Protein AF-A0A1C5EWD1-F1 (afdb_monomer)

Mean predicted aligned error: 18.38 Å

pLDDT: mean 80.1, std 15.85, range [29.45, 97.69]

Secondary structure (DSSP, 8-state):
--PPPP-PPP--------SB---TTHHHHHHHHHHHHS--GGGGGGGGSPPPEEEEE----HHHHHHHHHHHHHHHHGGGBSSSB-S-EEEE-GGG-BTTB--HHHHHHHHHHHS--TTT-SS-SHHHHHHHHHHHHHHH-TTS---HHHHHHHHHHHHHHT-SHHHHHHHHHHHHHHSTT---SHHHHHHHHHHHIIIIIHHHHHHHHHHHHHHTS--TT-S--PPPHHHHHSSGGGS---HHHHHHHHHHHHHHHHTS-TTSHHHHHHHHHHHHHHHHHHHHHHSPPP--SSS-HHHH--S--EEEEE--SSHHHHHHHHHHHHHHHHHHTSTTPPPPEEEEEE---HHHHHHTT-PPB--HHHHHHHHHH-----EEEEPPSGGGGSPPBPPPPP-PPPPPPPHHHHHHHHHHHHHHHHHGGG-S--S------TT-SS-S----SS-----HHHHHHHHHHHHHHHHHHHHHHHHTT---EEEEEEE-PPP-SHHHHHH-THHHHHHHHHHHHHHHHHHHHH-TTSPPEEEEEEE--GGGTTHHHHHHHHHHHHHTS---GGG-EEEEEE--S--HHHHHHHHHHHHTT--EEESS---THHHHSTT-TTEEESSPPHHHHHHHHHHHHHHS--EEPSSTT--EE-GGG-

Radius of gyration: 34.38 Å; Cα contacts (8 Å, |Δi|>4): 1008; chains: 1; bounding box: 80×81×95 Å

Nearest PDB structures (foldseek):
  8t7h-assembly1_B  TM=6.712E-01  e=8.960E-04  Homo sapiens
  9asb-assembly1_Q  TM=6.770E-01  e=4.093E-03  Homo sapiens
  9avl-assembly1_Q  TM=6.520E-01  e=4.313E-03  Homo sapiens
  9avl-assembly1_R  TM=6.493E-01  e=4.545E-03  Homo sapiens
  8tr0-assembly1_A  TM=6.328E-01  e=7.674E-03  Rattus norvegicus

Solvent-accessible surface area (backbone atoms only — not comparable to full-atom values): 35484 Å² total; per-residue (Å²): 142,78,86,80,79,80,82,73,80,76,81,80,74,76,98,62,64,54,34,26,53,60,44,78,48,35,70,49,25,51,50,37,52,37,43,49,35,27,40,57,79,93,46,49,68,54,60,69,47,28,24,20,39,36,38,40,32,55,61,78,61,75,69,59,25,52,51,54,42,46,36,45,50,51,26,66,48,53,20,46,44,84,94,52,53,66,34,35,32,22,76,43,60,63,86,75,53,40,94,88,42,65,47,51,53,60,55,41,51,50,36,28,58,67,31,43,27,87,56,38,64,93,72,80,42,63,50,26,51,40,49,43,37,39,49,52,54,41,70,75,40,43,86,57,82,54,45,33,68,61,42,47,50,46,23,49,52,52,51,29,75,73,42,64,70,61,25,52,31,46,51,56,41,49,54,67,75,68,44,103,72,61,54,76,61,71,64,35,52,49,46,51,69,51,44,41,44,63,32,44,50,46,55,48,50,51,49,48,55,51,48,31,33,61,38,24,29,48,49,94,88,43,93,56,83,58,60,19,69,58,6,55,74,69,68,46,44,81,61,84,81,50,57,40,51,53,50,19,55,61,50,51,75,29,22,76,23,54,68,43,57,84,86,38,70,53,19,50,50,28,52,46,52,54,39,28,57,35,36,44,28,39,27,60,49,67,33,74,57,68,85,45,93,90,50,63,56,40,68,24,56,40,49,34,43,36,40,40,35,54,40,50,87,51,65,73,57,23,52,37,47,41,47,40,52,44,23,49,53,59,43,42,70,41,97,84,42,38,34,51,46,34,41,37,36,21,63,82,51,71,68,46,37,54,70,61,68,55,49,66,79,44,49,39,46,54,49,20,49,36,50,68,69,24,81,50,56,57,39,30,24,70,50,72,67,72,29,67,80,38,72,26,47,75,48,72,66,56,78,48,67,83,51,78,78,61,68,70,65,55,50,55,57,52,51,52,51,51,52,49,64,68,52,55,79,72,71,62,86,79,66,91,70,71,43,70,34,74,82,55,92,64,78,83,78,71,66,78,88,71,78,80,88,77,59,51,47,60,55,41,50,55,36,51,51,48,38,52,53,42,30,54,53,29,50,52,43,35,76,71,73,45,71,27,38,17,36,36,36,43,38,48,49,85,43,78,42,72,70,48,51,76,80,40,66,61,57,67,50,48,44,51,51,34,53,51,41,47,50,45,38,52,51,24,71,77,34,84,93,44,63,26,45,27,71,44,82,39,70,15,39,68,87,29,68,38,25,35,62,50,34,51,52,51,51,53,48,59,72,65,63,79,44,54,69,47,60,24,72,73,33,37,38,35,47,69,55,74,43,74,37,40,48,48,16,46,40,49,30,20,76,68,70,40,35,33,37,27,62,55,39,27,51,61,73,73,68,69,53,91,55,37,85,34,59,46,62,75,48,70,38,45,69,57,52,52,49,51,51,50,53,46,39,54,72,39,29,67,40,75,52,92,62,99,78,59,36,24,32,20,56,82,76,105

Sequence (654 aa):
MMPAAPDTPARREPEGFQGFPDDREAGRLRHEYRRKVAPPFADRRRLSATSSMILLRVPGTGLEYRERVRRVIDALERPLTDGGKLVPYGVLSTESVTAATPLIAMAAREDLAYNLPRHMTPDRLPHSALVRDVILRVLRDPLAASDADVLREAAYAGRVARGGPPCWLHKVSGTAAAGDGAVGGAIGFVLSAVWQPLTDSLPRWWWMRRMTHQLIRPAWLSLRRGARWLGAELDEARGSADLFEILATVLDAQRAGLALDTGHPSHRAALQALELLLVQALLADLAVPPAGRLLPRRRRRTAAPVLLVRIPEDTRRAEAVERFLSACHAAGRTAASHLPVLIAVGRPSDTLLAALGNPVAGTLGQAADALRAGDGRPVLVPLDEEPFGRPGQDIARVDPRRFKLPWRAVHLTAWGIVAALVLTPLAFPLGPGHESCVGGDDTVAAARTEPVRVRPAEWYDATVGEITRQNARAEQYAAQGRTVRTVVWFSSEKPVDETDTLYDGTIPELRGVALWQRKLNDDAGSDEALVPLRVEIRTTGKAFHDAERSARKLVAEVRSGKRTGERQIVGVLGFEQSRKETAAALGVLGRARIPAVGTTATADEMIHNGDYRTYWPFTPLNKTEAGIEADFARTFPIVPRPGPAGGCAPADHA

Foldseek 3Di:
DDDDDDDDDPPPDPPFFAAAQPFPCLVLLLVLLLCLFFNDPVVLVSLQFFFAAEEEAEDDDDPLQVVRLCRNLCLSCVQQDDPAQQGQEAEFDLPPDDLLRLASLVSRLVSSLVSHDPQQFDDSLLQLQLLVQLVSVCSVPLPDQLDLVVSLVSSLVSVLVVDDQLVVLVVVLVCQVDDPCNPDDPVSVVCNVQSCCLSPVVVSVVVQVVNQCQAAEPDPPDPDGDGHPNNVVVVVHPPDDGPSRSVSVLSNVLSVLCPDDPPDPSVLVSSLSSNLSSLLSNQSSQRQDPCDPQDRRNLSRRTFYEYEAEQDPPPSSNSSRLSNVLSLLVSLPDPNGRHTHHYYYYRHDPVSCVSLVNADEDDSNVSSVSRVVSPHRYYYYYDDPVSSVDRYDRSHHHRTDRDDDDPVSVVVVVVVVVVCSVCVVVPDDPDDDFAAADVGPDDPPPDPPDDDDDPQQVLQVVLVVLLVVLQVLLVVCLVVVAFAEEEEEEAADRDDDPVCVVPGPVRVVSNVVSVVLVVQSVVCVVPVVGHHYHYHYDHCYHLNPNLLVVLLVVLVVQVVVPQDGNSHHQAYEEDQEQDPNSLNSLLSCLVSVHAYEYEHHAAPSSPPDPSNPRYHYPDHHPVVVVVVVLVCLQPGFHDWDDDPPTHGDRPVVD

Structure (mmCIF, N/CA/C/O backbone):
data_AF-A0A1C5EWD1-F1
#
_entry.id   AF-A0A1C5EWD1-F1
#
loop_
_atom_site.group_PDB
_atom_site.id
_atom_site.type_symbol
_atom_site.label_atom_id
_atom_site.label_alt_id
_atom_site.label_comp_id
_atom_site.label_asym_id
_atom_site.label_entity_id
_atom_site.label_seq_id
_atom_site.pdbx_PDB_ins_code
_atom_site.Cartn_x
_atom_site.Cartn_y
_atom_site.Cartn_z
_atom_site.occupancy
_atom_site.B_iso_or_equiv
_atom_site.auth_seq_id
_atom_site.auth_comp_id
_atom_site.auth_asym_id
_atom_site.auth_atom_id
_atom_site.pdbx_PDB_model_num
ATOM 1 N N . MET A 1 1 ? -7.698 -56.007 22.084 1.00 37.75 1 MET A N 1
ATOM 2 C CA . MET A 1 1 ? -7.978 -55.316 23.359 1.00 37.75 1 MET A CA 1
ATOM 3 C C . MET A 1 1 ? -6.758 -54.458 23.676 1.00 37.75 1 MET A C 1
ATOM 5 O O . MET A 1 1 ? -5.765 -54.980 24.156 1.00 37.75 1 MET A O 1
ATOM 9 N N . MET A 1 2 ? -6.768 -53.193 23.252 1.00 29.45 2 MET A N 1
ATOM 10 C CA . MET A 1 2 ? -5.723 -52.207 23.564 1.00 29.45 2 MET A CA 1
ATOM 11 C C . MET A 1 2 ? -6.329 -51.176 24.524 1.00 29.45 2 MET A C 1
ATOM 13 O O . MET A 1 2 ? -7.512 -50.866 24.364 1.00 29.45 2 MET A O 1
ATOM 17 N N . PRO A 1 3 ? -5.582 -50.688 25.527 1.00 34.38 3 PRO A N 1
ATOM 18 C CA . PRO A 1 3 ? -6.137 -49.830 26.562 1.00 34.38 3 PRO A CA 1
ATOM 19 C C . PRO A 1 3 ? -6.439 -48.439 25.997 1.00 34.38 3 PRO A C 1
ATOM 21 O O . PRO A 1 3 ? -5.668 -47.890 25.209 1.00 34.38 3 PRO A O 1
ATOM 24 N N . ALA A 1 4 ? -7.585 -47.894 26.399 1.00 33.81 4 ALA A N 1
ATOM 25 C CA . ALA A 1 4 ? -8.001 -46.540 26.076 1.00 33.81 4 ALA A CA 1
ATOM 26 C C . ALA A 1 4 ? -7.021 -45.522 26.684 1.00 33.81 4 ALA A C 1
ATOM 28 O O . ALA A 1 4 ? -6.587 -45.667 27.828 1.00 33.81 4 ALA A O 1
ATOM 29 N N . ALA A 1 5 ? -6.666 -44.506 25.897 1.00 32.91 5 ALA A N 1
ATOM 30 C CA . ALA A 1 5 ? -5.874 -43.371 26.353 1.00 32.91 5 ALA A CA 1
ATOM 31 C C . ALA A 1 5 ? -6.646 -42.576 27.429 1.00 32.91 5 ALA A C 1
ATOM 33 O O . ALA A 1 5 ? -7.873 -42.497 27.346 1.00 32.91 5 ALA A O 1
ATOM 34 N N . PRO A 1 6 ? -5.961 -41.990 28.427 1.00 39.03 6 PRO A N 1
ATOM 35 C CA . PRO A 1 6 ? -6.618 -41.278 29.513 1.00 39.03 6 PRO A CA 1
ATOM 36 C C . PRO A 1 6 ? -7.261 -39.985 29.003 1.00 39.03 6 PRO A C 1
ATOM 38 O O . PRO A 1 6 ? -6.615 -39.176 28.331 1.00 39.03 6 PRO A O 1
ATOM 41 N N . ASP A 1 7 ? -8.535 -39.806 29.353 1.00 35.00 7 ASP A N 1
ATOM 42 C CA . ASP A 1 7 ? -9.304 -38.589 29.122 1.00 35.00 7 ASP A CA 1
ATOM 43 C C . ASP A 1 7 ? -8.535 -37.370 29.635 1.00 35.00 7 ASP A C 1
ATOM 45 O O . ASP A 1 7 ? -8.267 -37.203 30.826 1.00 35.00 7 ASP A O 1
ATOM 49 N N . THR A 1 8 ? -8.173 -36.496 28.700 1.00 32.78 8 THR A N 1
ATOM 50 C CA . THR A 1 8 ? -7.672 -35.164 29.026 1.00 32.78 8 THR A CA 1
ATOM 51 C C . THR A 1 8 ? -8.851 -34.388 29.614 1.00 32.78 8 THR A C 1
ATOM 53 O O . THR A 1 8 ? -9.887 -34.308 28.952 1.00 32.78 8 THR A O 1
ATOM 56 N N . PRO A 1 9 ? -8.755 -33.823 30.831 1.00 35.09 9 PRO A N 1
ATOM 57 C CA . PRO A 1 9 ? -9.892 -33.158 31.446 1.00 35.09 9 PRO A CA 1
ATOM 58 C C . PRO A 1 9 ? -10.306 -31.979 30.568 1.00 35.09 9 PRO A C 1
ATOM 60 O O . PRO A 1 9 ? -9.528 -31.049 30.335 1.00 35.09 9 PRO A O 1
ATOM 63 N N . ALA A 1 10 ? -11.539 -32.038 30.061 1.00 35.38 10 ALA A N 1
ATOM 64 C CA . ALA A 1 10 ? -12.177 -30.926 29.387 1.00 35.38 10 ALA A CA 1
ATOM 65 C C . ALA A 1 10 ? -12.055 -29.690 30.287 1.00 35.38 10 ALA A C 1
ATOM 67 O O . ALA A 1 10 ? -12.503 -29.700 31.437 1.00 35.38 10 ALA A O 1
ATOM 68 N N . ARG A 1 11 ? -11.421 -28.630 29.769 1.00 32.03 11 ARG A N 1
ATOM 69 C CA . ARG A 1 11 ? -11.482 -27.296 30.370 1.00 32.03 11 ARG A CA 1
ATOM 70 C C . ARG A 1 11 ? -12.959 -26.970 30.578 1.00 32.03 11 ARG A C 1
ATOM 72 O O . ARG A 1 11 ? -13.663 -26.705 29.610 1.00 32.03 11 ARG A O 1
ATOM 79 N N . ARG A 1 12 ? -13.425 -27.002 31.827 1.00 34.88 12 ARG A N 1
ATOM 80 C CA . ARG A 1 12 ? -14.693 -26.381 32.207 1.00 34.88 12 ARG A CA 1
ATOM 81 C C . ARG A 1 12 ? -14.531 -24.883 31.956 1.00 34.88 12 ARG A C 1
ATOM 83 O O . ARG A 1 12 ? -13.800 -24.215 32.685 1.00 34.88 12 ARG A O 1
ATOM 90 N N . GLU A 1 13 ? -15.115 -24.389 30.867 1.00 36.47 13 GLU A N 1
ATOM 91 C CA . GLU A 1 13 ? -15.272 -22.952 30.649 1.00 36.47 13 GLU A CA 1
ATOM 92 C C . GLU A 1 13 ? -16.186 -22.398 31.754 1.00 36.47 13 GLU A C 1
ATOM 94 O O . GLU A 1 13 ? -17.179 -23.049 32.086 1.00 36.47 13 GLU A O 1
ATOM 99 N N . PRO A 1 14 ? -15.855 -21.251 32.370 1.00 39.97 14 PRO A N 1
ATOM 100 C CA . PRO A 1 14 ? -16.717 -20.653 33.378 1.00 39.97 14 PRO A CA 1
ATOM 101 C C . PRO A 1 14 ? -18.047 -20.227 32.743 1.00 39.97 14 PRO A C 1
ATOM 103 O O . PRO A 1 14 ? -18.075 -19.716 31.621 1.00 39.97 14 PRO A O 1
ATOM 106 N N . GLU A 1 15 ? -19.138 -20.452 33.473 1.00 42.88 15 GLU A N 1
ATOM 107 C CA . GLU A 1 15 ? -20.506 -20.046 33.143 1.00 42.88 15 GLU A CA 1
ATOM 108 C C . GLU A 1 15 ? -20.600 -18.513 33.045 1.00 42.88 15 GLU A C 1
ATOM 110 O O . GLU A 1 15 ? -20.915 -17.819 34.006 1.00 42.88 15 GLU A O 1
ATOM 115 N N . GLY A 1 16 ? -20.280 -17.965 31.875 1.00 56.34 16 GLY A N 1
ATOM 116 C CA . GLY A 1 16 ? -20.424 -16.549 31.553 1.00 56.34 16 GLY A CA 1
ATOM 117 C C . GLY A 1 16 ? -21.154 -16.381 30.225 1.00 56.34 16 GLY A C 1
ATOM 118 O O . GLY A 1 16 ? -20.927 -17.139 29.279 1.00 56.34 16 GLY A O 1
ATOM 119 N N . PHE A 1 17 ? -22.044 -15.390 30.140 1.00 64.44 17 PHE A N 1
ATOM 120 C CA . PHE A 1 17 ? -22.751 -15.064 28.901 1.00 64.44 17 PHE A CA 1
ATOM 121 C C . PHE A 1 17 ? -21.758 -14.806 27.756 1.00 64.44 17 PHE A C 1
ATOM 123 O O . PHE A 1 17 ? -20.891 -13.936 27.849 1.00 64.44 17 PHE A O 1
ATOM 130 N N . GLN A 1 18 ? -21.888 -15.565 26.665 1.00 79.69 18 GLN A N 1
ATOM 131 C CA . GLN A 1 18 ? -21.010 -15.468 25.499 1.00 79.69 18 GLN A CA 1
ATOM 132 C C . GLN A 1 18 ? -21.540 -14.463 24.459 1.00 79.69 18 GLN A C 1
ATOM 134 O O . GLN A 1 18 ? -22.705 -14.075 24.497 1.00 79.69 18 GLN A O 1
ATOM 139 N N . GLY A 1 19 ? -20.687 -14.050 23.517 1.00 85.88 19 GLY A N 1
ATOM 140 C CA . GLY A 1 19 ? -21.055 -13.160 22.407 1.00 85.88 19 GLY A CA 1
ATOM 141 C C . GLY A 1 19 ? -20.837 -11.669 22.694 1.00 85.88 19 GLY A C 1
ATOM 142 O O . GLY A 1 19 ? -20.598 -11.259 23.834 1.00 85.88 19 GLY A O 1
ATOM 143 N N . PHE A 1 20 ? -20.903 -10.850 21.641 1.00 91.69 20 PHE A N 1
ATOM 144 C CA . PHE A 1 20 ? -20.705 -9.399 21.734 1.00 91.69 20 PHE A CA 1
ATOM 145 C C . PHE A 1 20 ? -21.864 -8.777 22.533 1.00 91.69 20 PHE A C 1
ATOM 147 O O . PHE A 1 20 ? -23.001 -9.193 22.307 1.00 91.69 20 PHE A O 1
ATOM 154 N N . PRO A 1 21 ? -21.628 -7.838 23.468 1.00 90.44 21 PRO A N 1
ATOM 155 C CA . PRO A 1 21 ? -22.701 -7.252 24.275 1.00 90.44 21 PRO A CA 1
ATOM 156 C C . PRO A 1 21 ? -23.817 -6.685 23.386 1.00 90.44 21 PRO A C 1
ATOM 158 O O . PRO A 1 21 ? -23.544 -5.977 22.413 1.00 90.44 21 PRO A O 1
ATOM 161 N N . ASP A 1 22 ? -25.065 -7.046 23.699 1.00 83.56 22 ASP A N 1
ATOM 162 C CA . ASP A 1 22 ? -26.258 -6.592 22.972 1.00 83.56 22 ASP A CA 1
ATOM 163 C C . ASP A 1 22 ? -26.657 -5.181 23.409 1.00 83.56 22 ASP A C 1
ATOM 165 O O . ASP A 1 22 ? -27.636 -4.962 24.119 1.00 83.56 22 ASP A O 1
ATOM 169 N N . ASP A 1 23 ? -25.801 -4.237 23.052 1.00 82.44 23 ASP A N 1
ATOM 170 C CA . ASP A 1 23 ? -25.983 -2.819 23.311 1.00 82.44 23 ASP A CA 1
ATOM 171 C C . ASP A 1 23 ? -26.674 -2.148 22.103 1.00 82.44 23 ASP A C 1
ATOM 173 O O . ASP A 1 23 ? -26.728 -2.693 20.988 1.00 82.44 23 ASP A O 1
ATOM 177 N N . ARG A 1 24 ? -27.233 -0.954 22.297 1.00 83.62 24 ARG A N 1
ATOM 178 C CA . ARG A 1 24 ? -27.998 -0.236 21.277 1.00 83.62 24 ARG A CA 1
ATOM 179 C C . ARG A 1 24 ? -27.142 -0.053 20.017 1.00 83.62 24 ARG A C 1
ATOM 181 O O . ARG A 1 24 ? -26.032 0.464 20.051 1.00 83.62 24 ARG A O 1
ATOM 188 N N . GLU A 1 25 ? -27.681 -0.471 18.871 1.00 85.88 25 GLU A N 1
ATOM 189 C CA . GLU A 1 25 ? -27.009 -0.432 17.558 1.00 85.88 25 GLU A CA 1
ATOM 190 C C . GLU A 1 25 ? -25.817 -1.401 17.375 1.00 85.88 25 GLU A C 1
ATOM 192 O O . GLU A 1 25 ? -25.154 -1.353 16.331 1.00 85.88 25 GLU A O 1
ATOM 197 N N . ALA A 1 26 ? -25.581 -2.348 18.296 1.00 87.56 26 ALA A N 1
ATOM 198 C CA . ALA A 1 26 ? -24.525 -3.363 18.168 1.00 87.56 26 ALA A CA 1
ATOM 199 C C . ALA A 1 26 ? -24.608 -4.155 16.851 1.00 87.56 26 ALA A C 1
ATOM 201 O O . ALA A 1 26 ? -23.585 -4.445 16.223 1.00 87.56 26 ALA A O 1
ATOM 202 N N . GLY A 1 27 ? -25.820 -4.437 16.360 1.00 90.19 27 GLY A N 1
ATOM 203 C CA . GLY A 1 27 ? -26.037 -5.100 15.070 1.00 90.19 27 GLY A CA 1
ATOM 204 C C . GLY A 1 27 ? -25.408 -4.363 13.877 1.00 90.19 27 GLY A C 1
ATOM 205 O O . GLY A 1 27 ? -24.876 -5.005 12.966 1.00 90.19 27 GLY A O 1
ATOM 206 N N . ARG A 1 28 ? -25.394 -3.023 13.895 1.00 93.25 28 ARG A N 1
ATOM 207 C CA . ARG A 1 28 ? -24.811 -2.204 12.820 1.00 93.25 28 ARG A CA 1
ATOM 208 C C . ARG A 1 28 ? -23.286 -2.262 12.845 1.00 93.25 28 ARG A C 1
ATOM 210 O O . ARG A 1 28 ? -22.672 -2.461 11.796 1.00 93.25 28 ARG A O 1
ATOM 217 N N . LEU A 1 29 ? -22.684 -2.183 14.036 1.00 93.75 29 LEU A N 1
ATOM 218 C CA . LEU A 1 29 ? -21.239 -2.352 14.209 1.00 93.75 29 LEU A CA 1
ATOM 219 C C . LEU A 1 29 ? -20.788 -3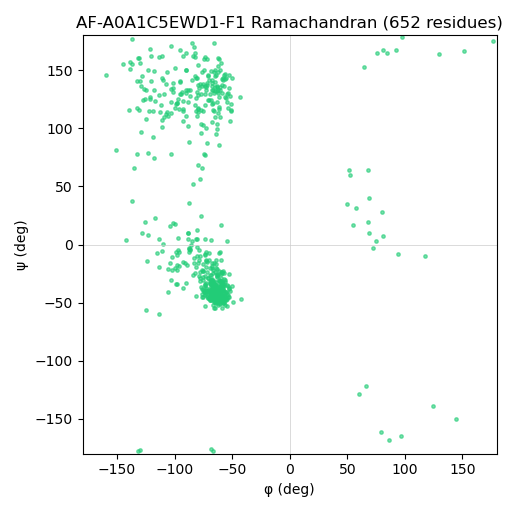.747 13.767 1.00 93.75 29 LEU A C 1
ATOM 221 O O . LEU A 1 29 ? -19.853 -3.862 12.978 1.00 93.75 29 LEU A O 1
ATOM 225 N N . ARG A 1 30 ? -21.491 -4.802 14.204 1.00 94.12 30 ARG A N 1
ATOM 226 C CA . ARG A 1 30 ? -21.220 -6.197 13.807 1.00 94.12 30 ARG A CA 1
ATOM 227 C C . ARG A 1 30 ? -21.228 -6.364 12.285 1.00 94.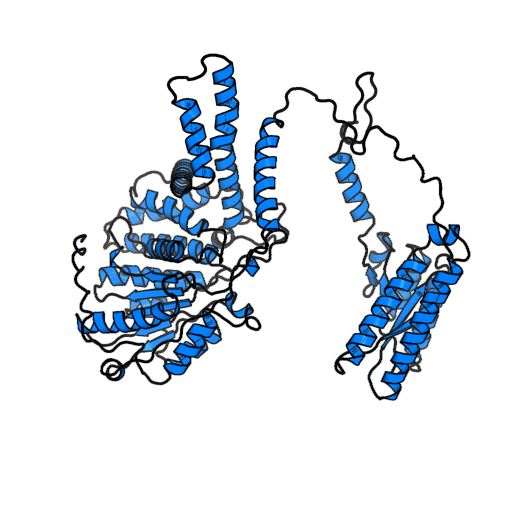12 30 ARG A C 1
ATOM 229 O O . ARG A 1 30 ? -20.363 -7.046 11.731 1.00 94.12 30 ARG A O 1
ATOM 236 N N . HIS A 1 31 ? -22.188 -5.738 11.602 1.00 92.75 31 HIS A N 1
ATOM 237 C CA . HIS A 1 31 ? -22.294 -5.783 10.144 1.00 92.75 31 HIS A CA 1
ATOM 238 C C . HIS A 1 31 ? -21.131 -5.062 9.442 1.00 92.75 31 HIS A C 1
ATOM 240 O O . HIS A 1 31 ? -20.469 -5.656 8.583 1.00 92.75 31 HIS A O 1
ATOM 246 N N . GLU A 1 32 ? -20.852 -3.806 9.807 1.00 93.12 32 GLU A N 1
ATOM 247 C CA . GLU A 1 32 ? -19.789 -3.017 9.167 1.00 93.12 32 GLU A CA 1
ATOM 248 C C . GLU A 1 32 ? -18.389 -3.536 9.504 1.00 93.12 32 GLU A C 1
ATOM 250 O O . GLU A 1 32 ? -17.522 -3.543 8.632 1.00 93.12 32 GLU A O 1
ATOM 255 N N . TYR A 1 33 ? -18.177 -4.072 10.710 1.00 94.00 33 TYR A N 1
ATOM 256 C CA . TYR A 1 33 ? -16.935 -4.747 11.086 1.00 94.00 33 TYR A CA 1
ATOM 257 C C . TYR A 1 33 ? -16.597 -5.873 10.100 1.00 94.00 33 TYR A C 1
ATOM 259 O O . TYR A 1 33 ? -15.531 -5.863 9.480 1.00 94.00 33 TYR A O 1
ATOM 267 N N . ARG A 1 34 ? -17.540 -6.791 9.847 1.00 93.38 34 ARG A N 1
ATOM 268 C CA . ARG A 1 34 ? -17.344 -7.887 8.882 1.00 93.38 34 ARG A CA 1
ATOM 269 C C . ARG A 1 34 ? -17.067 -7.369 7.473 1.00 93.38 34 ARG A C 1
ATOM 271 O O . ARG A 1 34 ? -16.148 -7.854 6.814 1.00 93.38 34 ARG A O 1
ATOM 278 N N . ARG A 1 35 ? -17.836 -6.374 7.014 1.00 91.69 35 ARG A N 1
ATOM 279 C CA . ARG A 1 35 ? -17.669 -5.771 5.681 1.00 91.69 35 ARG A CA 1
ATOM 280 C C . ARG A 1 35 ? -16.342 -5.035 5.525 1.00 91.69 35 ARG A C 1
ATOM 282 O O . ARG A 1 35 ? -15.792 -5.031 4.427 1.00 91.69 35 ARG A O 1
ATOM 289 N N . LYS A 1 36 ? -15.823 -4.401 6.576 1.00 91.25 36 LYS A N 1
ATOM 290 C CA . LYS A 1 36 ? -14.522 -3.723 6.542 1.00 91.25 36 LYS A CA 1
ATOM 291 C C . LYS A 1 36 ? -13.375 -4.734 6.536 1.00 91.25 36 LYS A C 1
ATOM 293 O O . LYS A 1 36 ? -12.428 -4.559 5.770 1.00 91.25 36 LYS A O 1
ATOM 298 N N . VAL A 1 37 ? -13.484 -5.802 7.329 1.00 91.94 37 VAL A N 1
ATOM 299 C CA . VAL A 1 37 ? -12.475 -6.870 7.415 1.00 91.94 37 VAL A CA 1
ATOM 300 C C . VAL A 1 37 ? -12.418 -7.700 6.133 1.00 91.94 37 VAL A C 1
ATOM 302 O O . VAL A 1 37 ? -11.336 -7.913 5.592 1.00 91.94 37 VAL A O 1
ATOM 305 N N . ALA A 1 38 ? -13.557 -8.138 5.602 1.00 91.06 38 ALA A N 1
ATOM 306 C CA . ALA A 1 38 ? -13.641 -8.940 4.383 1.00 91.06 38 ALA A CA 1
ATOM 307 C C . ALA A 1 38 ? -14.717 -8.371 3.436 1.00 91.06 38 ALA A C 1
ATOM 309 O O . ALA A 1 38 ? -15.829 -8.899 3.367 1.00 91.06 38 ALA A O 1
ATOM 310 N N . PRO A 1 39 ? -14.419 -7.279 2.703 1.00 88.50 39 PRO A N 1
ATOM 311 C CA . PRO A 1 39 ? -15.386 -6.661 1.807 1.00 88.50 39 PRO A CA 1
ATOM 312 C C . PRO A 1 39 ? -15.699 -7.554 0.598 1.00 88.50 39 PRO A C 1
ATOM 314 O O . PRO A 1 39 ? -14.813 -8.258 0.093 1.00 88.50 39 PRO A O 1
ATOM 317 N N . PRO A 1 40 ? -16.931 -7.478 0.059 1.00 84.81 40 PRO A N 1
ATOM 318 C CA . PRO A 1 40 ? -17.271 -8.125 -1.202 1.00 84.81 40 PRO A CA 1
ATOM 319 C C . PRO A 1 40 ? -16.417 -7.570 -2.353 1.00 84.81 40 PRO A C 1
ATOM 321 O O . PRO A 1 40 ? -15.868 -6.471 -2.279 1.00 84.81 40 PRO A O 1
ATOM 324 N N . PHE A 1 41 ? -16.306 -8.321 -3.454 1.00 78.06 41 PHE A N 1
ATOM 325 C CA . PHE A 1 41 ? -15.394 -7.977 -4.556 1.00 78.06 41 PHE A CA 1
ATOM 326 C C . PHE A 1 41 ? -15.657 -6.590 -5.167 1.00 78.06 41 PHE A C 1
ATOM 328 O O . PHE A 1 41 ? -14.699 -5.877 -5.470 1.00 78.06 41 PHE A O 1
ATOM 335 N N . ALA A 1 42 ? -16.928 -6.198 -5.294 1.00 79.19 42 ALA A N 1
ATOM 336 C CA . ALA A 1 42 ? -17.324 -4.872 -5.771 1.00 79.19 42 ALA A CA 1
ATOM 337 C C . ALA A 1 42 ? -16.756 -3.737 -4.890 1.00 79.19 42 ALA A C 1
ATOM 339 O O . ALA A 1 42 ? -16.335 -2.704 -5.403 1.00 79.19 42 ALA A O 1
ATOM 340 N N . ASP A 1 43 ? -16.610 -3.989 -3.585 1.00 81.12 43 ASP A N 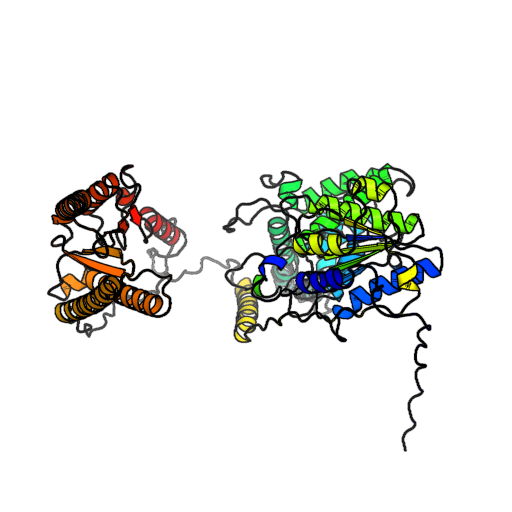1
ATOM 341 C CA . ASP A 1 43 ? -16.144 -3.029 -2.581 1.00 81.12 43 ASP A CA 1
ATOM 342 C C . ASP A 1 43 ? -14.658 -3.208 -2.226 1.00 81.12 43 ASP A C 1
ATOM 344 O O . ASP A 1 43 ? -14.182 -2.696 -1.212 1.00 81.12 43 ASP A O 1
ATOM 348 N N . ARG A 1 44 ? -13.864 -3.902 -3.057 1.00 78.12 44 ARG A N 1
ATOM 349 C CA . ARG A 1 44 ? -12.450 -4.202 -2.751 1.00 78.12 44 ARG A CA 1
ATOM 350 C C . ARG A 1 44 ? -11.591 -2.953 -2.505 1.00 78.12 44 ARG A C 1
ATOM 352 O O . ARG A 1 44 ? -10.565 -3.042 -1.833 1.00 78.12 44 ARG A O 1
ATOM 359 N N . ARG A 1 45 ? -12.002 -1.783 -3.009 1.00 77.88 45 ARG A N 1
ATOM 360 C CA . ARG A 1 45 ? -11.355 -0.488 -2.715 1.00 77.88 45 ARG A CA 1
ATOM 361 C C . ARG A 1 45 ? -11.356 -0.157 -1.212 1.00 77.88 45 ARG A C 1
ATOM 363 O O . ARG A 1 45 ? -10.448 0.534 -0.760 1.00 77.88 45 ARG A O 1
ATOM 370 N N . ARG A 1 46 ? -12.284 -0.713 -0.420 1.00 79.62 46 ARG A N 1
ATOM 371 C CA . ARG A 1 46 ? -12.318 -0.562 1.046 1.00 79.62 46 ARG A CA 1
ATOM 372 C C . ARG A 1 46 ? -11.100 -1.166 1.750 1.00 79.62 46 ARG A C 1
ATOM 374 O O . ARG A 1 46 ? -10.727 -0.664 2.803 1.00 79.62 46 ARG A O 1
ATOM 381 N N . LEU A 1 47 ? -10.439 -2.168 1.154 1.00 79.19 47 LEU A N 1
ATOM 382 C CA . LEU A 1 47 ? -9.190 -2.742 1.687 1.00 79.19 47 LEU A CA 1
ATOM 383 C C . LEU A 1 47 ? -8.008 -1.767 1.635 1.00 79.19 47 LEU A C 1
ATOM 385 O O . LEU A 1 47 ? -7.015 -1.990 2.317 1.00 79.19 47 LEU A O 1
ATOM 389 N N . SER A 1 48 ? -8.086 -0.739 0.785 1.00 74.50 48 SER A N 1
ATOM 390 C CA . SER A 1 48 ? -7.082 0.328 0.693 1.00 74.50 48 SER A CA 1
ATOM 391 C C . SER A 1 48 ? -7.467 1.596 1.450 1.00 74.50 48 SER A C 1
ATOM 393 O O . SER A 1 48 ? -6.654 2.508 1.513 1.00 74.50 48 SER A O 1
ATOM 395 N N . ALA A 1 49 ? -8.683 1.671 1.994 1.00 77.81 49 ALA A N 1
ATOM 396 C CA . ALA A 1 49 ? -9.100 2.809 2.799 1.00 77.81 49 ALA A CA 1
ATOM 397 C C . ALA A 1 49 ? -8.554 2.656 4.220 1.00 77.81 49 ALA A C 1
ATOM 399 O O . ALA A 1 49 ? -8.741 1.602 4.839 1.00 77.81 49 ALA A O 1
ATOM 400 N N . THR A 1 50 ? -7.938 3.717 4.739 1.00 81.75 50 THR A N 1
ATOM 401 C CA . THR A 1 50 ? -7.574 3.837 6.154 1.00 81.75 50 THR A CA 1
ATOM 402 C C . THR A 1 50 ? -8.790 3.521 7.028 1.00 81.75 50 THR A C 1
ATOM 404 O O . THR A 1 50 ? -9.939 3.740 6.635 1.00 81.75 50 THR A O 1
ATOM 407 N N . SER A 1 51 ? -8.566 2.870 8.165 1.00 83.69 51 SER A N 1
ATOM 408 C CA . SER A 1 51 ? -9.631 2.600 9.134 1.00 83.69 51 SER A CA 1
ATOM 409 C C . SER A 1 51 ? -9.569 3.621 10.258 1.00 83.69 51 SER A C 1
ATOM 411 O O . SER A 1 51 ? -8.499 4.139 10.566 1.00 83.69 51 SER A O 1
ATOM 413 N N . SER A 1 52 ? -10.712 3.888 10.870 1.00 86.75 52 SER A N 1
ATOM 414 C CA . SER A 1 52 ? -10.806 4.683 12.091 1.00 86.75 52 SER A CA 1
ATOM 415 C C . SER A 1 52 ? -10.481 3.802 13.304 1.00 86.75 52 SER A C 1
ATOM 417 O O . SER A 1 52 ? -10.808 2.612 13.312 1.00 86.75 52 SER A O 1
ATOM 419 N N . MET A 1 53 ? -9.801 4.366 14.304 1.00 93.38 53 MET A N 1
ATOM 420 C CA . MET A 1 53 ? -9.525 3.686 15.575 1.00 93.38 53 MET A CA 1
ATOM 421 C C . MET A 1 53 ? -10.793 3.704 16.432 1.00 93.38 53 MET A C 1
ATOM 423 O O . MET A 1 53 ? -11.375 4.768 16.628 1.00 93.38 53 MET A O 1
ATOM 427 N N . ILE A 1 54 ? -11.211 2.554 16.961 1.00 95.62 54 ILE A N 1
ATOM 428 C CA . ILE A 1 54 ? -12.363 2.471 17.869 1.00 95.62 54 ILE A CA 1
ATOM 429 C C . ILE A 1 54 ? -11.878 2.155 19.280 1.00 95.62 54 ILE A C 1
ATOM 431 O O . ILE A 1 54 ? -11.136 1.195 19.480 1.00 95.62 54 ILE A O 1
ATOM 435 N N . LEU A 1 55 ? -12.339 2.936 20.252 1.00 96.94 55 LEU A N 1
ATOM 436 C CA . LEU A 1 55 ? -12.123 2.726 21.680 1.00 96.94 55 LEU A CA 1
ATOM 437 C C . LEU A 1 55 ? -13.454 2.308 22.307 1.00 96.94 55 LEU A C 1
ATOM 439 O O . LEU A 1 55 ? -14.368 3.121 22.409 1.00 96.94 55 LEU A O 1
ATOM 443 N N . LEU A 1 56 ? -13.569 1.053 22.729 1.00 96.88 56 LEU A N 1
ATOM 444 C CA . LEU A 1 56 ? -14.723 0.549 23.469 1.00 96.88 56 LEU A CA 1
ATOM 445 C C . LEU A 1 56 ? -14.444 0.683 24.967 1.00 96.88 56 LEU A C 1
ATOM 447 O O . LEU A 1 56 ? -13.630 -0.065 25.519 1.00 96.88 56 LEU A O 1
ATOM 451 N N . ARG A 1 57 ? -15.104 1.649 25.613 1.00 95.88 57 ARG A N 1
ATOM 452 C CA . ARG A 1 57 ? -14.964 1.913 27.044 1.00 95.88 57 ARG A CA 1
ATOM 453 C C . ARG A 1 57 ? -15.820 0.939 27.846 1.00 95.88 57 ARG A C 1
ATOM 455 O O . ARG A 1 57 ? -17.042 1.029 27.819 1.00 95.88 57 ARG A O 1
ATOM 462 N N . VAL A 1 58 ? -15.165 0.027 28.565 1.00 94.75 58 VAL A N 1
ATOM 463 C CA . VAL A 1 58 ? -15.829 -1.033 29.344 1.00 94.75 58 VAL A CA 1
ATOM 464 C C . VAL A 1 58 ? -16.047 -0.594 30.806 1.00 94.75 58 VAL A C 1
ATOM 466 O O . VAL A 1 58 ? -15.103 -0.099 31.440 1.00 94.75 58 VAL A O 1
ATOM 469 N N . PRO A 1 59 ? -17.262 -0.764 31.360 1.00 92.25 59 PRO A N 1
ATOM 470 C CA . PRO A 1 59 ? -17.571 -0.452 32.757 1.00 92.25 59 PRO A CA 1
ATOM 471 C C . PRO A 1 59 ? -17.194 -1.594 33.726 1.00 92.25 59 PRO A C 1
ATOM 473 O O . PRO A 1 59 ? -16.914 -2.714 33.298 1.00 92.25 59 PRO A O 1
ATOM 476 N N . GLY A 1 60 ? -17.237 -1.341 35.039 1.00 89.00 60 GLY A N 1
ATOM 477 C CA . GLY A 1 60 ? -16.897 -2.312 36.101 1.00 89.00 60 GLY A CA 1
ATOM 478 C C . GLY A 1 60 ? -15.467 -2.181 36.643 1.00 89.00 60 GLY A C 1
ATOM 479 O O . GLY A 1 60 ? -14.708 -1.321 36.190 1.00 89.00 60 GLY A O 1
ATOM 480 N N . THR A 1 61 ? -15.091 -3.002 37.628 1.00 89.44 61 THR A N 1
ATOM 481 C CA . THR A 1 61 ? -13.730 -3.019 38.206 1.00 89.44 61 THR A CA 1
ATOM 482 C C . THR A 1 61 ? -13.216 -4.437 38.478 1.00 89.44 61 THR A C 1
ATOM 484 O O . THR A 1 61 ? -13.986 -5.388 38.617 1.00 89.44 61 THR A O 1
ATOM 487 N N . GLY A 1 62 ? -11.896 -4.616 38.545 1.00 90.25 62 GLY A N 1
ATOM 488 C CA . GLY A 1 62 ? -11.269 -5.835 39.056 1.00 90.25 62 GLY A CA 1
ATOM 489 C C . GLY A 1 62 ? -11.513 -7.083 38.198 1.00 90.25 62 GLY A C 1
ATOM 490 O O . GLY A 1 62 ? -11.089 -7.172 37.044 1.00 90.25 62 GLY A O 1
ATOM 491 N N . LEU A 1 63 ? -12.110 -8.129 38.782 1.00 90.19 63 LEU A N 1
ATOM 492 C CA . LEU A 1 63 ? -12.392 -9.382 38.062 1.00 90.19 63 LEU A CA 1
ATOM 493 C C . LEU A 1 63 ? -13.485 -9.185 37.004 1.00 90.19 63 LEU A C 1
ATOM 495 O O . LEU A 1 63 ? -13.300 -9.598 35.862 1.00 90.19 63 LEU A O 1
ATOM 499 N N . GLU A 1 64 ? -14.552 -8.475 37.360 1.00 91.38 64 GLU A N 1
ATOM 500 C CA . GLU A 1 64 ? -15.673 -8.187 36.468 1.00 91.38 64 GLU A CA 1
ATOM 501 C C . GLU A 1 64 ? -15.216 -7.413 35.227 1.00 91.38 64 GLU A C 1
ATOM 503 O O . GLU A 1 64 ? -15.537 -7.787 34.100 1.00 91.38 64 GLU A O 1
ATOM 508 N N . TYR A 1 65 ? -14.392 -6.377 35.411 1.00 91.94 65 TYR A N 1
ATOM 509 C CA . TYR A 1 65 ? -13.801 -5.641 34.293 1.00 91.94 65 TYR A CA 1
ATOM 510 C C . TYR A 1 65 ? -13.032 -6.568 33.341 1.00 91.94 65 TYR A C 1
ATOM 512 O O . TYR A 1 65 ? -13.215 -6.513 32.121 1.00 91.94 65 TYR A O 1
ATOM 520 N N . ARG A 1 66 ? -12.188 -7.455 33.886 1.00 91.19 66 ARG A N 1
ATOM 521 C CA . ARG A 1 66 ? -11.390 -8.395 33.085 1.00 91.19 66 ARG A CA 1
ATOM 522 C C . ARG A 1 66 ? -12.269 -9.367 32.302 1.00 91.19 66 ARG A C 1
ATOM 524 O O . ARG A 1 66 ? -11.972 -9.632 31.137 1.00 91.19 66 ARG A O 1
ATOM 531 N N . GLU A 1 67 ? -13.344 -9.867 32.902 1.00 92.00 67 GLU A N 1
ATOM 532 C CA . GLU A 1 67 ? -14.308 -10.750 32.237 1.00 92.00 67 GLU A CA 1
ATOM 533 C C . GLU A 1 67 ? -15.085 -10.025 31.134 1.00 92.00 67 GLU A C 1
ATOM 535 O O . GLU A 1 67 ? -15.196 -10.544 30.022 1.00 92.00 67 GLU A O 1
ATOM 540 N N . ARG A 1 68 ? -15.542 -8.793 31.389 1.00 93.75 68 ARG A N 1
ATOM 541 C CA . ARG A 1 68 ? -16.243 -7.959 30.399 1.00 93.75 68 ARG A CA 1
ATOM 542 C C . ARG A 1 68 ? -15.342 -7.614 29.205 1.00 93.75 68 ARG A C 1
ATOM 544 O O . ARG A 1 68 ? -15.753 -7.793 28.057 1.00 93.75 68 ARG A O 1
ATOM 551 N N . VAL A 1 69 ? -14.094 -7.193 29.444 1.00 93.62 69 VAL A N 1
ATOM 552 C CA . VAL A 1 69 ? -13.101 -6.935 28.378 1.00 93.62 69 VAL A CA 1
ATOM 553 C C . VAL A 1 69 ? -12.822 -8.205 27.579 1.00 93.62 69 VAL A C 1
ATOM 555 O O . VAL A 1 69 ? -12.815 -8.171 26.345 1.00 93.62 69 VAL A O 1
ATOM 558 N N . ARG A 1 70 ? -12.623 -9.337 28.267 1.00 93.06 70 ARG A N 1
ATOM 559 C CA . ARG A 1 70 ? -12.396 -10.631 27.621 1.00 93.06 70 ARG A CA 1
ATOM 560 C C . ARG A 1 70 ? -13.572 -11.023 26.733 1.00 93.06 70 ARG A C 1
ATOM 562 O O . ARG A 1 70 ? -13.349 -11.357 25.577 1.00 93.06 70 ARG A O 1
ATOM 569 N N . ARG A 1 71 ? -14.807 -10.905 27.224 1.00 93.69 71 ARG A N 1
ATOM 570 C CA . ARG A 1 71 ? -16.023 -11.203 26.455 1.00 93.69 71 ARG A CA 1
ATOM 571 C C . ARG A 1 71 ? -16.082 -10.421 25.140 1.00 93.69 71 ARG A C 1
ATOM 573 O O . ARG A 1 71 ? -16.362 -11.008 24.098 1.00 93.69 71 ARG A O 1
ATOM 580 N N . VAL A 1 72 ? -15.803 -9.116 25.171 1.00 95.19 72 VAL A N 1
ATOM 581 C CA . VAL A 1 72 ? -15.816 -8.266 23.965 1.00 95.19 72 VAL A CA 1
ATOM 582 C C . VAL A 1 72 ? -14.715 -8.677 22.984 1.00 95.19 72 VAL A C 1
ATOM 584 O O . VAL A 1 72 ? -14.984 -8.811 21.791 1.00 95.19 72 VAL A O 1
ATOM 587 N N . ILE A 1 73 ? -13.488 -8.904 23.467 1.00 94.69 73 ILE A N 1
ATOM 588 C CA . ILE A 1 73 ? -12.363 -9.319 22.615 1.00 94.69 73 ILE A CA 1
ATOM 589 C C . ILE A 1 73 ? -12.621 -10.690 21.995 1.00 94.69 73 ILE A C 1
ATOM 591 O O . ILE A 1 73 ? -12.482 -10.829 20.782 1.00 94.69 73 ILE A O 1
ATOM 595 N N . ASP A 1 74 ? -13.053 -11.670 22.789 1.00 93.62 74 ASP A N 1
ATOM 596 C CA . ASP A 1 74 ? -13.337 -13.026 22.318 1.00 93.62 74 ASP A CA 1
ATOM 597 C C . ASP A 1 74 ? -14.460 -12.996 21.261 1.00 93.62 74 ASP A C 1
ATOM 599 O O . ASP A 1 74 ? -14.379 -13.681 20.240 1.00 93.62 74 ASP A O 1
ATOM 603 N N . ALA A 1 75 ? -15.480 -12.146 21.435 1.00 94.00 75 ALA A N 1
ATOM 604 C CA . ALA A 1 75 ? -16.543 -11.964 20.447 1.00 94.00 75 ALA A CA 1
ATOM 605 C C . ALA A 1 75 ? -16.063 -11.335 19.124 1.00 94.00 75 ALA A C 1
ATOM 607 O O . ALA A 1 75 ? -16.577 -11.688 18.060 1.00 94.00 75 ALA A O 1
ATOM 608 N N . LEU A 1 76 ? -15.088 -10.421 19.177 1.00 95.12 76 LEU A N 1
ATOM 609 C CA . LEU A 1 76 ? -14.465 -9.807 17.997 1.00 95.12 76 LEU A CA 1
ATOM 610 C C . LEU A 1 76 ? -13.447 -10.736 17.318 1.00 95.12 76 LEU A C 1
ATOM 612 O O . LEU A 1 76 ? -13.299 -10.683 16.099 1.00 95.12 76 LEU A O 1
ATOM 616 N N . GLU A 1 77 ? -12.769 -11.599 18.075 1.00 94.00 77 GLU A N 1
ATOM 617 C CA . GLU A 1 77 ? -11.779 -12.551 17.563 1.00 94.00 77 GLU A CA 1
ATOM 618 C C . GLU A 1 77 ? -12.430 -13.756 16.871 1.00 94.00 77 GLU A C 1
ATOM 620 O O . GLU A 1 77 ? -12.023 -14.129 15.769 1.00 94.00 77 GLU A O 1
ATOM 625 N N . ARG A 1 78 ? -13.474 -14.343 17.474 1.00 92.75 78 ARG A N 1
ATOM 626 C CA . ARG A 1 78 ? -14.209 -15.510 16.944 1.00 92.75 78 ARG A CA 1
ATOM 627 C C . ARG A 1 78 ? -14.506 -15.469 15.437 1.00 92.75 78 ARG A C 1
ATOM 629 O O . ARG A 1 78 ? -14.269 -16.482 14.777 1.00 92.75 78 ARG A O 1
ATOM 636 N N . PRO A 1 79 ? -15.004 -14.368 14.834 1.00 92.81 79 PRO A N 1
ATOM 637 C CA . PRO A 1 79 ? -15.298 -14.347 13.403 1.00 92.81 79 PRO A CA 1
ATOM 638 C C . PRO A 1 79 ? -14.060 -14.436 12.500 1.00 92.81 79 PRO A C 1
ATOM 640 O O . PRO A 1 79 ? -14.234 -14.709 11.312 1.00 92.81 79 PRO A O 1
ATOM 643 N N . LEU A 1 80 ? -12.847 -14.207 13.019 1.00 92.44 80 LEU A N 1
ATOM 644 C CA . LEU A 1 80 ? -11.582 -14.120 12.271 1.00 92.44 80 LEU A CA 1
ATOM 645 C C . LEU A 1 80 ? -10.881 -15.475 12.070 1.00 92.44 80 LEU A C 1
ATOM 647 O O . LEU A 1 80 ? -9.881 -15.551 11.349 1.00 92.44 80 LEU A O 1
ATOM 651 N N . THR A 1 81 ? -11.400 -16.541 12.684 1.00 87.25 81 THR A N 1
ATOM 652 C CA . THR A 1 81 ? -10.826 -17.893 12.672 1.00 87.25 81 THR A CA 1
ATOM 653 C C . THR A 1 81 ? -11.911 -18.967 12.512 1.00 87.25 81 THR A C 1
ATOM 655 O O . THR A 1 81 ? -13.070 -18.780 12.884 1.00 87.25 81 THR A O 1
ATOM 658 N N . ASP A 1 82 ? -11.553 -20.102 11.912 1.00 81.50 82 ASP A N 1
ATOM 659 C CA . ASP A 1 82 ? -12.401 -21.297 11.758 1.00 81.50 82 ASP A CA 1
ATOM 660 C C . ASP A 1 82 ? -11.740 -22.577 12.299 1.00 81.50 82 ASP A C 1
ATOM 662 O O . ASP A 1 82 ? -12.120 -23.681 11.916 1.00 81.50 82 ASP A O 1
ATOM 666 N N . GLY A 1 83 ? -10.729 -22.433 13.160 1.00 71.81 83 GLY A N 1
ATOM 667 C CA . GLY A 1 83 ? -9.746 -23.489 13.441 1.00 71.81 83 GLY A CA 1
ATOM 668 C C . GLY A 1 83 ? -8.490 -23.360 12.568 1.00 71.81 83 GLY A C 1
ATOM 669 O O . GLY A 1 83 ? -7.481 -24.016 12.822 1.00 71.81 83 GLY A O 1
ATOM 670 N N . GLY A 1 84 ? -8.516 -22.460 11.580 1.00 78.94 84 GLY A N 1
ATOM 671 C CA . GLY A 1 84 ? -7.366 -21.932 10.858 1.00 78.94 84 GLY A CA 1
ATOM 672 C C . GLY A 1 84 ? -7.391 -20.400 10.755 1.00 78.94 84 GLY A C 1
ATOM 673 O O . GLY A 1 84 ? -8.258 -19.711 11.282 1.00 78.94 84 GLY A O 1
ATOM 674 N N . LYS A 1 85 ? -6.396 -19.840 10.062 1.00 86.06 85 LYS A N 1
ATOM 675 C CA . LYS A 1 85 ? -6.203 -18.385 9.920 1.00 86.06 85 LYS A CA 1
ATOM 676 C C . LYS A 1 85 ? -6.990 -17.874 8.710 1.00 86.06 85 LYS A C 1
ATOM 678 O O . LYS A 1 85 ? -6.532 -18.071 7.579 1.00 86.06 85 LYS A O 1
ATOM 683 N N . LEU A 1 86 ? -8.150 -17.239 8.927 1.00 88.38 86 LEU A N 1
ATOM 684 C CA . LEU A 1 86 ? -8.965 -16.670 7.839 1.00 88.38 86 LEU A CA 1
ATOM 685 C C . LEU A 1 86 ? -8.446 -15.307 7.397 1.00 88.38 86 LEU A C 1
ATOM 687 O O . LEU A 1 86 ? -8.329 -15.061 6.200 1.00 88.38 86 LEU A O 1
ATOM 691 N N . VAL A 1 87 ? -8.105 -14.434 8.345 1.00 89.00 87 VAL A N 1
ATOM 692 C CA . VAL A 1 87 ? -7.580 -13.087 8.078 1.00 89.00 87 VAL A CA 1
ATOM 693 C C . VAL A 1 87 ? -6.313 -12.819 8.890 1.00 89.00 87 VAL A C 1
ATOM 695 O O . VAL A 1 87 ? -6.077 -13.515 9.872 1.00 89.00 87 VAL A O 1
ATOM 698 N N . PRO A 1 88 ? -5.477 -11.834 8.518 1.00 89.62 88 PRO A N 1
ATOM 699 C CA . PRO A 1 88 ? -4.400 -11.370 9.388 1.00 89.62 88 PRO A CA 1
ATOM 700 C C . PRO A 1 88 ? -4.987 -10.677 10.620 1.00 89.62 88 PRO A C 1
ATOM 702 O O . PRO A 1 88 ? -5.686 -9.675 10.468 1.00 89.62 88 PRO A O 1
ATOM 705 N N . TYR A 1 89 ? -4.696 -11.161 11.824 1.00 92.31 89 TYR A N 1
ATOM 706 C CA . TYR A 1 89 ? -5.131 -10.484 13.045 1.00 92.31 89 TYR A CA 1
ATOM 707 C C . TYR A 1 89 ? -4.113 -10.596 14.184 1.00 92.31 89 TYR A C 1
ATOM 709 O O . TYR A 1 89 ? -3.307 -11.519 14.203 1.00 92.31 89 TYR A O 1
ATOM 717 N N . GLY A 1 90 ? -4.134 -9.655 15.123 1.00 92.00 90 GLY A N 1
ATOM 718 C CA . GLY A 1 90 ? -3.369 -9.732 16.367 1.00 92.00 90 GLY A CA 1
ATOM 719 C C . GLY A 1 90 ? -4.241 -9.384 17.565 1.00 92.00 90 GLY A C 1
ATOM 720 O O . GLY A 1 90 ? -5.078 -8.484 17.464 1.00 92.00 90 GLY A O 1
ATOM 721 N N . VAL A 1 91 ? -4.062 -10.110 18.671 1.00 92.56 91 VAL A N 1
ATOM 722 C CA . VAL A 1 91 ? -4.819 -9.918 19.914 1.00 92.56 91 VAL A CA 1
ATOM 723 C C . VAL A 1 91 ? -3.833 -9.545 21.003 1.00 92.56 91 VAL A C 1
ATOM 725 O O . VAL A 1 91 ? -3.242 -10.393 21.664 1.00 92.56 91 VAL A O 1
ATOM 728 N N . LEU A 1 92 ? -3.649 -8.242 21.174 1.00 90.50 92 LEU A N 1
ATOM 729 C CA . LEU A 1 92 ? -2.576 -7.705 21.989 1.00 90.50 92 LEU A CA 1
ATOM 730 C C . LEU A 1 92 ? -2.961 -7.789 23.460 1.00 90.50 92 LEU A C 1
ATOM 732 O O . LEU A 1 92 ? -3.893 -7.121 23.923 1.00 90.50 92 LEU A O 1
ATOM 736 N N . SER A 1 93 ? -2.214 -8.619 24.180 1.00 76.06 93 SER A N 1
ATOM 737 C CA . SER A 1 93 ? -2.237 -8.720 25.633 1.00 76.06 93 SER A CA 1
ATOM 738 C C . SER A 1 93 ? -0.970 -8.101 26.212 1.00 76.06 93 SER A C 1
ATOM 740 O O . SER A 1 93 ? 0.103 -8.169 25.617 1.00 76.06 93 SER A O 1
ATOM 742 N N . THR A 1 94 ? -1.075 -7.524 27.404 1.00 75.44 94 THR A N 1
ATOM 743 C CA . THR A 1 94 ? 0.081 -6.975 28.125 1.00 75.44 94 THR A CA 1
ATOM 744 C C . THR A 1 94 ? 0.897 -8.038 28.855 1.00 75.44 94 THR A C 1
ATOM 746 O O . THR A 1 94 ? 1.937 -7.724 29.422 1.00 75.44 94 THR A O 1
ATOM 749 N N . GLU A 1 95 ? 0.474 -9.304 28.805 1.00 73.69 95 GLU A N 1
ATOM 750 C CA . GLU A 1 95 ? 1.201 -10.442 29.384 1.00 73.69 95 GLU A CA 1
ATOM 751 C C . GLU A 1 95 ? 2.582 -10.660 28.745 1.00 73.69 95 GLU A C 1
ATOM 753 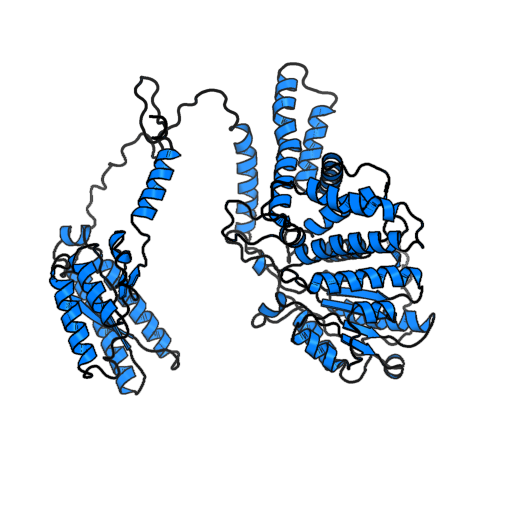O O . GLU A 1 95 ? 3.487 -11.159 29.406 1.00 73.69 95 GLU A O 1
ATOM 758 N N . SER A 1 96 ? 2.771 -10.248 27.488 1.00 64.12 96 SER A N 1
ATOM 759 C CA . SER A 1 96 ? 4.052 -10.336 26.773 1.00 64.12 96 SER A CA 1
ATOM 760 C C . SER A 1 96 ? 4.973 -9.125 26.986 1.00 64.12 96 SER A C 1
ATOM 762 O O . SER A 1 96 ? 6.085 -9.097 26.454 1.00 64.12 96 SER A O 1
ATOM 764 N N . VAL A 1 97 ? 4.521 -8.100 27.718 1.00 73.06 97 VAL A N 1
ATOM 765 C CA . VAL A 1 97 ? 5.318 -6.898 27.997 1.00 73.06 97 VAL A CA 1
ATOM 766 C C . VAL A 1 97 ? 6.253 -7.193 29.159 1.00 73.06 97 VAL A C 1
ATOM 768 O O . VAL A 1 97 ? 5.820 -7.412 30.289 1.00 73.06 97 VAL A O 1
ATOM 771 N N . THR A 1 98 ? 7.551 -7.171 28.882 1.00 74.50 98 THR A N 1
ATOM 772 C CA . THR A 1 98 ? 8.601 -7.345 29.890 1.00 74.50 98 THR A CA 1
ATOM 773 C C . THR A 1 98 ? 9.505 -6.119 29.910 1.00 74.50 98 THR A C 1
ATOM 775 O O . THR A 1 98 ? 9.469 -5.309 28.985 1.00 74.50 98 THR A O 1
ATOM 778 N N . ALA A 1 99 ? 10.365 -5.995 30.924 1.00 67.25 99 ALA A N 1
ATOM 779 C CA . ALA A 1 99 ? 11.389 -4.946 30.944 1.00 67.25 99 ALA A CA 1
ATOM 780 C C . ALA A 1 99 ? 12.302 -4.992 29.699 1.00 67.25 99 ALA A C 1
ATOM 782 O O . ALA A 1 99 ? 12.749 -3.954 29.226 1.00 67.25 99 ALA A O 1
ATOM 783 N N . ALA A 1 100 ? 12.525 -6.181 29.125 1.00 68.19 100 ALA A N 1
ATOM 784 C CA . ALA A 1 100 ? 13.326 -6.367 27.915 1.00 68.19 100 ALA A CA 1
ATOM 785 C C . ALA A 1 100 ? 12.553 -6.085 26.609 1.00 68.19 100 ALA A C 1
ATOM 787 O O . ALA A 1 100 ? 13.163 -5.869 25.562 1.00 68.19 100 ALA A O 1
ATOM 788 N N . THR A 1 101 ? 11.217 -6.099 26.651 1.00 74.38 101 THR A N 1
ATOM 789 C CA . THR A 1 101 ? 10.321 -5.879 25.502 1.00 74.38 101 THR A CA 1
ATOM 790 C C . THR A 1 101 ? 9.173 -4.935 25.880 1.00 74.38 101 THR A C 1
ATOM 792 O O . THR A 1 101 ? 8.009 -5.343 25.895 1.00 74.38 101 THR A O 1
ATOM 795 N N . PRO A 1 102 ? 9.469 -3.658 26.187 1.00 82.06 102 PRO A N 1
ATOM 796 C CA . PRO A 1 102 ? 8.465 -2.706 26.657 1.00 82.06 102 PRO A CA 1
ATOM 797 C C . PRO A 1 102 ? 7.510 -2.219 25.553 1.00 82.06 102 PRO A C 1
ATOM 799 O O . PRO A 1 102 ? 6.546 -1.517 25.858 1.00 82.06 102 PRO A O 1
ATOM 802 N N . LEU A 1 103 ? 7.775 -2.536 24.279 1.00 92.12 103 LEU A N 1
ATOM 803 C CA . LEU A 1 103 ? 7.033 -2.000 23.133 1.00 92.12 103 LEU A CA 1
ATOM 804 C C . LEU A 1 103 ? 5.955 -2.978 22.642 1.00 92.12 103 LEU A C 1
ATOM 806 O O . LEU A 1 103 ? 6.259 -4.099 22.225 1.00 92.12 103 LEU A O 1
ATOM 810 N N . ILE A 1 104 ? 4.696 -2.538 22.625 1.00 92.69 104 ILE A N 1
ATOM 811 C CA . ILE A 1 104 ? 3.537 -3.358 22.225 1.00 92.69 104 ILE A CA 1
ATOM 812 C C . ILE A 1 104 ? 3.560 -3.657 20.724 1.00 92.69 104 ILE A C 1
ATOM 814 O O . ILE A 1 104 ? 3.145 -4.737 20.300 1.00 92.69 104 ILE A O 1
ATOM 818 N N . ALA A 1 105 ? 4.100 -2.756 19.902 1.00 93.00 105 ALA A N 1
ATOM 819 C CA . ALA A 1 105 ? 4.235 -2.966 18.466 1.00 93.00 105 ALA A CA 1
ATOM 820 C C . ALA A 1 105 ? 5.090 -4.203 18.121 1.00 93.00 105 ALA A C 1
ATOM 822 O O . ALA A 1 105 ? 4.881 -4.817 17.070 1.00 93.00 105 ALA A O 1
ATOM 823 N N . MET A 1 106 ? 6.000 -4.629 19.012 1.00 91.31 106 MET A N 1
ATOM 824 C CA . MET A 1 106 ? 6.741 -5.888 18.847 1.00 91.31 106 MET A CA 1
ATOM 825 C C . MET A 1 106 ? 5.817 -7.105 18.955 1.00 91.31 106 MET A C 1
ATOM 827 O O . MET A 1 106 ? 5.868 -7.979 18.086 1.00 91.31 106 MET A O 1
ATOM 831 N N . ALA A 1 107 ? 4.943 -7.122 19.967 1.00 90.00 107 ALA A N 1
ATOM 832 C CA . ALA A 1 107 ? 3.931 -8.161 20.148 1.00 90.00 107 ALA A CA 1
ATOM 833 C C . ALA A 1 107 ? 2.911 -8.140 18.999 1.00 90.00 107 ALA A C 1
ATOM 835 O O . ALA A 1 107 ? 2.601 -9.178 18.420 1.00 90.00 107 ALA A O 1
ATOM 836 N N . ALA A 1 108 ? 2.486 -6.948 18.562 1.00 91.44 108 ALA A N 1
ATOM 837 C CA . ALA A 1 108 ? 1.567 -6.800 17.433 1.00 91.44 108 ALA A CA 1
ATOM 838 C C . ALA A 1 108 ? 2.104 -7.414 16.143 1.00 91.44 108 ALA A C 1
ATOM 840 O O . ALA A 1 108 ? 1.385 -8.113 15.427 1.00 91.44 108 ALA A O 1
ATOM 841 N N . ARG A 1 109 ? 3.388 -7.192 15.861 1.00 90.62 109 ARG A N 1
ATOM 842 C CA . ARG A 1 109 ? 4.076 -7.810 14.730 1.00 90.62 109 ARG A CA 1
ATOM 843 C C . ARG A 1 109 ? 4.104 -9.335 14.851 1.00 90.62 109 ARG A C 1
ATOM 845 O O . ARG A 1 109 ? 3.929 -10.022 13.846 1.00 90.62 109 ARG A O 1
ATOM 852 N N . GLU A 1 110 ? 4.380 -9.860 16.040 1.00 87.81 110 GLU A N 1
ATOM 853 C CA . GLU A 1 110 ? 4.485 -11.301 16.296 1.00 87.81 110 GLU A CA 1
ATOM 854 C C . GLU A 1 110 ? 3.155 -12.010 16.106 1.00 87.81 110 GLU A C 1
ATOM 856 O O . GLU A 1 110 ? 3.089 -12.955 15.313 1.00 87.81 110 GLU A O 1
ATOM 861 N N . ASP A 1 111 ? 2.095 -11.480 16.705 1.00 89.31 111 ASP A N 1
ATOM 862 C CA . ASP A 1 111 ? 0.751 -12.022 16.563 1.00 89.31 111 ASP A CA 1
ATOM 863 C C . ASP A 1 111 ? 0.260 -11.943 15.118 1.00 89.31 111 ASP A C 1
ATOM 865 O O . ASP A 1 111 ? -0.228 -12.936 14.576 1.00 89.31 111 ASP A O 1
ATOM 869 N N . LEU A 1 112 ? 0.454 -10.803 14.440 1.00 88.94 112 LEU A N 1
ATOM 870 C CA . LEU A 1 112 ? 0.081 -10.652 13.030 1.00 88.94 112 LEU A CA 1
ATOM 871 C C . LEU A 1 112 ? 0.863 -11.608 12.124 1.00 88.94 112 LEU A C 1
ATOM 873 O O . LEU A 1 112 ? 0.294 -12.185 11.195 1.00 88.94 112 LEU A O 1
ATOM 877 N N . ALA A 1 113 ? 2.168 -11.774 12.364 1.00 85.44 113 ALA A N 1
ATOM 878 C CA . ALA A 1 113 ? 3.003 -12.694 11.598 1.00 85.44 113 ALA A CA 1
ATOM 879 C C . ALA A 1 113 ? 2.602 -14.152 11.843 1.00 85.44 113 ALA A C 1
ATOM 881 O O . ALA A 1 113 ? 2.619 -14.952 10.901 1.00 85.44 113 ALA A O 1
ATOM 882 N N . TYR A 1 114 ? 2.230 -14.494 13.080 1.00 86.69 114 TYR A N 1
ATOM 883 C CA . TYR A 1 114 ? 1.715 -15.808 13.422 1.00 86.69 114 TYR A CA 1
ATOM 884 C C . TYR A 1 114 ? 0.377 -16.039 12.720 1.00 86.69 114 TYR A C 1
ATOM 886 O O . TYR A 1 114 ? 0.264 -16.992 11.952 1.00 86.69 114 TYR A O 1
ATOM 894 N N . ASN A 1 115 ? -0.604 -15.155 12.889 1.00 87.62 115 ASN A N 1
ATOM 895 C CA . ASN A 1 115 ? -1.970 -15.296 12.376 1.00 87.62 115 ASN A CA 1
ATOM 896 C C . ASN A 1 115 ? -2.154 -14.928 10.898 1.00 87.62 115 ASN A C 1
ATOM 898 O O . ASN A 1 115 ? -3.275 -14.855 10.404 1.00 87.62 115 ASN A O 1
ATOM 902 N N . LEU A 1 116 ? -1.068 -14.761 10.146 1.00 83.69 116 LEU A N 1
ATOM 903 C CA . LEU A 1 116 ? -1.134 -14.483 8.718 1.00 83.69 116 LEU A CA 1
ATOM 904 C C . LEU A 1 116 ? -1.634 -15.714 7.924 1.00 83.69 116 LEU A C 1
ATOM 906 O O . LEU A 1 116 ? -0.990 -16.772 7.950 1.00 83.69 116 LEU A O 1
ATOM 910 N N . PRO A 1 117 ? -2.714 -15.601 7.126 1.00 83.81 117 PRO A N 1
ATOM 911 C CA . PRO A 1 117 ? -3.132 -16.675 6.233 1.00 83.81 117 PRO A CA 1
ATOM 912 C C . PRO A 1 117 ? -2.078 -16.925 5.146 1.00 83.81 117 PRO A C 1
ATOM 914 O O . PRO A 1 117 ? -1.658 -15.999 4.447 1.00 83.81 117 PRO A O 1
ATOM 917 N N . ARG A 1 118 ? -1.702 -18.195 4.924 1.00 74.75 118 ARG A N 1
ATOM 918 C CA . ARG A 1 118 ? -0.650 -18.601 3.958 1.00 74.75 118 ARG A CA 1
ATOM 919 C C . ARG A 1 118 ? -0.845 -18.049 2.538 1.00 74.75 118 ARG A C 1
ATOM 921 O O . ARG A 1 118 ? 0.115 -17.925 1.785 1.00 74.75 118 ARG A O 1
ATOM 928 N N . HIS A 1 119 ? -2.084 -17.748 2.158 1.00 71.06 119 HIS A N 1
ATOM 929 C CA . HIS A 1 119 ? -2.463 -17.349 0.807 1.00 71.06 119 HIS A CA 1
ATOM 930 C C . HIS A 1 119 ? -2.578 -15.824 0.602 1.00 71.06 119 HIS A C 1
ATOM 932 O O . HIS A 1 119 ? -2.787 -15.400 -0.537 1.00 71.06 119 HIS A O 1
ATOM 938 N N . MET A 1 120 ? -2.435 -14.994 1.649 1.00 67.94 120 MET A N 1
ATOM 939 C CA . MET A 1 120 ? -2.776 -13.561 1.572 1.00 67.94 120 MET A CA 1
ATOM 940 C C . MET A 1 120 ? -1.608 -12.581 1.359 1.00 67.94 120 MET A C 1
ATOM 942 O O . MET A 1 120 ? -1.847 -11.506 0.812 1.00 67.94 120 MET A O 1
ATOM 946 N N . THR A 1 121 ? -0.346 -12.927 1.636 1.00 61.09 121 THR A N 1
ATOM 947 C CA . THR A 1 121 ? 0.823 -12.081 1.291 1.00 61.09 121 THR A CA 1
ATOM 948 C C . THR A 1 121 ? 2.134 -12.887 1.255 1.00 61.09 121 THR A C 1
ATOM 950 O O . THR A 1 121 ? 2.286 -13.832 2.023 1.00 61.09 121 THR A O 1
ATOM 953 N N . PRO A 1 122 ? 3.095 -12.553 0.364 1.00 51.03 122 PRO A N 1
ATOM 954 C CA . PRO A 1 122 ? 4.393 -13.235 0.309 1.00 51.03 122 PRO A CA 1
ATOM 955 C C . PRO A 1 122 ? 5.426 -12.726 1.329 1.00 51.03 122 PRO A C 1
ATOM 957 O O . PRO A 1 122 ? 6.321 -13.486 1.683 1.00 51.03 122 PRO A O 1
ATOM 960 N N . ASP A 1 123 ? 5.320 -11.481 1.804 1.00 57.72 123 ASP A N 1
ATOM 961 C CA . ASP A 1 123 ? 6.335 -10.875 2.673 1.00 57.72 123 ASP A CA 1
ATOM 962 C C . ASP A 1 123 ? 5.801 -10.803 4.124 1.00 57.72 123 ASP A C 1
ATOM 964 O O . ASP A 1 123 ? 4.812 -10.126 4.405 1.00 57.72 123 ASP A O 1
ATOM 968 N N . ARG A 1 124 ? 6.425 -11.567 5.037 1.00 72.19 124 ARG A N 1
ATOM 969 C CA . ARG A 1 124 ? 6.075 -11.691 6.470 1.00 72.19 124 ARG A CA 1
ATOM 970 C C . ARG A 1 124 ? 6.541 -10.473 7.279 1.00 72.19 124 ARG A C 1
ATOM 972 O O . ARG A 1 124 ? 7.433 -10.608 8.114 1.00 72.19 124 ARG A O 1
ATOM 979 N N . LEU A 1 125 ? 5.965 -9.306 6.999 1.00 83.75 125 LEU A N 1
ATOM 980 C CA . LEU A 1 125 ? 6.245 -8.053 7.714 1.00 83.75 125 LEU A CA 1
ATOM 981 C C . LEU A 1 125 ? 7.764 -7.729 7.791 1.00 83.75 125 LEU A C 1
ATOM 983 O O . LEU A 1 125 ? 8.360 -7.743 8.873 1.00 83.75 125 LEU A O 1
ATOM 987 N N . PRO A 1 126 ? 8.450 -7.576 6.639 1.00 85.31 126 PRO A N 1
ATOM 988 C CA . PRO A 1 126 ? 9.903 -7.424 6.599 1.00 85.31 126 PRO A CA 1
ATOM 989 C C . PRO A 1 126 ? 10.422 -6.139 7.259 1.00 85.31 126 PRO A C 1
ATOM 991 O O . PRO A 1 126 ? 11.493 -6.197 7.865 1.00 85.31 126 PRO A O 1
ATOM 994 N N . HIS A 1 127 ? 9.711 -5.014 7.137 1.00 88.25 127 HIS A N 1
ATOM 995 C CA . HIS A 1 127 ? 10.176 -3.700 7.596 1.00 88.25 127 HIS A CA 1
ATOM 996 C C . HIS A 1 127 ? 10.127 -3.591 9.115 1.00 88.25 127 HIS A C 1
ATOM 998 O O . HIS A 1 127 ? 11.146 -3.335 9.750 1.00 88.25 127 HIS A O 1
ATOM 1004 N N . SER A 1 128 ? 8.972 -3.882 9.706 1.00 90.12 128 SER A N 1
ATOM 1005 C CA . SER A 1 128 ? 8.775 -3.923 11.158 1.00 90.12 128 SER A CA 1
ATOM 1006 C C . SER A 1 128 ? 9.699 -4.920 11.845 1.00 90.12 128 SER A C 1
ATOM 1008 O O . SER A 1 128 ? 10.168 -4.673 12.949 1.00 90.12 128 SER A O 1
ATOM 1010 N N . ALA A 1 129 ? 10.015 -6.040 11.195 1.00 90.69 129 ALA A N 1
ATOM 1011 C CA . ALA A 1 129 ? 10.950 -6.999 11.755 1.00 90.69 129 ALA A CA 1
ATOM 1012 C C . ALA A 1 129 ? 12.408 -6.506 11.718 1.00 90.69 129 ALA A C 1
ATOM 1014 O O . ALA A 1 129 ? 13.128 -6.751 12.677 1.00 90.69 129 ALA A O 1
ATOM 1015 N N . LEU A 1 130 ? 12.835 -5.801 10.660 1.00 92.62 130 LEU A N 1
ATOM 1016 C CA . LEU A 1 130 ? 14.150 -5.143 10.618 1.00 92.62 130 LEU A CA 1
ATOM 1017 C C . LEU A 1 130 ? 14.263 -4.099 11.734 1.00 92.62 130 LEU A C 1
ATOM 1019 O O . LEU A 1 130 ? 15.205 -4.145 12.519 1.00 92.62 130 LEU A O 1
ATOM 1023 N N . VAL A 1 131 ? 13.279 -3.202 11.829 1.00 92.19 131 VAL A N 1
ATOM 1024 C CA . VAL A 1 131 ? 13.265 -2.126 12.832 1.00 92.19 131 VAL A CA 1
ATOM 1025 C C . VAL A 1 131 ? 13.219 -2.696 14.248 1.00 92.19 131 VAL A C 1
ATOM 1027 O O . VAL A 1 131 ? 13.956 -2.236 15.111 1.00 92.19 131 VAL A O 1
ATOM 1030 N N . ARG A 1 132 ? 12.439 -3.758 14.488 1.00 92.38 132 ARG A N 1
ATOM 1031 C CA . ARG A 1 132 ? 12.447 -4.478 15.769 1.00 92.38 132 ARG A CA 1
ATOM 1032 C C . ARG A 1 132 ? 13.838 -5.000 16.122 1.00 92.38 132 ARG A C 1
ATOM 1034 O O . ARG A 1 132 ? 14.262 -4.811 17.254 1.00 92.38 132 ARG A O 1
ATOM 1041 N N . ASP A 1 133 ? 14.509 -5.688 15.198 1.00 90.75 133 ASP A N 1
ATOM 1042 C CA . ASP A 1 133 ? 15.816 -6.308 15.463 1.00 90.75 133 ASP A CA 1
ATOM 1043 C C . ASP A 1 133 ? 16.857 -5.236 15.854 1.00 90.75 133 ASP A C 1
ATOM 1045 O O . ASP A 1 133 ? 17.635 -5.429 16.787 1.00 90.75 133 ASP A O 1
ATOM 1049 N N . VAL A 1 134 ? 16.786 -4.069 15.208 1.00 92.00 134 VAL A N 1
ATOM 1050 C CA . VAL A 1 134 ? 17.595 -2.879 15.510 1.00 92.00 134 VAL A CA 1
ATOM 1051 C C . VAL A 1 134 ? 17.235 -2.260 16.871 1.00 92.00 134 VAL A C 1
ATOM 1053 O O . VAL A 1 134 ? 18.117 -2.021 17.692 1.00 92.00 134 VAL A O 1
ATOM 1056 N N . ILE A 1 135 ? 15.948 -2.063 17.170 1.00 92.31 135 ILE A N 1
ATOM 1057 C CA . ILE A 1 135 ? 15.493 -1.501 18.454 1.00 92.31 135 ILE A CA 1
ATOM 1058 C C . ILE A 1 135 ? 15.836 -2.429 19.628 1.00 92.31 135 ILE A C 1
ATOM 1060 O O . ILE A 1 135 ? 16.288 -1.962 20.670 1.00 92.31 135 ILE A O 1
ATOM 1064 N N . LEU A 1 136 ? 15.660 -3.746 19.474 1.00 89.25 136 LEU A N 1
ATOM 1065 C CA . LEU A 1 136 ? 16.001 -4.726 20.510 1.00 89.25 136 LEU A CA 1
ATOM 1066 C C . LEU A 1 136 ? 17.482 -4.670 20.891 1.00 89.25 136 LEU A C 1
ATOM 1068 O O . LEU A 1 136 ? 17.817 -4.909 22.049 1.00 89.25 136 LEU A O 1
ATOM 1072 N N . ARG A 1 137 ? 18.369 -4.352 19.941 1.00 88.00 137 ARG A N 1
ATOM 1073 C CA . ARG A 1 137 ? 19.799 -4.180 20.221 1.00 88.00 137 ARG A CA 1
ATOM 1074 C C . ARG A 1 137 ? 20.052 -2.995 21.152 1.00 88.00 137 ARG A C 1
ATOM 1076 O O . ARG A 1 137 ? 20.837 -3.146 22.084 1.00 88.00 137 ARG A O 1
ATOM 1083 N N . VAL A 1 138 ? 19.380 -1.869 20.911 1.00 88.56 138 VAL A N 1
ATOM 1084 C CA . VAL A 1 138 ? 19.510 -0.641 21.714 1.00 88.56 138 VAL A CA 1
ATOM 1085 C C . VAL A 1 138 ? 18.845 -0.799 23.080 1.00 88.56 138 VAL A C 1
ATOM 1087 O O . VAL A 1 138 ? 19.405 -0.384 24.083 1.00 88.56 138 VAL A O 1
ATOM 1090 N N . LEU A 1 139 ? 17.687 -1.460 23.155 1.00 88.81 139 LEU A N 1
ATOM 1091 C CA . LEU A 1 139 ? 17.012 -1.714 24.434 1.00 88.81 139 LEU A CA 1
ATOM 1092 C C . LEU A 1 139 ? 17.810 -2.645 25.356 1.00 88.81 139 LEU A C 1
ATOM 1094 O O . LEU A 1 139 ? 17.751 -2.494 26.571 1.00 88.81 139 LEU A O 1
ATOM 1098 N N . ARG A 1 140 ? 18.546 -3.611 24.793 1.00 87.31 140 ARG A N 1
ATOM 1099 C CA . ARG A 1 140 ? 19.411 -4.514 25.572 1.00 87.31 140 ARG A CA 1
ATOM 1100 C C . ARG A 1 140 ? 20.647 -3.823 26.131 1.00 87.31 140 ARG A C 1
ATOM 1102 O O . ARG A 1 140 ? 21.169 -4.273 27.142 1.00 87.31 140 ARG A O 1
ATOM 1109 N N . ASP A 1 141 ? 21.122 -2.788 25.452 1.00 85.69 141 ASP A N 1
ATOM 1110 C CA . ASP A 1 141 ? 22.344 -2.080 25.809 1.00 85.69 141 ASP A CA 1
ATOM 1111 C C . ASP A 1 141 ? 22.247 -0.611 25.362 1.00 85.69 141 ASP A C 1
ATOM 1113 O O . ASP A 1 141 ? 22.747 -0.241 24.294 1.00 85.69 141 ASP A O 1
ATOM 1117 N N . PRO A 1 142 ? 21.569 0.235 26.162 1.00 82.94 142 PRO A N 1
ATOM 1118 C CA . PRO A 1 142 ? 21.338 1.638 25.816 1.00 82.94 142 PRO A CA 1
ATOM 1119 C C . PRO A 1 142 ? 22.628 2.463 25.721 1.00 82.94 142 PRO A C 1
ATOM 1121 O O . PRO A 1 142 ? 22.645 3.532 25.105 1.00 82.94 142 PRO A O 1
ATOM 1124 N N . LEU A 1 143 ? 23.714 1.982 26.336 1.00 79.81 143 LEU A N 1
ATOM 1125 C CA . LEU A 1 143 ? 24.999 2.671 26.420 1.00 79.81 143 LEU A CA 1
ATOM 1126 C C . LEU A 1 143 ? 25.999 2.229 25.342 1.00 79.81 143 LEU A C 1
ATOM 1128 O O . LEU A 1 143 ? 27.024 2.894 25.196 1.00 79.81 143 LEU A O 1
ATOM 1132 N N . ALA A 1 144 ? 25.703 1.212 24.529 1.00 80.00 144 ALA A N 1
ATOM 1133 C CA . ALA A 1 144 ? 26.537 0.855 23.381 1.00 80.00 144 ALA A CA 1
ATOM 1134 C C . ALA A 1 144 ? 26.335 1.769 22.168 1.00 80.00 144 ALA A C 1
ATOM 1136 O O . ALA A 1 144 ? 25.208 2.104 21.792 1.00 80.00 144 ALA A O 1
ATOM 1137 N N . ALA A 1 145 ? 27.449 2.129 21.514 1.00 70.19 145 ALA A N 1
ATOM 1138 C CA . ALA A 1 145 ? 27.479 2.852 20.241 1.00 70.19 145 ALA A CA 1
ATOM 1139 C C . ALA A 1 145 ? 26.438 2.284 19.256 1.00 70.19 145 ALA A C 1
ATOM 1141 O O . ALA A 1 145 ? 26.408 1.079 19.007 1.00 70.19 145 ALA A O 1
ATOM 1142 N N . SER A 1 146 ? 25.572 3.145 18.706 1.00 78.25 146 SER A N 1
ATOM 1143 C CA . SER A 1 146 ? 24.598 2.751 17.677 1.00 78.25 146 SER A CA 1
ATOM 1144 C C . SER A 1 146 ? 25.260 2.789 16.301 1.00 78.25 146 SER A C 1
ATOM 1146 O O . SER A 1 146 ? 24.771 3.450 15.400 1.00 78.25 146 SER A O 1
ATOM 1148 N N . ASP A 1 147 ? 26.406 2.124 16.152 1.00 87.00 147 ASP A N 1
ATOM 1149 C CA . ASP A 1 147 ? 27.146 2.090 14.890 1.00 87.00 147 ASP A CA 1
ATOM 1150 C C . ASP A 1 147 ? 26.307 1.402 13.798 1.00 87.00 147 ASP A C 1
ATOM 1152 O O . ASP A 1 147 ? 25.744 0.321 14.012 1.00 87.00 147 ASP A O 1
ATOM 1156 N N . ALA A 1 148 ? 26.220 2.030 12.623 1.00 88.38 148 ALA A N 1
ATOM 1157 C CA . ALA A 1 148 ? 25.469 1.541 11.476 1.00 88.38 148 ALA A CA 1
ATOM 1158 C C . ALA A 1 148 ? 25.859 0.101 11.105 1.00 88.38 148 ALA A C 1
ATOM 1160 O O . ALA A 1 148 ? 24.985 -0.709 10.778 1.00 88.38 148 ALA A O 1
ATOM 1161 N N . ASP A 1 149 ? 27.143 -0.248 11.213 1.00 87.19 149 ASP A N 1
ATOM 1162 C CA . ASP A 1 149 ? 27.621 -1.595 10.905 1.00 87.19 149 ASP A CA 1
ATOM 1163 C C . ASP A 1 149 ? 27.122 -2.639 11.904 1.00 87.19 149 ASP A C 1
ATOM 1165 O O . ASP A 1 149 ? 26.631 -3.700 11.504 1.00 87.19 149 ASP A O 1
ATOM 1169 N N . VAL A 1 150 ? 27.139 -2.298 13.192 1.00 87.31 150 VAL A N 1
ATOM 1170 C CA . VAL A 1 150 ? 26.639 -3.157 14.273 1.00 87.31 150 VAL A CA 1
ATOM 1171 C C . VAL A 1 150 ? 25.125 -3.342 14.162 1.00 87.31 150 VAL A C 1
ATOM 1173 O O . VAL A 1 150 ? 24.610 -4.454 14.320 1.00 87.31 150 VAL A O 1
ATOM 1176 N N . LEU A 1 151 ? 24.386 -2.274 13.846 1.00 89.19 151 LEU A N 1
ATOM 1177 C CA . LEU A 1 151 ? 22.937 -2.345 13.636 1.00 89.19 151 LEU A CA 1
ATOM 1178 C C . LEU A 1 151 ? 22.586 -3.202 12.416 1.00 89.19 151 LEU A C 1
ATOM 1180 O O . LEU A 1 151 ? 21.643 -4.000 12.460 1.00 89.19 151 LEU A O 1
ATOM 1184 N N . ARG A 1 152 ? 23.360 -3.071 11.334 1.00 89.69 152 ARG A N 1
ATOM 1185 C CA . ARG A 1 152 ? 23.213 -3.878 10.121 1.00 89.69 152 ARG A CA 1
ATOM 1186 C C . ARG A 1 152 ? 23.456 -5.355 10.399 1.00 89.69 152 ARG A C 1
ATOM 1188 O O . ARG A 1 152 ? 22.675 -6.189 9.936 1.00 89.69 152 ARG A O 1
ATOM 1195 N N . GLU A 1 153 ? 24.500 -5.679 11.154 1.00 86.00 153 GLU A N 1
ATOM 1196 C CA . GLU A 1 153 ? 24.817 -7.052 11.540 1.00 86.00 153 GLU A CA 1
ATOM 1197 C C . GLU A 1 153 ? 23.705 -7.662 12.399 1.00 86.00 153 GLU A C 1
ATOM 1199 O O . GLU A 1 153 ? 23.193 -8.735 12.069 1.00 86.00 153 GLU A O 1
ATOM 1204 N N . ALA A 1 154 ? 23.238 -6.942 13.423 1.00 85.00 154 ALA A N 1
ATOM 1205 C CA . ALA A 1 154 ? 22.137 -7.387 14.274 1.00 85.00 154 ALA A CA 1
ATOM 1206 C C . ALA A 1 154 ? 20.846 -7.640 13.471 1.00 85.00 154 ALA A C 1
ATOM 1208 O O . ALA A 1 154 ? 20.191 -8.677 13.626 1.00 85.00 154 ALA A O 1
ATOM 1209 N N . ALA A 1 155 ? 20.499 -6.728 12.559 1.00 88.38 155 ALA A N 1
ATOM 1210 C CA . ALA A 1 155 ? 19.316 -6.859 11.716 1.00 88.38 155 ALA A CA 1
ATOM 1211 C C . ALA A 1 155 ? 19.427 -8.021 10.712 1.00 88.38 155 ALA A C 1
ATOM 1213 O O . ALA A 1 155 ? 18.447 -8.735 10.467 1.00 88.38 155 ALA A O 1
ATOM 1214 N N . TYR A 1 156 ? 20.613 -8.242 10.135 1.00 87.31 156 TYR A N 1
ATOM 1215 C CA . TYR A 1 156 ? 20.845 -9.354 9.215 1.00 87.31 156 TYR A CA 1
ATOM 1216 C C . TYR A 1 156 ? 20.854 -10.705 9.942 1.00 87.31 156 TYR A C 1
ATOM 1218 O O . TYR A 1 156 ? 20.219 -11.650 9.470 1.00 87.31 156 TYR A O 1
ATOM 1226 N N . ALA A 1 157 ? 21.457 -10.788 11.130 1.00 85.75 157 ALA A N 1
ATOM 1227 C CA . ALA A 1 157 ? 21.389 -11.971 11.987 1.00 85.75 157 ALA A CA 1
ATOM 1228 C C . ALA A 1 157 ? 19.930 -12.318 12.338 1.00 85.75 157 ALA A C 1
ATOM 1230 O O . ALA A 1 157 ? 19.495 -13.463 12.179 1.00 85.75 157 ALA A O 1
ATOM 1231 N N . GLY A 1 158 ? 19.120 -11.315 12.694 1.00 84.62 158 GLY A N 1
ATOM 1232 C CA . GLY A 1 158 ? 17.679 -11.478 12.900 1.00 84.62 158 GLY A CA 1
ATOM 1233 C C . GLY A 1 158 ? 16.927 -11.929 11.637 1.00 84.62 158 GLY A C 1
ATOM 1234 O O . GLY A 1 158 ? 15.987 -12.732 11.709 1.00 84.62 158 GLY A O 1
ATOM 1235 N N . ARG A 1 159 ? 17.347 -11.483 10.444 1.00 86.31 159 ARG A N 1
ATOM 1236 C CA . ARG A 1 159 ? 16.812 -11.960 9.156 1.00 86.31 159 ARG A CA 1
ATOM 1237 C C . ARG A 1 159 ? 17.175 -13.421 8.880 1.00 86.31 159 ARG A C 1
ATOM 1239 O O . ARG A 1 159 ? 16.321 -14.145 8.358 1.00 86.31 159 ARG A O 1
ATOM 1246 N N . VAL A 1 160 ? 18.393 -13.844 9.204 1.00 84.94 160 VAL A N 1
ATOM 1247 C CA . VAL A 1 160 ? 18.885 -15.225 9.067 1.00 84.94 160 VAL A CA 1
ATOM 1248 C C . VAL A 1 160 ? 18.141 -16.157 10.027 1.00 84.94 160 VAL A C 1
ATOM 1250 O O . VAL A 1 160 ? 17.623 -17.185 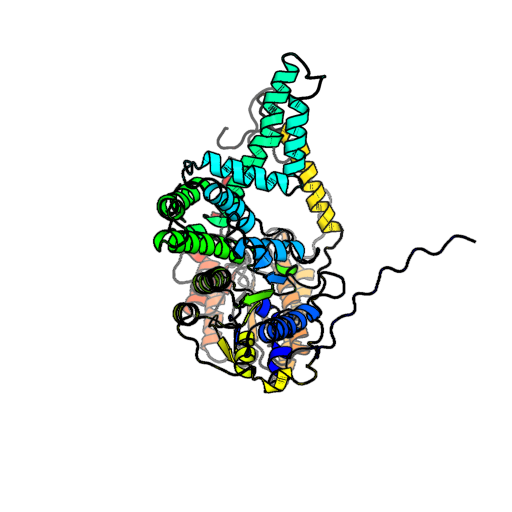9.592 1.00 84.94 160 VAL A O 1
ATOM 1253 N N . ALA A 1 161 ? 17.972 -15.768 11.294 1.00 84.94 161 ALA A N 1
ATOM 1254 C CA . ALA A 1 161 ? 17.278 -16.565 12.312 1.00 84.94 161 ALA A CA 1
ATOM 1255 C C . ALA A 1 161 ? 15.814 -16.888 11.950 1.00 84.94 161 ALA A C 1
ATOM 1257 O O . ALA A 1 161 ? 15.283 -17.935 12.313 1.00 84.94 161 ALA A O 1
ATOM 1258 N N . ARG A 1 162 ? 15.158 -16.018 11.172 1.00 80.50 162 ARG A N 1
ATOM 1259 C CA . ARG A 1 162 ? 13.782 -16.222 10.680 1.00 80.50 162 ARG A CA 1
ATOM 1260 C C . ARG A 1 162 ? 13.653 -17.284 9.576 1.00 80.50 162 ARG A C 1
ATOM 1262 O O . ARG A 1 162 ? 12.530 -17.601 9.176 1.00 80.50 162 ARG A O 1
ATOM 1269 N N . GLY A 1 163 ? 14.763 -17.827 9.072 1.00 80.12 163 GLY A N 1
ATOM 1270 C CA . GLY A 1 163 ? 14.775 -18.920 8.102 1.00 80.12 163 GLY A CA 1
ATOM 1271 C C . GLY A 1 163 ? 14.676 -18.496 6.627 1.00 80.12 163 GLY A C 1
ATOM 1272 O O . GLY A 1 163 ? 14.804 -17.323 6.247 1.00 80.12 163 GLY A O 1
ATOM 1273 N N . GLY A 1 164 ? 14.432 -19.486 5.765 1.00 77.56 164 GLY A N 1
ATOM 1274 C CA . GLY A 1 164 ? 14.335 -19.315 4.311 1.00 77.56 164 GLY A CA 1
ATOM 1275 C C . GLY A 1 164 ? 15.700 -19.222 3.611 1.00 77.56 164 GLY A C 1
ATOM 1276 O O . GLY A 1 164 ? 16.709 -19.616 4.197 1.00 77.56 164 GLY A O 1
ATOM 1277 N N . PRO A 1 165 ? 15.750 -18.688 2.374 1.00 76.25 165 PRO A N 1
ATOM 1278 C CA . PRO A 1 165 ? 16.970 -18.696 1.565 1.00 76.25 165 PRO A CA 1
ATOM 1279 C C . PRO A 1 165 ? 18.189 -18.047 2.241 1.00 76.25 165 PRO A C 1
ATOM 1281 O O . PRO A 1 165 ? 19.244 -18.664 2.205 1.00 76.25 165 PRO A O 1
ATOM 1284 N N . PRO A 1 166 ? 18.079 -16.897 2.944 1.00 79.06 166 PRO A N 1
ATOM 1285 C CA . PRO A 1 166 ? 19.235 -16.320 3.640 1.00 79.06 166 PRO A CA 1
ATOM 1286 C C . PRO A 1 166 ? 19.779 -17.192 4.774 1.00 79.06 166 PRO A C 1
ATOM 1288 O O . PRO A 1 166 ? 20.979 -17.213 4.998 1.00 79.06 166 PRO A O 1
ATOM 1291 N N . CYS A 1 167 ? 18.920 -17.947 5.469 1.00 79.31 167 CYS A N 1
ATOM 1292 C CA . CYS A 1 167 ? 19.367 -18.893 6.493 1.00 79.31 167 CYS A CA 1
ATOM 1293 C C . CYS A 1 167 ? 20.135 -20.060 5.881 1.00 79.31 167 CYS A C 1
ATOM 1295 O O . CYS A 1 167 ? 21.170 -20.460 6.399 1.00 79.31 167 CYS A O 1
ATOM 1297 N N . TRP A 1 168 ? 19.626 -20.593 4.770 1.00 78.19 168 TRP A N 1
ATOM 1298 C CA . TRP A 1 168 ? 20.299 -21.664 4.049 1.00 78.19 168 TRP A CA 1
ATOM 1299 C C . TRP A 1 168 ? 21.653 -21.197 3.505 1.00 78.19 168 TRP A C 1
ATOM 1301 O O . TRP A 1 168 ? 22.655 -21.842 3.785 1.00 78.19 168 TRP A O 1
ATOM 1311 N N . LEU A 1 169 ? 21.696 -20.040 2.837 1.00 78.50 169 LEU A N 1
ATOM 1312 C CA . LEU A 1 169 ? 22.932 -19.446 2.316 1.00 78.50 169 LEU A CA 1
ATOM 1313 C C . LEU A 1 169 ? 23.971 -19.220 3.427 1.00 78.50 169 LEU A C 1
ATOM 1315 O O . LEU A 1 169 ? 25.117 -19.625 3.274 1.00 78.50 169 LEU A O 1
ATOM 1319 N N . HIS A 1 170 ? 23.549 -18.690 4.579 1.00 78.81 170 HIS A N 1
ATOM 1320 C CA . HIS A 1 170 ? 24.428 -18.478 5.732 1.00 78.81 170 HIS A CA 1
ATOM 1321 C C . HIS A 1 170 ? 24.904 -19.787 6.396 1.00 78.81 170 HIS A C 1
ATOM 1323 O O . HIS A 1 170 ? 26.026 -19.884 6.881 1.00 78.81 170 HIS A O 1
ATOM 1329 N N . LYS A 1 171 ? 24.079 -20.842 6.415 1.00 78.88 171 LYS A N 1
ATOM 1330 C CA . LYS A 1 171 ? 24.523 -22.166 6.892 1.00 78.88 171 LYS A CA 1
ATOM 1331 C C . LYS A 1 171 ? 25.551 -22.783 5.946 1.00 78.88 171 LYS A C 1
ATOM 1333 O O . LYS A 1 171 ? 26.541 -23.340 6.404 1.00 78.88 171 LYS A O 1
ATOM 1338 N N . VAL A 1 172 ? 25.317 -22.652 4.643 1.00 71.75 172 VAL A N 1
ATOM 1339 C CA . VAL A 1 172 ? 26.192 -23.167 3.583 1.00 71.75 172 VAL A CA 1
ATOM 1340 C C . VAL A 1 172 ? 27.530 -22.416 3.530 1.00 71.75 172 VAL A C 1
ATOM 1342 O O . VAL A 1 172 ? 28.557 -23.019 3.211 1.00 71.75 172 VAL A O 1
ATOM 1345 N N . SER A 1 173 ? 27.551 -21.130 3.896 1.00 68.19 173 SER A N 1
ATOM 1346 C CA . SER A 1 173 ? 28.797 -20.376 4.067 1.00 68.19 173 SER A CA 1
ATOM 1347 C C . SER A 1 173 ? 29.602 -20.870 5.277 1.00 68.19 173 SER A C 1
ATOM 1349 O O . SER A 1 173 ? 30.819 -20.999 5.186 1.00 68.19 173 SER A O 1
ATOM 1351 N N . GLY A 1 174 ? 28.933 -21.207 6.388 1.00 58.59 174 GLY A N 1
ATOM 1352 C CA . GLY A 1 174 ? 29.573 -21.739 7.598 1.00 58.59 174 GLY A CA 1
ATOM 1353 C C . GLY A 1 174 ? 30.143 -23.153 7.436 1.00 58.59 174 GLY A C 1
ATOM 1354 O O . GLY A 1 174 ? 31.228 -23.439 7.933 1.00 58.59 174 GLY A O 1
ATOM 1355 N N . THR A 1 175 ? 29.471 -24.033 6.685 1.00 51.16 175 THR A N 1
ATOM 1356 C CA . THR A 1 175 ? 29.952 -25.408 6.436 1.00 51.16 175 THR A CA 1
ATOM 1357 C C . THR A 1 175 ? 31.195 -25.474 5.550 1.00 51.16 175 THR A C 1
ATOM 1359 O O . THR A 1 175 ? 31.970 -26.415 5.673 1.00 51.16 175 THR A O 1
ATOM 1362 N N . ALA A 1 176 ? 31.414 -24.480 4.682 1.00 47.91 176 ALA A N 1
ATOM 1363 C CA . ALA A 1 176 ? 32.623 -24.393 3.859 1.00 47.91 176 ALA A CA 1
ATOM 1364 C C . ALA A 1 176 ? 33.861 -23.938 4.658 1.00 47.91 176 ALA A C 1
ATOM 1366 O O . ALA A 1 176 ? 34.983 -24.221 4.249 1.00 47.91 176 ALA A O 1
ATOM 1367 N N . ALA A 1 177 ? 33.662 -23.256 5.793 1.00 44.50 177 ALA A N 1
ATOM 1368 C CA . ALA A 1 177 ? 34.736 -22.739 6.643 1.00 44.50 177 ALA A CA 1
ATOM 1369 C C . ALA A 1 177 ? 35.065 -23.634 7.857 1.00 44.50 177 ALA A C 1
ATOM 1371 O O . ALA A 1 177 ? 36.134 -23.473 8.437 1.00 44.50 177 ALA A O 1
ATOM 1372 N N . ALA A 1 178 ? 34.172 -24.554 8.252 1.00 42.84 178 ALA A N 1
ATOM 1373 C CA . ALA A 1 178 ? 34.265 -25.272 9.533 1.00 42.84 178 ALA A CA 1
ATOM 1374 C C . ALA A 1 178 ? 34.171 -26.813 9.452 1.00 42.84 178 ALA A C 1
ATOM 1376 O O . ALA A 1 178 ? 34.019 -27.460 10.484 1.00 42.84 178 ALA A O 1
ATOM 1377 N N . GLY A 1 179 ? 34.216 -27.425 8.264 1.00 42.00 179 GLY A N 1
ATOM 1378 C CA . GLY A 1 179 ? 34.244 -28.889 8.145 1.00 42.00 179 GLY A CA 1
ATOM 1379 C C . GLY A 1 179 ? 35.662 -29.459 8.254 1.00 42.00 179 GLY A C 1
ATOM 1380 O O . GLY A 1 179 ? 36.576 -28.913 7.640 1.00 42.00 179 GLY A O 1
ATOM 1381 N N . ASP A 1 180 ? 35.819 -30.609 8.922 1.00 39.16 180 ASP A N 1
ATOM 1382 C CA . ASP A 1 180 ? 37.048 -31.435 9.052 1.00 39.16 180 ASP A CA 1
ATOM 1383 C C . ASP A 1 180 ? 37.637 -31.960 7.713 1.00 39.16 180 ASP A C 1
ATOM 1385 O O . ASP A 1 180 ? 38.457 -32.873 7.672 1.00 39.16 180 ASP A O 1
ATOM 1389 N N . GLY A 1 181 ? 37.228 -31.372 6.591 1.00 46.69 181 GLY A N 1
ATOM 1390 C CA . GLY A 1 181 ? 37.743 -31.598 5.246 1.00 46.69 181 GLY A CA 1
ATOM 1391 C C . GLY A 1 181 ? 37.913 -30.282 4.490 1.00 46.69 181 GLY A C 1
ATOM 1392 O O . GLY A 1 181 ? 37.597 -30.221 3.303 1.00 46.69 181 GLY A O 1
ATOM 1393 N N . ALA A 1 182 ? 38.344 -29.213 5.172 1.00 48.00 182 ALA A N 1
ATOM 1394 C CA . ALA A 1 182 ? 38.736 -27.968 4.522 1.00 48.00 182 ALA A CA 1
ATOM 1395 C C . ALA A 1 182 ? 39.734 -28.300 3.405 1.00 48.00 182 ALA A C 1
ATOM 1397 O O . ALA A 1 182 ? 40.816 -28.827 3.662 1.00 48.00 182 ALA A O 1
ATOM 1398 N N . VAL A 1 183 ? 39.343 -28.048 2.154 1.00 46.59 183 VAL A N 1
ATOM 1399 C CA . VAL A 1 183 ? 40.198 -28.289 0.991 1.00 46.59 183 VAL A CA 1
ATOM 1400 C C . VAL A 1 183 ? 41.399 -27.355 1.117 1.00 46.59 183 VAL A C 1
ATOM 1402 O O . VAL A 1 183 ? 41.309 -26.178 0.793 1.00 46.59 183 VAL A O 1
ATOM 1405 N N . GLY A 1 184 ? 42.506 -27.844 1.670 1.00 52.00 184 GLY A N 1
ATOM 1406 C CA . GLY A 1 184 ? 43.719 -27.054 1.856 1.00 52.00 184 GLY A CA 1
ATOM 1407 C C . GLY A 1 184 ? 44.336 -26.634 0.518 1.00 52.00 184 GLY A C 1
ATOM 1408 O O . GLY A 1 184 ? 44.229 -27.339 -0.485 1.00 52.00 184 GLY A O 1
ATOM 1409 N N . GLY A 1 185 ? 45.007 -25.480 0.506 1.00 57.59 185 GLY A N 1
ATOM 1410 C CA . GLY A 1 185 ? 45.733 -24.958 -0.657 1.00 57.59 185 GLY A CA 1
ATOM 1411 C C . GLY A 1 185 ? 44.946 -23.944 -1.497 1.00 57.59 185 GLY A C 1
ATOM 1412 O O . GLY A 1 185 ? 43.932 -23.396 -1.067 1.00 57.59 185 GLY A O 1
ATOM 1413 N N . ALA A 1 186 ? 45.429 -23.678 -2.715 1.00 55.69 186 ALA A N 1
ATOM 1414 C CA . ALA A 1 186 ? 44.881 -22.653 -3.613 1.00 55.69 186 ALA A CA 1
ATOM 1415 C C . ALA A 1 186 ? 43.388 -22.856 -3.935 1.00 55.69 186 ALA A C 1
ATOM 1417 O O . ALA A 1 186 ? 42.660 -21.888 -4.125 1.00 55.69 186 ALA A O 1
ATOM 1418 N N . ILE A 1 187 ? 42.913 -24.104 -3.936 1.00 53.72 187 ILE A N 1
ATOM 1419 C CA . ILE A 1 187 ? 41.505 -24.442 -4.179 1.00 53.72 187 ILE A CA 1
ATOM 1420 C C . ILE A 1 187 ? 40.621 -23.991 -3.008 1.00 53.72 187 ILE A C 1
ATOM 1422 O O . ILE A 1 187 ? 39.571 -23.404 -3.248 1.00 53.72 187 ILE A O 1
ATOM 1426 N N . GLY A 1 188 ? 41.059 -24.175 -1.757 1.00 57.62 188 GLY A N 1
ATOM 1427 C CA . GLY A 1 188 ? 40.369 -23.643 -0.576 1.00 57.62 188 GLY A CA 1
ATOM 1428 C C . GLY A 1 188 ? 40.360 -22.122 -0.520 1.00 57.62 188 GLY A C 1
ATOM 1429 O O . GLY A 1 188 ? 39.363 -21.537 -0.110 1.00 57.62 188 GLY A O 1
ATOM 1430 N N . PHE A 1 189 ? 41.435 -21.484 -0.993 1.00 59.28 189 PHE A N 1
ATOM 1431 C CA . PHE A 1 189 ? 41.513 -20.028 -1.130 1.00 59.28 189 PHE A CA 1
ATOM 1432 C C . PHE A 1 189 ? 40.567 -19.493 -2.215 1.00 59.28 189 PHE A C 1
ATOM 1434 O O . PHE A 1 189 ? 39.884 -18.502 -1.996 1.00 59.28 189 PHE A O 1
ATOM 1441 N N . VAL A 1 190 ? 40.470 -20.154 -3.373 1.00 59.53 190 VAL A N 1
ATOM 1442 C CA . VAL A 1 190 ? 39.525 -19.769 -4.438 1.00 59.53 190 VAL A CA 1
ATOM 1443 C C . VAL A 1 190 ? 38.081 -20.025 -4.005 1.00 59.53 190 VAL A C 1
ATOM 1445 O O . VAL A 1 190 ? 37.213 -19.181 -4.225 1.00 59.53 190 VAL A O 1
ATOM 1448 N N . LEU A 1 191 ? 37.815 -21.151 -3.335 1.00 59.00 191 LEU A N 1
ATOM 1449 C CA . LEU A 1 191 ? 36.508 -21.432 -2.750 1.00 59.00 191 LEU A CA 1
ATOM 1450 C C . LEU A 1 191 ? 36.145 -20.390 -1.695 1.00 59.00 191 LEU A C 1
ATOM 1452 O O . LEU A 1 191 ? 35.052 -19.854 -1.776 1.00 59.00 191 LEU A O 1
ATOM 1456 N N . SER A 1 192 ? 37.021 -20.015 -0.764 1.00 60.56 192 SER A N 1
ATOM 1457 C CA . SER A 1 192 ? 36.701 -18.952 0.198 1.00 60.56 192 SER A CA 1
ATOM 1458 C C . SER A 1 192 ? 36.549 -17.582 -0.479 1.00 60.56 192 SER A C 1
ATOM 1460 O O . SER A 1 192 ? 35.577 -16.881 -0.205 1.00 60.56 192 SER A O 1
ATOM 1462 N N . ALA A 1 193 ? 37.410 -17.237 -1.441 1.00 66.94 193 ALA A N 1
ATOM 1463 C CA . ALA A 1 193 ? 37.367 -15.966 -2.166 1.00 66.94 193 ALA A CA 1
ATOM 1464 C C . ALA A 1 193 ? 36.133 -15.794 -3.069 1.00 66.94 193 ALA A C 1
ATOM 1466 O O . ALA A 1 193 ? 35.739 -14.662 -3.334 1.00 66.94 193 ALA A O 1
ATOM 1467 N N . VAL A 1 194 ? 35.502 -16.877 -3.534 1.00 68.19 194 VAL A N 1
ATOM 1468 C CA . VAL A 1 194 ? 34.309 -16.819 -4.403 1.00 68.19 194 VAL A CA 1
ATOM 1469 C C . VAL A 1 194 ? 33.032 -17.183 -3.640 1.00 68.19 194 VAL A C 1
ATOM 1471 O O . VAL A 1 194 ? 31.996 -16.531 -3.791 1.00 68.19 194 VAL A O 1
ATOM 1474 N N . TRP A 1 195 ? 33.086 -18.190 -2.770 1.00 70.38 195 TRP A N 1
ATOM 1475 C CA . TRP A 1 195 ? 31.917 -18.732 -2.077 1.00 70.38 195 TRP A CA 1
ATOM 1476 C C . TRP A 1 195 ? 31.416 -17.829 -0.955 1.00 70.38 195 TRP A C 1
ATOM 1478 O O . TRP A 1 195 ? 30.210 -17.600 -0.880 1.00 70.38 195 TRP A O 1
ATOM 1488 N N . GLN A 1 196 ? 32.292 -17.279 -0.100 1.00 71.69 196 GLN A N 1
ATOM 1489 C CA . GLN A 1 196 ? 31.866 -16.366 0.975 1.00 71.69 196 GLN A CA 1
ATOM 1490 C C . GLN A 1 196 ? 31.188 -15.104 0.421 1.00 71.69 196 GLN A C 1
ATOM 1492 O O . GLN A 1 196 ? 30.102 -14.759 0.900 1.00 71.69 196 GLN A O 1
ATOM 1497 N N . PRO A 1 197 ? 31.736 -14.437 -0.616 1.00 76.56 197 PRO A N 1
ATOM 1498 C CA . PRO A 1 197 ? 31.056 -13.308 -1.231 1.00 76.56 197 PRO A CA 1
ATOM 1499 C C . PRO A 1 197 ? 29.691 -13.675 -1.808 1.00 76.56 197 PRO A C 1
ATOM 1501 O O . PRO A 1 197 ? 28.747 -12.918 -1.618 1.00 76.56 197 PRO A O 1
ATOM 1504 N N . LEU A 1 198 ? 29.542 -14.834 -2.455 1.00 74.56 198 LEU A N 1
ATOM 1505 C CA . LEU A 1 198 ? 28.266 -15.251 -3.047 1.00 74.56 198 LEU A CA 1
ATOM 1506 C C . LEU A 1 198 ? 27.223 -15.701 -2.014 1.00 74.56 198 LEU A C 1
ATOM 1508 O O . LEU A 1 198 ? 26.027 -15.494 -2.224 1.00 74.56 198 LEU A O 1
ATOM 1512 N N . THR A 1 199 ? 27.650 -16.318 -0.912 1.00 73.12 199 THR A N 1
ATOM 1513 C CA . THR A 1 199 ? 26.743 -16.938 0.068 1.00 73.12 199 THR A CA 1
ATOM 1514 C C . THR A 1 199 ? 26.445 -16.058 1.279 1.00 73.12 199 THR A C 1
ATOM 1516 O O . THR A 1 199 ? 25.384 -16.214 1.880 1.00 73.12 199 THR A O 1
ATOM 1519 N N . ASP A 1 200 ? 27.296 -15.082 1.604 1.00 76.56 200 ASP A N 1
ATOM 1520 C CA . ASP A 1 200 ? 27.091 -14.208 2.764 1.00 76.56 200 ASP A CA 1
ATOM 1521 C C . ASP A 1 200 ? 27.097 -12.715 2.393 1.00 76.56 200 ASP A C 1
ATOM 1523 O O . ASP A 1 200 ? 26.090 -12.029 2.601 1.00 76.56 200 ASP A O 1
ATOM 1527 N N . SER A 1 201 ? 28.161 -12.207 1.759 1.00 79.75 201 SER A N 1
ATOM 1528 C CA . SER A 1 201 ? 28.317 -10.761 1.511 1.00 79.75 201 SER A CA 1
ATOM 1529 C C . SER A 1 201 ? 27.344 -10.202 0.466 1.00 79.75 201 SER A C 1
ATOM 1531 O O . SER A 1 201 ? 26.717 -9.168 0.698 1.00 79.75 201 SER A O 1
ATOM 1533 N N . LEU A 1 202 ? 27.170 -10.874 -0.674 1.00 79.75 202 LEU A N 1
ATOM 1534 C CA . LEU A 1 202 ? 26.300 -10.438 -1.770 1.00 79.75 202 LEU A CA 1
ATOM 1535 C C . LEU A 1 202 ? 24.811 -10.510 -1.386 1.00 79.75 202 LEU A C 1
ATOM 1537 O O . LEU A 1 202 ? 24.109 -9.517 -1.601 1.00 79.75 202 LEU A O 1
ATOM 1541 N N . PRO A 1 203 ? 24.295 -11.596 -0.765 1.00 81.44 203 PRO A N 1
ATOM 1542 C CA . PRO A 1 203 ? 22.921 -11.627 -0.267 1.00 81.44 203 PRO A CA 1
ATOM 1543 C C . PRO A 1 203 ? 22.657 -10.549 0.787 1.00 81.44 203 PRO A C 1
ATOM 1545 O O . PRO A 1 203 ? 21.591 -9.928 0.764 1.00 81.44 203 PRO A O 1
ATOM 1548 N N . ARG A 1 204 ? 23.628 -10.289 1.675 1.00 84.75 204 ARG A N 1
ATOM 1549 C CA . ARG A 1 204 ? 23.562 -9.226 2.687 1.00 84.75 204 ARG A CA 1
ATOM 1550 C C . ARG A 1 204 ? 23.520 -7.839 2.054 1.00 84.75 204 ARG A C 1
ATOM 1552 O O . ARG A 1 204 ? 22.622 -7.060 2.370 1.00 84.75 204 ARG A O 1
ATOM 1559 N N . TRP A 1 205 ? 24.431 -7.552 1.125 1.00 84.94 205 TRP A N 1
ATOM 1560 C CA . TRP A 1 205 ? 24.482 -6.288 0.387 1.00 84.94 205 TRP A CA 1
ATOM 1561 C C . TRP A 1 205 ? 23.203 -6.050 -0.418 1.00 84.94 205 TRP A C 1
ATOM 1563 O O . TRP A 1 205 ? 22.595 -4.982 -0.339 1.00 84.94 205 TRP A O 1
ATOM 1573 N N . TRP A 1 206 ? 22.726 -7.070 -1.136 1.00 84.19 206 TRP A N 1
ATOM 1574 C CA . TRP A 1 206 ? 21.492 -6.978 -1.912 1.00 84.19 206 TRP A CA 1
ATOM 1575 C C . TRP A 1 206 ? 20.268 -6.774 -1.017 1.00 84.19 206 TRP A C 1
ATOM 1577 O O . TRP A 1 206 ? 19.393 -5.964 -1.332 1.00 84.19 206 TRP A O 1
ATOM 1587 N N . TRP A 1 207 ? 20.203 -7.476 0.119 1.00 86.69 207 TRP A N 1
ATOM 1588 C CA . TRP A 1 207 ? 19.147 -7.288 1.109 1.00 86.69 207 TRP A CA 1
ATOM 1589 C C . TRP A 1 207 ? 19.152 -5.866 1.676 1.00 86.69 207 TRP A C 1
ATOM 1591 O O . TRP A 1 207 ? 18.096 -5.233 1.693 1.00 86.69 207 TRP A O 1
ATOM 1601 N N . MET A 1 208 ? 20.320 -5.346 2.063 1.00 86.25 208 MET A N 1
ATOM 1602 C CA . MET A 1 208 ? 20.482 -3.977 2.556 1.00 86.25 208 MET A CA 1
ATOM 1603 C C . MET A 1 208 ? 20.015 -2.969 1.508 1.00 86.25 208 MET A C 1
ATOM 1605 O O . MET A 1 208 ? 19.093 -2.198 1.769 1.00 86.25 208 MET A O 1
ATOM 1609 N N . ARG A 1 209 ? 20.553 -3.042 0.286 1.00 85.69 209 ARG A N 1
ATOM 1610 C CA . ARG A 1 209 ? 20.194 -2.137 -0.812 1.00 85.69 209 ARG A CA 1
ATOM 1611 C C . ARG A 1 209 ? 18.700 -2.191 -1.125 1.00 85.69 209 ARG A C 1
ATOM 1613 O O . ARG A 1 209 ? 18.058 -1.165 -1.347 1.00 85.69 209 ARG A O 1
ATOM 1620 N N . ARG A 1 210 ? 18.104 -3.385 -1.084 1.00 84.88 210 ARG A N 1
ATOM 1621 C CA . ARG A 1 210 ? 16.656 -3.563 -1.230 1.00 84.88 210 ARG A CA 1
ATOM 1622 C C . ARG A 1 210 ? 15.875 -2.889 -0.100 1.00 84.88 210 ARG A C 1
ATOM 1624 O O . ARG A 1 210 ? 14.850 -2.280 -0.396 1.00 84.88 210 ARG A O 1
ATOM 1631 N N . MET A 1 211 ? 16.303 -3.010 1.156 1.00 86.12 211 MET A N 1
ATOM 1632 C CA . MET A 1 211 ? 15.633 -2.374 2.297 1.00 86.12 211 MET A CA 1
ATOM 1633 C C . MET A 1 211 ? 15.767 -0.849 2.246 1.00 86.12 211 MET A C 1
ATOM 1635 O O . MET A 1 211 ? 14.748 -0.167 2.351 1.00 86.12 211 MET A O 1
ATOM 1639 N N . THR A 1 212 ? 16.955 -0.316 1.943 1.00 86.00 212 THR A N 1
ATOM 1640 C CA . THR A 1 212 ? 17.176 1.119 1.687 1.00 86.00 212 THR A CA 1
ATOM 1641 C C . THR A 1 212 ? 16.221 1.631 0.606 1.00 86.00 212 THR A C 1
ATOM 1643 O O . THR A 1 212 ? 15.540 2.643 0.794 1.00 86.00 212 THR A O 1
ATOM 1646 N N . HIS A 1 213 ? 16.061 0.884 -0.494 1.00 81.44 213 HIS A N 1
ATOM 1647 C CA . HIS A 1 213 ? 15.161 1.292 -1.574 1.00 81.44 213 HIS A CA 1
ATOM 1648 C C . HIS A 1 213 ? 13.653 1.167 -1.259 1.00 81.44 213 HIS A C 1
ATOM 1650 O O . HIS A 1 213 ? 12.786 1.727 -1.947 1.00 81.44 213 HIS A O 1
ATOM 1656 N N . GLN A 1 214 ? 13.301 0.371 -0.251 1.00 80.25 214 GLN A N 1
ATOM 1657 C CA . GLN A 1 214 ? 11.915 0.195 0.177 1.00 80.25 214 GLN A CA 1
ATOM 1658 C C . GLN A 1 214 ? 11.506 1.195 1.256 1.00 80.25 214 GLN A C 1
ATOM 1660 O O . GLN A 1 214 ? 10.348 1.610 1.254 1.00 80.25 214 GLN A O 1
ATOM 1665 N N . LEU A 1 215 ? 12.439 1.590 2.125 1.00 82.31 215 LEU A N 1
ATOM 1666 C CA . LEU A 1 215 ? 12.178 2.445 3.281 1.00 82.31 215 LEU A CA 1
ATOM 1667 C C . LEU A 1 215 ? 12.511 3.916 3.039 1.00 82.31 215 LEU A C 1
ATOM 1669 O O . LEU A 1 215 ? 11.769 4.766 3.519 1.00 82.31 215 LEU A O 1
ATOM 1673 N N . ILE A 1 216 ? 13.547 4.226 2.251 1.00 80.44 216 ILE A N 1
ATOM 1674 C CA . ILE A 1 216 ? 14.053 5.603 2.108 1.00 80.44 216 ILE A CA 1
ATOM 1675 C C . ILE A 1 216 ? 13.827 6.138 0.693 1.00 80.44 216 ILE A C 1
ATOM 1677 O O . ILE A 1 216 ? 13.096 7.112 0.509 1.00 80.44 216 ILE A O 1
ATOM 1681 N N . ARG A 1 217 ? 14.392 5.482 -0.331 1.00 78.25 217 ARG A N 1
ATOM 1682 C CA . ARG A 1 217 ? 14.449 6.049 -1.695 1.00 78.25 217 ARG A CA 1
ATOM 1683 C C . ARG A 1 217 ? 13.938 5.085 -2.755 1.00 78.25 217 ARG A C 1
ATOM 1685 O O . ARG A 1 217 ? 14.315 3.923 -2.735 1.00 78.25 217 ARG A O 1
ATOM 1692 N N . PRO A 1 218 ? 13.133 5.506 -3.739 1.00 66.88 218 PRO A N 1
ATOM 1693 C CA . PRO A 1 218 ? 12.774 4.618 -4.839 1.00 66.88 218 PRO A CA 1
ATOM 1694 C C . PRO A 1 218 ? 14.031 4.138 -5.591 1.00 66.88 218 PRO A C 1
ATOM 1696 O O . PRO A 1 218 ? 14.990 4.884 -5.762 1.00 66.88 218 PRO A O 1
ATOM 1699 N N . ALA A 1 219 ? 14.039 2.877 -6.034 1.00 62.84 219 ALA A N 1
ATOM 1700 C CA . ALA A 1 219 ? 15.108 2.367 -6.896 1.00 62.84 219 ALA A CA 1
ATOM 1701 C C . ALA A 1 219 ? 15.161 3.161 -8.212 1.00 62.84 219 ALA A C 1
ATOM 1703 O O . ALA A 1 219 ? 14.119 3.604 -8.691 1.00 62.84 219 ALA A O 1
ATOM 1704 N N . TRP A 1 220 ? 16.342 3.285 -8.822 1.00 54.84 220 TRP A N 1
ATOM 1705 C CA . TRP A 1 220 ? 16.542 4.082 -10.043 1.00 54.84 220 TRP A CA 1
ATOM 1706 C C . TRP A 1 220 ? 15.626 3.667 -11.215 1.00 54.84 220 TRP A C 1
ATOM 1708 O O . TRP A 1 220 ? 15.133 4.516 -11.948 1.00 54.84 220 TRP A O 1
ATOM 1718 N N . LEU A 1 221 ? 15.287 2.375 -11.311 1.00 55.16 221 LEU A N 1
ATOM 1719 C CA . LEU A 1 221 ? 14.351 1.805 -12.298 1.00 55.16 221 LEU A CA 1
ATOM 1720 C C . LEU A 1 221 ? 12.866 1.896 -11.889 1.00 55.16 221 LEU A C 1
ATOM 1722 O O . LEU A 1 221 ? 11.981 1.366 -12.564 1.00 55.16 221 LEU A O 1
ATOM 1726 N N . SER A 1 222 ? 12.552 2.511 -10.748 1.00 52.31 222 SER A N 1
ATOM 1727 C CA . SER A 1 222 ? 11.176 2.658 -10.281 1.00 52.31 222 SER A CA 1
ATOM 1728 C C . SER A 1 222 ? 10.471 3.768 -11.056 1.00 52.31 222 SER A C 1
ATOM 1730 O O . SER A 1 222 ? 10.743 4.950 -10.869 1.00 52.31 222 SER A O 1
ATOM 1732 N N . LEU A 1 223 ? 9.440 3.400 -11.821 1.00 45.88 223 LEU A N 1
ATOM 1733 C CA . LEU A 1 223 ? 8.493 4.340 -12.447 1.00 45.88 223 LEU A CA 1
ATOM 1734 C C . LEU A 1 223 ? 7.715 5.204 -11.430 1.00 45.88 223 LEU A C 1
ATOM 1736 O O . LEU A 1 223 ? 6.962 6.093 -11.813 1.00 45.88 223 LEU A O 1
ATOM 1740 N N . ARG A 1 224 ? 7.860 4.937 -10.126 1.00 54.97 224 ARG A N 1
ATOM 1741 C CA . ARG A 1 224 ? 7.320 5.762 -9.040 1.00 54.97 224 ARG A CA 1
ATOM 1742 C C . ARG A 1 224 ? 8.477 6.438 -8.315 1.00 54.97 224 ARG A C 1
ATOM 1744 O O . ARG A 1 224 ? 9.186 5.767 -7.567 1.00 54.97 224 ARG A O 1
ATOM 1751 N N . ARG A 1 225 ? 8.623 7.748 -8.535 1.00 54.16 225 ARG A N 1
ATOM 1752 C CA . ARG A 1 225 ? 9.678 8.611 -7.971 1.00 54.16 225 ARG A CA 1
ATOM 1753 C C . ARG A 1 225 ? 9.332 9.226 -6.601 1.00 54.16 225 ARG A C 1
ATOM 1755 O O . ARG A 1 225 ? 10.041 10.109 -6.142 1.00 54.16 225 ARG A O 1
ATOM 1762 N N . GLY A 1 226 ? 8.246 8.795 -5.953 1.00 56.91 226 GLY A N 1
ATOM 1763 C CA . GLY A 1 226 ? 7.856 9.309 -4.633 1.00 56.91 226 GLY A CA 1
ATOM 1764 C C . GLY A 1 226 ? 8.788 8.833 -3.514 1.00 56.91 226 GLY A C 1
ATOM 1765 O O . GLY A 1 226 ? 9.254 7.689 -3.551 1.00 56.91 226 GLY A O 1
ATOM 1766 N N . ALA A 1 227 ? 9.021 9.698 -2.523 1.00 57.66 227 ALA A N 1
ATOM 1767 C CA . ALA A 1 227 ? 9.722 9.362 -1.287 1.00 57.66 227 ALA A CA 1
ATOM 1768 C C . ALA A 1 227 ? 9.039 8.181 -0.570 1.00 57.66 227 ALA A C 1
ATOM 1770 O O . ALA A 1 227 ? 7.813 8.033 -0.607 1.00 57.66 227 ALA A O 1
ATOM 1771 N N . ARG A 1 228 ? 9.835 7.296 0.038 1.00 78.25 228 ARG A N 1
ATOM 1772 C CA . ARG A 1 228 ? 9.332 6.210 0.898 1.00 78.25 228 ARG A CA 1
ATOM 1773 C C . ARG A 1 228 ? 9.114 6.748 2.311 1.00 78.25 228 ARG A C 1
ATOM 1775 O O . ARG A 1 228 ? 9.638 7.807 2.614 1.00 78.25 228 ARG A O 1
ATOM 1782 N N . TRP A 1 229 ? 8.344 6.058 3.156 1.00 79.44 229 TRP A N 1
ATOM 1783 C CA . TRP A 1 229 ? 7.872 6.641 4.422 1.00 79.44 229 TRP A CA 1
ATOM 1784 C C . TRP A 1 229 ? 9.014 7.170 5.305 1.00 79.44 229 TRP A C 1
ATOM 1786 O O . TRP A 1 229 ? 8.959 8.329 5.688 1.00 79.44 229 TRP A O 1
ATOM 1796 N N . LEU A 1 230 ? 10.088 6.394 5.510 1.00 80.38 230 LEU A N 1
ATOM 1797 C CA . LEU A 1 230 ? 11.215 6.811 6.351 1.00 80.38 230 LEU A CA 1
ATOM 1798 C C . LEU A 1 230 ? 12.000 7.962 5.703 1.00 80.38 230 LEU A C 1
ATOM 1800 O O . LEU A 1 230 ? 12.394 8.904 6.377 1.00 80.38 230 LEU A O 1
ATOM 1804 N N . GLY A 1 231 ? 12.182 7.919 4.380 1.00 78.75 231 GLY A N 1
ATOM 1805 C CA . GLY A 1 231 ? 12.837 9.006 3.642 1.00 78.75 231 GLY A CA 1
ATOM 1806 C C . GLY A 1 231 ? 11.996 10.283 3.545 1.00 78.75 231 GLY A C 1
ATOM 1807 O O . GLY A 1 231 ? 12.553 11.366 3.442 1.00 78.75 231 GLY A O 1
ATOM 1808 N N . ALA A 1 232 ? 10.667 10.174 3.557 1.00 75.62 232 ALA A N 1
ATOM 1809 C CA . ALA A 1 232 ? 9.752 11.313 3.554 1.00 75.62 232 ALA A CA 1
ATOM 1810 C C . ALA A 1 232 ? 9.662 11.966 4.937 1.00 75.62 232 ALA A C 1
ATOM 1812 O O . ALA A 1 232 ? 9.536 13.178 5.034 1.00 75.62 232 ALA A O 1
ATOM 1813 N N . GLU A 1 233 ? 9.708 11.156 5.990 1.00 74.00 233 GLU A N 1
ATOM 1814 C CA . GLU A 1 233 ? 9.591 11.612 7.371 1.00 74.00 233 GLU A CA 1
ATOM 1815 C C . GLU A 1 233 ? 10.845 12.323 7.874 1.00 74.00 233 GLU A C 1
ATOM 1817 O O . GLU A 1 233 ? 10.746 13.303 8.603 1.00 74.00 233 GLU A O 1
ATOM 1822 N N . LEU A 1 234 ? 12.016 11.861 7.438 1.00 75.19 234 LEU A N 1
ATOM 1823 C CA . LEU A 1 234 ? 13.303 12.433 7.830 1.00 75.19 234 LEU A CA 1
ATOM 1824 C C . LEU A 1 234 ? 13.851 13.437 6.803 1.00 75.19 234 LEU A C 1
ATOM 1826 O O . LEU A 1 234 ? 14.981 13.877 6.940 1.00 75.19 234 LEU A O 1
ATOM 1830 N N . ASP A 1 235 ? 13.083 13.758 5.755 1.00 71.00 235 ASP A N 1
ATOM 1831 C CA . ASP A 1 235 ? 13.500 14.568 4.590 1.00 71.00 235 ASP A CA 1
ATOM 1832 C C . ASP A 1 235 ? 14.765 14.048 3.854 1.00 71.00 235 ASP A C 1
ATOM 1834 O O . ASP A 1 235 ? 15.364 14.704 3.006 1.00 71.00 235 ASP A O 1
ATOM 1838 N N . GLU A 1 236 ? 15.133 12.788 4.095 1.00 70.88 236 GLU A N 1
ATOM 1839 C CA . GLU A 1 236 ? 16.315 12.112 3.539 1.00 70.88 236 GLU A CA 1
ATOM 1840 C C . GLU A 1 236 ? 16.061 11.421 2.186 1.00 70.88 236 GLU A C 1
ATOM 1842 O O . GLU A 1 236 ? 16.890 10.667 1.649 1.00 70.88 236 GLU A O 1
ATOM 1847 N N . ALA A 1 237 ? 14.897 11.671 1.583 1.00 60.97 237 ALA A N 1
ATOM 1848 C CA . ALA A 1 237 ? 14.516 11.103 0.293 1.00 60.97 237 ALA A CA 1
ATOM 1849 C C . ALA A 1 237 ? 15.493 11.474 -0.842 1.00 60.97 237 ALA A C 1
ATOM 1851 O O . ALA A 1 237 ? 15.570 10.744 -1.834 1.00 60.97 237 ALA A O 1
ATOM 1852 N N . ARG A 1 238 ? 16.230 12.586 -0.691 1.00 61.09 238 ARG A N 1
ATOM 1853 C CA . ARG A 1 238 ? 17.228 13.103 -1.647 1.00 61.09 238 ARG A CA 1
ATOM 1854 C C . ARG A 1 238 ? 18.681 13.022 -1.159 1.00 61.09 238 ARG A C 1
ATOM 1856 O O . ARG A 1 238 ? 19.567 13.346 -1.945 1.00 61.09 238 ARG A O 1
ATOM 1863 N N . GLY A 1 239 ? 18.921 12.614 0.088 1.00 65.31 239 GLY A N 1
ATOM 1864 C CA . GLY A 1 239 ? 20.268 12.510 0.659 1.00 65.31 239 GLY A CA 1
ATOM 1865 C C . GLY A 1 239 ? 21.108 11.390 0.034 1.00 65.31 239 GLY A C 1
ATOM 1866 O O . GLY A 1 239 ? 20.668 10.706 -0.894 1.00 65.31 239 GLY A O 1
ATOM 1867 N N . SER A 1 240 ? 22.316 11.169 0.559 1.00 71.62 240 SER A N 1
ATOM 1868 C CA . SER A 1 240 ? 23.178 10.027 0.208 1.00 71.62 240 SER A CA 1
ATOM 1869 C C . SER A 1 240 ? 23.167 8.916 1.261 1.00 71.62 240 SER A C 1
ATOM 1871 O O . SER A 1 240 ? 23.375 7.768 0.881 1.00 71.62 240 SER A O 1
ATOM 1873 N N . ALA A 1 241 ? 22.804 9.218 2.514 1.00 74.62 241 ALA A N 1
ATOM 1874 C CA . ALA A 1 241 ? 22.911 8.312 3.661 1.00 74.62 241 ALA A CA 1
ATOM 1875 C C . ALA A 1 241 ? 22.203 6.957 3.478 1.00 74.62 241 ALA A C 1
ATOM 1877 O O . ALA A 1 241 ? 21.120 6.879 2.880 1.00 74.62 241 ALA A O 1
ATOM 1878 N N . ASP A 1 242 ? 22.809 5.902 4.016 1.00 84.19 242 ASP A N 1
ATOM 1879 C CA . ASP A 1 242 ? 22.272 4.544 4.007 1.00 84.19 242 ASP A CA 1
ATOM 1880 C C . ASP A 1 242 ? 21.256 4.307 5.137 1.00 84.19 242 ASP A C 1
ATOM 1882 O O . ASP A 1 242 ? 21.207 5.016 6.140 1.00 84.19 242 ASP A O 1
ATOM 1886 N N . LEU A 1 243 ? 20.429 3.260 5.005 1.00 88.00 243 LEU A N 1
ATOM 1887 C CA . LEU A 1 243 ? 19.378 2.943 5.984 1.00 88.00 243 LEU A CA 1
ATOM 1888 C C . LEU A 1 243 ? 19.880 2.847 7.422 1.00 88.00 243 LEU A C 1
ATOM 1890 O O . LEU A 1 243 ? 19.227 3.351 8.332 1.00 88.00 243 LEU A O 1
ATOM 1894 N N . PHE A 1 244 ? 21.003 2.168 7.625 1.00 90.44 244 PHE A N 1
ATOM 1895 C CA . PHE A 1 244 ? 21.528 1.938 8.963 1.00 90.44 244 PHE A CA 1
ATOM 1896 C C . PHE A 1 244 ? 22.234 3.161 9.538 1.00 90.44 244 PHE A C 1
ATOM 1898 O O . PHE A 1 244 ? 22.237 3.293 10.752 1.00 90.44 244 PHE A O 1
ATOM 1905 N N . GLU A 1 245 ? 22.736 4.075 8.706 1.00 89.69 245 GLU A N 1
ATOM 1906 C CA . GLU A 1 245 ? 23.246 5.376 9.159 1.00 89.69 245 GLU A CA 1
ATOM 1907 C C . GLU A 1 245 ? 22.097 6.236 9.687 1.00 89.69 245 GLU A C 1
ATOM 1909 O O . GLU A 1 245 ? 22.163 6.766 10.790 1.00 89.69 245 GLU A O 1
ATOM 1914 N N . ILE A 1 246 ? 20.984 6.283 8.953 1.00 87.75 246 ILE A N 1
ATOM 1915 C CA . ILE A 1 246 ? 19.788 7.009 9.388 1.00 87.75 246 ILE A CA 1
ATOM 1916 C C . ILE A 1 246 ? 19.213 6.400 10.674 1.00 87.75 246 ILE A C 1
ATOM 1918 O O . ILE A 1 246 ? 18.901 7.119 11.622 1.00 87.75 246 ILE A O 1
ATOM 1922 N N . LEU A 1 247 ? 19.078 5.069 10.732 1.00 90.50 247 LEU A N 1
ATOM 1923 C CA . LEU A 1 247 ? 18.605 4.392 11.942 1.00 90.50 247 LEU A CA 1
ATOM 1924 C C . LEU A 1 247 ? 19.571 4.588 13.114 1.00 90.50 247 LEU A C 1
ATOM 1926 O O . LEU A 1 247 ? 19.103 4.787 14.230 1.00 90.50 247 LEU A O 1
ATOM 1930 N N . ALA A 1 248 ? 20.883 4.575 12.872 1.00 91.12 248 ALA A N 1
ATOM 1931 C CA . ALA A 1 248 ? 21.893 4.893 13.874 1.00 91.12 248 ALA A CA 1
ATOM 1932 C C . ALA A 1 248 ? 21.656 6.282 14.465 1.00 91.12 248 ALA A C 1
ATOM 1934 O O . ALA A 1 248 ? 21.502 6.393 15.676 1.00 91.12 248 ALA A O 1
ATOM 1935 N N . THR A 1 249 ? 21.518 7.317 13.631 1.00 89.69 249 THR A N 1
ATOM 1936 C CA . THR A 1 249 ? 21.256 8.690 14.087 1.00 89.69 249 THR A CA 1
ATOM 1937 C C . THR A 1 249 ? 19.959 8.798 14.890 1.00 89.69 249 THR A C 1
ATOM 1939 O O . THR A 1 249 ? 19.943 9.396 15.967 1.00 89.69 249 THR A O 1
ATOM 1942 N N . VAL A 1 250 ? 18.869 8.195 14.402 1.00 89.50 250 VAL A N 1
ATOM 1943 C CA . VAL A 1 250 ? 17.565 8.228 15.086 1.00 89.50 250 VAL A CA 1
ATOM 1944 C C . VAL A 1 250 ? 17.636 7.543 16.450 1.00 89.50 250 VAL A C 1
ATOM 1946 O O . VAL A 1 250 ? 17.083 8.058 17.421 1.00 89.50 250 VAL A O 1
ATOM 1949 N N . LEU A 1 251 ? 18.306 6.392 16.537 1.00 90.88 251 LEU A N 1
ATOM 1950 C CA . LEU A 1 251 ? 18.451 5.648 17.786 1.00 90.88 251 LEU A CA 1
ATOM 1951 C C . LEU A 1 251 ? 19.400 6.332 18.762 1.00 90.88 251 LEU A C 1
ATOM 1953 O O . LEU A 1 251 ? 19.103 6.363 19.955 1.00 90.88 251 LEU A O 1
ATOM 1957 N N . ASP A 1 252 ? 20.506 6.894 18.272 1.00 90.00 252 ASP A N 1
ATOM 1958 C CA . ASP A 1 252 ? 21.512 7.543 19.108 1.00 90.00 252 ASP A CA 1
ATOM 1959 C C . ASP A 1 252 ? 20.910 8.730 19.872 1.00 90.00 252 ASP A C 1
ATOM 1961 O O . ASP A 1 252 ? 21.110 8.862 21.081 1.00 90.00 252 ASP A O 1
ATOM 1965 N N . ALA A 1 253 ? 20.017 9.481 19.216 1.00 89.94 253 ALA A N 1
ATOM 1966 C CA . ALA A 1 253 ? 19.241 10.555 19.834 1.00 89.94 253 ALA A CA 1
ATOM 1967 C C . ALA A 1 253 ? 18.353 10.097 21.012 1.00 89.94 253 ALA A C 1
ATOM 1969 O O . ALA A 1 253 ? 18.021 10.907 21.877 1.00 89.94 253 ALA A O 1
ATOM 1970 N N . GLN A 1 254 ? 17.966 8.817 21.080 1.00 92.00 254 GLN A N 1
ATOM 1971 C CA . GLN A 1 254 ? 17.101 8.293 22.148 1.00 92.00 254 GLN A CA 1
ATOM 1972 C C . GLN A 1 254 ? 17.875 7.708 23.335 1.00 92.00 254 GLN A C 1
ATOM 1974 O O . GLN A 1 254 ? 17.303 7.509 24.409 1.00 92.00 254 GLN A O 1
ATOM 1979 N N . ARG A 1 255 ? 19.174 7.432 23.186 1.00 88.50 255 ARG A N 1
ATOM 1980 C CA . ARG A 1 255 ? 19.952 6.652 24.164 1.00 88.50 255 ARG A CA 1
ATOM 1981 C C . ARG A 1 255 ? 20.057 7.293 25.531 1.00 88.50 255 ARG A C 1
ATOM 1983 O O . ARG A 1 255 ? 19.844 6.616 26.534 1.00 88.50 255 ARG A O 1
ATOM 1990 N N . ALA A 1 256 ? 20.340 8.594 25.566 1.00 88.19 256 ALA A N 1
ATOM 1991 C CA . ALA A 1 256 ? 20.424 9.339 26.816 1.00 88.19 256 ALA A CA 1
ATOM 1992 C C . ALA A 1 256 ? 19.107 9.253 27.603 1.00 88.19 256 ALA A C 1
ATOM 1994 O O . ALA A 1 256 ? 19.131 9.136 28.821 1.00 88.19 256 ALA A O 1
ATOM 1995 N N . GLY A 1 257 ? 17.962 9.241 26.910 1.00 89.69 257 GLY A N 1
ATOM 1996 C CA . GLY A 1 257 ? 16.653 9.033 27.527 1.00 89.69 257 GLY A CA 1
ATOM 1997 C C . GLY A 1 257 ? 16.455 7.605 28.041 1.00 89.69 257 GLY A C 1
ATOM 1998 O O . GLY A 1 257 ? 15.980 7.423 29.158 1.00 89.69 257 GLY A O 1
ATOM 1999 N N . LEU A 1 258 ? 16.844 6.595 27.257 1.00 89.88 258 LEU A N 1
ATOM 2000 C CA . LEU A 1 258 ? 16.684 5.175 27.610 1.00 89.88 258 LEU A CA 1
ATOM 2001 C C . LEU A 1 258 ? 17.553 4.734 28.793 1.00 89.88 258 LEU A C 1
ATOM 2003 O O . LEU A 1 258 ? 17.150 3.831 29.520 1.00 89.88 258 LEU A O 1
ATOM 2007 N N . ALA A 1 259 ? 18.719 5.356 28.983 1.00 88.81 259 ALA A N 1
ATOM 2008 C CA . ALA A 1 259 ? 19.627 5.061 30.092 1.00 88.81 259 ALA A CA 1
ATOM 2009 C C . ALA A 1 259 ? 19.122 5.568 31.458 1.00 88.81 259 ALA A C 1
ATOM 2011 O O . ALA A 1 259 ? 19.674 5.191 32.489 1.00 88.81 259 ALA A O 1
ATOM 2012 N N . LEU A 1 260 ? 18.095 6.423 31.473 1.00 90.44 260 LEU A N 1
ATOM 2013 C CA . LEU A 1 260 ? 17.483 6.943 32.695 1.00 90.44 260 LEU A CA 1
ATOM 2014 C C . LEU A 1 260 ? 16.466 5.956 33.276 1.00 90.44 260 LEU A C 1
ATOM 2016 O O . LEU A 1 260 ? 15.980 5.054 32.590 1.00 90.44 260 LEU A O 1
ATOM 2020 N N . ASP A 1 261 ? 16.094 6.180 34.537 1.00 87.44 261 ASP A N 1
ATOM 2021 C CA . ASP A 1 261 ? 15.089 5.381 35.232 1.00 87.44 261 ASP A CA 1
ATOM 2022 C C . ASP A 1 261 ? 13.746 5.341 34.491 1.00 87.44 261 ASP A C 1
ATOM 2024 O O . ASP A 1 261 ? 13.292 6.326 33.907 1.00 87.44 261 ASP A O 1
ATOM 2028 N N . THR A 1 262 ? 13.047 4.210 34.603 1.00 83.25 262 THR A N 1
ATOM 2029 C CA . THR A 1 262 ? 11.758 3.957 33.923 1.00 83.25 262 THR A CA 1
ATOM 2030 C C . THR A 1 262 ? 10.658 4.985 34.227 1.00 83.25 262 THR A C 1
ATOM 2032 O O . THR A 1 262 ? 9.746 5.174 33.421 1.00 83.25 262 THR A O 1
ATOM 2035 N N . GLY A 1 263 ? 10.735 5.666 35.376 1.00 83.44 263 GLY A N 1
ATOM 2036 C CA . GLY A 1 263 ? 9.812 6.737 35.763 1.00 83.44 263 GLY A CA 1
ATOM 2037 C C . GLY A 1 263 ? 10.158 8.116 35.189 1.00 83.44 263 GLY A C 1
ATOM 2038 O O . GLY A 1 263 ? 9.333 9.026 35.268 1.00 83.44 263 GLY A O 1
ATOM 2039 N N . HIS A 1 264 ? 11.350 8.295 34.613 1.00 90.50 264 HIS A N 1
ATOM 2040 C CA . HIS A 1 264 ? 11.818 9.588 34.126 1.00 90.50 264 HIS A CA 1
ATOM 2041 C C . HIS A 1 264 ? 11.067 10.007 32.844 1.00 90.50 264 HIS A C 1
ATOM 2043 O O . HIS A 1 264 ? 10.896 9.187 31.933 1.00 90.50 264 HIS A O 1
ATOM 2049 N N . PRO A 1 265 ? 10.651 11.281 32.696 1.00 90.81 265 PRO A N 1
ATOM 2050 C CA . PRO A 1 265 ? 9.922 11.745 31.510 1.00 90.81 265 PRO A CA 1
ATOM 2051 C C . PRO A 1 265 ? 10.693 11.509 30.203 1.00 90.81 265 PRO A C 1
ATOM 2053 O O . PRO A 1 265 ? 10.107 11.067 29.219 1.00 90.81 265 PRO A O 1
ATOM 2056 N N . SER A 1 266 ? 12.013 11.716 30.198 1.00 92.00 266 SER A N 1
ATOM 2057 C CA . SER A 1 266 ? 12.854 11.447 29.020 1.00 92.00 266 SER A CA 1
ATOM 2058 C C . SER A 1 266 ? 12.936 9.961 28.648 1.00 92.00 266 SER A C 1
ATOM 2060 O O . SER A 1 266 ? 13.012 9.649 27.464 1.00 92.00 266 SER A O 1
ATOM 2062 N N . HIS A 1 267 ? 12.863 9.040 29.620 1.00 91.31 267 HIS A N 1
ATOM 2063 C CA . HIS A 1 267 ? 12.790 7.602 29.335 1.00 91.31 267 HIS A CA 1
ATOM 2064 C C . HIS A 1 267 ? 11.471 7.261 28.635 1.00 91.31 267 HIS A C 1
ATOM 2066 O O . HIS A 1 267 ? 11.445 6.576 27.612 1.00 91.31 267 HIS A O 1
ATOM 2072 N N . ARG A 1 268 ? 10.360 7.815 29.137 1.00 90.38 268 ARG A N 1
ATOM 2073 C CA . ARG A 1 268 ? 9.031 7.660 28.528 1.00 90.38 268 ARG A CA 1
ATOM 2074 C C . ARG A 1 268 ? 8.973 8.244 27.115 1.00 90.38 268 ARG A C 1
ATOM 2076 O O . ARG A 1 268 ? 8.429 7.598 26.221 1.00 90.38 268 ARG A O 1
ATOM 2083 N N . ALA A 1 269 ? 9.561 9.422 26.902 1.00 92.25 269 ALA A N 1
ATOM 2084 C CA . ALA A 1 269 ? 9.646 10.059 25.589 1.00 92.25 269 ALA A CA 1
ATOM 2085 C C . ALA A 1 269 ? 10.478 9.228 24.598 1.00 92.25 269 ALA A C 1
ATOM 2087 O O . ALA A 1 269 ? 10.046 9.018 23.464 1.00 92.25 269 ALA A O 1
ATOM 2088 N N . ALA A 1 270 ? 11.614 8.681 25.041 1.00 93.31 270 ALA A N 1
ATOM 2089 C CA . ALA A 1 270 ? 12.440 7.804 24.218 1.00 93.31 270 ALA A CA 1
ATOM 2090 C C . ALA A 1 270 ? 11.686 6.527 23.811 1.00 93.31 270 ALA A C 1
ATOM 2092 O O . ALA A 1 270 ? 11.651 6.175 22.631 1.00 93.31 270 ALA A O 1
ATOM 2093 N N . LEU A 1 271 ? 10.994 5.869 24.751 1.00 93.56 271 LEU A N 1
ATOM 2094 C CA . LEU A 1 271 ? 10.139 4.721 24.428 1.00 93.56 271 LEU A CA 1
ATOM 2095 C C . LEU A 1 271 ? 9.007 5.093 23.460 1.00 93.56 271 LEU A C 1
ATOM 2097 O O . LEU A 1 271 ? 8.702 4.309 22.566 1.00 93.56 271 LEU A O 1
ATOM 2101 N N . GLN A 1 272 ? 8.394 6.273 23.604 1.00 94.06 272 GLN A N 1
ATOM 2102 C CA . GLN A 1 272 ? 7.359 6.765 22.687 1.00 94.06 272 GLN A CA 1
ATOM 2103 C C . GLN A 1 272 ? 7.891 6.948 21.260 1.00 94.06 272 GLN A C 1
ATOM 2105 O O . GLN A 1 272 ? 7.203 6.569 20.311 1.00 94.06 272 GLN A O 1
ATOM 2110 N N . ALA A 1 273 ? 9.105 7.484 21.102 1.00 93.19 273 ALA A N 1
ATOM 2111 C CA . ALA A 1 273 ? 9.750 7.642 19.800 1.00 93.19 273 ALA A CA 1
ATOM 2112 C C . ALA A 1 273 ? 10.069 6.283 19.151 1.00 93.19 273 ALA A C 1
ATOM 2114 O O . ALA A 1 273 ? 9.776 6.071 17.973 1.00 93.19 273 ALA A O 1
ATOM 2115 N N . LEU A 1 274 ? 10.597 5.328 19.928 1.00 94.44 274 LEU A N 1
ATOM 2116 C CA . LEU A 1 274 ? 10.862 3.970 19.442 1.00 94.44 274 LEU A CA 1
ATOM 2117 C C . LEU A 1 274 ? 9.576 3.215 19.073 1.00 94.44 274 LEU A C 1
ATOM 2119 O O . LEU A 1 274 ? 9.543 2.508 18.063 1.00 94.44 274 LEU A O 1
ATOM 2123 N N . GLU A 1 275 ? 8.511 3.368 19.867 1.00 95.12 275 GLU A N 1
ATOM 2124 C CA . GLU A 1 275 ? 7.195 2.797 19.566 1.00 95.12 275 GLU A CA 1
ATOM 2125 C C . GLU A 1 275 ? 6.649 3.362 18.251 1.00 95.12 275 GLU A C 1
ATOM 2127 O O . GLU A 1 275 ? 6.201 2.598 17.397 1.00 95.12 275 GLU A O 1
ATOM 2132 N N . LEU A 1 276 ? 6.735 4.683 18.055 1.00 93.12 276 LEU A N 1
ATOM 2133 C CA . LEU A 1 276 ? 6.296 5.347 16.828 1.00 93.12 276 LEU A CA 1
ATOM 2134 C C . LEU A 1 276 ? 7.038 4.813 15.599 1.00 93.12 276 LEU A C 1
ATOM 2136 O O . LEU A 1 276 ? 6.387 4.404 14.635 1.00 93.12 276 LEU A O 1
ATOM 2140 N N . LEU A 1 277 ? 8.369 4.724 15.667 1.00 92.25 277 LEU A N 1
ATOM 2141 C CA . LEU A 1 277 ? 9.198 4.202 14.580 1.00 92.25 277 LEU A CA 1
ATOM 2142 C C . LEU A 1 277 ? 8.813 2.759 14.210 1.00 92.25 277 LEU A C 1
ATOM 2144 O O . LEU A 1 277 ? 8.697 2.405 13.031 1.00 92.25 277 LEU A O 1
ATOM 2148 N N . LEU A 1 278 ? 8.579 1.909 15.215 1.00 93.19 278 LEU A N 1
ATOM 2149 C CA . LEU A 1 278 ? 8.181 0.520 14.993 1.00 93.19 278 LEU A CA 1
ATOM 2150 C C . LEU A 1 278 ? 6.752 0.404 14.440 1.00 93.19 278 LEU A C 1
ATOM 2152 O O . LEU A 1 278 ? 6.504 -0.418 13.553 1.00 93.19 278 LEU A O 1
ATOM 2156 N N . VAL A 1 279 ? 5.822 1.232 14.924 1.00 93.50 279 VAL A N 1
ATOM 2157 C CA . VAL A 1 279 ? 4.448 1.305 14.411 1.00 93.50 279 VAL A CA 1
ATOM 2158 C C . VAL A 1 279 ? 4.440 1.752 12.955 1.00 93.50 279 VAL A C 1
ATOM 2160 O O . VAL A 1 279 ? 3.762 1.127 12.147 1.00 93.50 279 VAL A O 1
ATOM 2163 N N . GLN A 1 280 ? 5.212 2.767 12.577 1.00 90.38 280 GLN A N 1
ATOM 2164 C CA . GLN A 1 280 ? 5.301 3.213 11.184 1.00 90.38 280 GLN A CA 1
ATOM 2165 C C . GLN A 1 280 ? 5.827 2.110 10.268 1.00 90.38 280 GLN A C 1
ATOM 2167 O O . GLN A 1 280 ? 5.232 1.837 9.223 1.00 90.38 280 GLN A O 1
ATOM 2172 N N . ALA A 1 281 ? 6.871 1.396 10.697 1.00 90.06 281 ALA A N 1
ATOM 2173 C CA . ALA A 1 281 ? 7.377 0.238 9.972 1.00 90.06 281 ALA A CA 1
ATOM 2174 C C . ALA A 1 281 ? 6.320 -0.879 9.846 1.00 90.06 281 ALA A C 1
ATOM 2176 O O . ALA A 1 281 ? 6.200 -1.508 8.792 1.00 90.06 281 ALA A O 1
ATOM 2177 N N . LEU A 1 282 ? 5.514 -1.103 10.890 1.00 90.88 282 LEU A N 1
ATOM 2178 C CA . LEU A 1 282 ? 4.402 -2.057 10.869 1.00 90.88 282 LEU A CA 1
ATOM 2179 C C . LEU A 1 282 ? 3.283 -1.614 9.918 1.00 90.88 282 LEU A C 1
ATOM 2181 O O . LEU A 1 282 ? 2.817 -2.420 9.115 1.00 90.88 282 LEU A O 1
ATOM 2185 N N . LEU A 1 283 ? 2.866 -0.348 9.950 1.00 88.75 283 LEU A N 1
ATOM 2186 C CA . LEU A 1 283 ? 1.843 0.181 9.044 1.00 88.75 283 LEU A CA 1
ATOM 2187 C C . LEU A 1 283 ? 2.314 0.159 7.584 1.00 88.75 283 LEU A C 1
ATOM 2189 O O . LEU A 1 283 ? 1.521 -0.153 6.694 1.00 88.75 283 LEU A O 1
ATOM 2193 N N . ALA A 1 284 ? 3.602 0.403 7.333 1.00 84.69 284 ALA A N 1
ATOM 2194 C CA . ALA A 1 284 ? 4.204 0.269 6.010 1.00 84.69 284 ALA A CA 1
ATOM 2195 C C . ALA A 1 284 ? 4.153 -1.179 5.490 1.00 84.69 284 ALA A C 1
ATOM 2197 O O . ALA A 1 284 ? 3.815 -1.401 4.326 1.00 84.69 284 ALA A O 1
ATOM 2198 N N . ASP A 1 285 ? 4.414 -2.169 6.350 1.00 84.56 285 ASP A N 1
ATOM 2199 C CA . ASP A 1 285 ? 4.265 -3.589 6.008 1.00 84.56 285 ASP A CA 1
ATOM 2200 C C . ASP A 1 285 ? 2.797 -3.991 5.779 1.00 84.56 285 ASP A C 1
ATOM 2202 O O . ASP A 1 285 ? 2.494 -4.846 4.938 1.00 84.56 285 ASP A O 1
ATOM 2206 N N . LEU A 1 286 ? 1.872 -3.396 6.538 1.00 83.88 286 LEU A N 1
ATOM 2207 C CA . LEU A 1 286 ? 0.437 -3.656 6.428 1.00 83.88 286 LEU A CA 1
ATOM 2208 C C . LEU A 1 286 ? -0.217 -2.916 5.255 1.00 83.88 286 LEU A C 1
ATOM 2210 O O . LEU A 1 286 ? -1.314 -3.317 4.848 1.00 83.88 286 LEU A O 1
ATOM 2214 N N . ALA A 1 287 ? 0.450 -1.906 4.687 1.00 78.81 287 ALA A N 1
ATOM 2215 C CA . 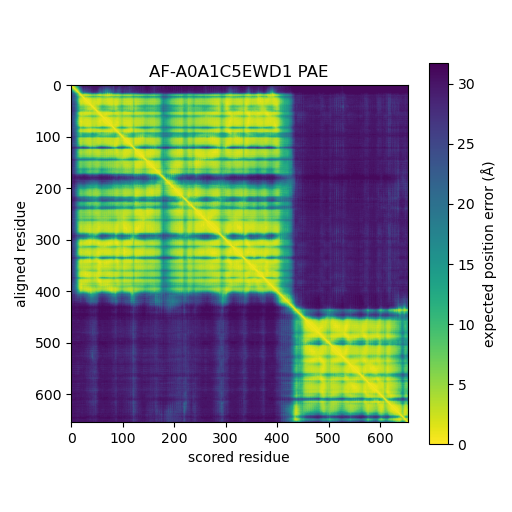ALA A 1 287 ? 0.003 -1.144 3.529 1.00 78.81 287 ALA A CA 1
ATOM 2216 C C . ALA A 1 287 ? -0.358 -2.053 2.340 1.00 78.81 287 ALA A C 1
ATOM 2218 O O . ALA A 1 287 ? 0.260 -3.092 2.089 1.00 78.81 287 ALA A O 1
ATOM 2219 N N . VAL A 1 288 ? -1.368 -1.662 1.554 1.00 70.12 288 VAL A N 1
ATOM 2220 C CA . VAL A 1 288 ? -1.739 -2.436 0.362 1.00 70.12 288 VAL A CA 1
ATOM 2221 C C . VAL A 1 288 ? -0.596 -2.361 -0.657 1.00 70.12 288 VAL A C 1
ATOM 2223 O O . VAL A 1 288 ? -0.268 -1.267 -1.122 1.00 70.12 288 VAL A O 1
ATOM 2226 N N . PRO A 1 289 ? -0.012 -3.501 -1.078 1.00 65.25 289 PRO A N 1
ATOM 2227 C CA . PRO A 1 289 ? 1.087 -3.473 -2.026 1.00 65.25 289 PRO A CA 1
ATOM 2228 C C . PRO A 1 289 ? 0.610 -2.915 -3.375 1.00 65.25 289 PRO A C 1
ATOM 2230 O O . PRO A 1 289 ? -0.519 -3.195 -3.807 1.00 65.25 289 PRO A O 1
ATOM 2233 N N . PRO A 1 290 ? 1.466 -2.165 -4.091 1.00 60.16 290 PRO A N 1
ATOM 2234 C CA . PRO A 1 290 ? 1.119 -1.637 -5.401 1.00 60.16 290 PRO A CA 1
ATOM 2235 C C . PRO A 1 290 ? 0.787 -2.772 -6.382 1.00 60.16 290 PRO A C 1
ATOM 2237 O O . PRO A 1 290 ? 1.224 -3.918 -6.228 1.00 60.16 290 PRO A O 1
ATOM 2240 N N . ALA A 1 291 ? 0.004 -2.456 -7.417 1.00 57.44 291 ALA A N 1
ATOM 2241 C CA . ALA A 1 291 ? -0.238 -3.382 -8.518 1.00 57.44 291 ALA A CA 1
ATOM 2242 C C . ALA A 1 291 ? 1.095 -3.660 -9.240 1.00 57.44 291 ALA A C 1
ATOM 2244 O O . ALA A 1 291 ? 1.582 -2.827 -9.997 1.00 57.44 291 ALA A O 1
ATOM 2245 N N . GLY A 1 292 ? 1.723 -4.798 -8.936 1.00 51.00 292 GLY A N 1
ATOM 2246 C CA . GLY A 1 292 ? 2.950 -5.238 -9.598 1.00 51.00 292 GLY A CA 1
ATOM 2247 C C . GLY A 1 292 ? 2.675 -5.760 -11.010 1.00 51.00 292 GLY A C 1
ATOM 2248 O O . GLY A 1 292 ? 1.603 -6.308 -11.260 1.00 51.00 292 GLY A O 1
ATOM 2249 N N . ARG A 1 293 ? 3.661 -5.613 -11.907 1.00 49.06 293 ARG A N 1
ATOM 2250 C CA . ARG A 1 293 ? 3.613 -6.115 -13.295 1.00 49.06 293 ARG A CA 1
ATOM 2251 C C . ARG A 1 293 ? 3.807 -7.637 -13.388 1.00 49.06 293 ARG A C 1
ATOM 2253 O O . ARG A 1 293 ? 3.107 -8.285 -14.149 1.00 49.06 293 ARG A O 1
ATOM 2260 N N . LEU A 1 294 ? 4.709 -8.205 -12.579 1.00 47.72 294 LEU A N 1
ATOM 2261 C CA . LEU A 1 294 ? 5.135 -9.616 -12.683 1.00 47.72 294 LEU A CA 1
ATOM 2262 C C . LEU A 1 294 ? 4.514 -10.545 -11.628 1.00 47.72 294 LEU A C 1
ATOM 2264 O O . LEU A 1 294 ? 4.288 -11.723 -11.877 1.00 47.72 294 LEU A O 1
ATOM 2268 N N . LEU A 1 295 ? 4.210 -10.024 -10.436 1.00 53.25 295 LEU A N 1
ATOM 2269 C CA . LEU A 1 295 ? 3.540 -10.776 -9.377 1.00 53.25 295 LEU A CA 1
ATOM 2270 C C . LEU A 1 295 ? 2.300 -10.003 -8.940 1.00 53.25 295 LEU A C 1
ATOM 2272 O O . LEU A 1 295 ? 2.431 -8.849 -8.518 1.00 53.25 295 LEU A O 1
ATOM 2276 N N . PRO A 1 296 ? 1.103 -10.616 -8.959 1.00 57.19 296 PRO A N 1
ATOM 2277 C CA . PRO A 1 296 ? -0.135 -9.932 -8.620 1.00 57.19 296 PRO A CA 1
ATOM 2278 C C . PRO A 1 296 ? -0.276 -9.790 -7.093 1.00 57.19 296 PRO A C 1
ATOM 2280 O O . PRO A 1 296 ? -1.255 -10.241 -6.506 1.00 57.19 296 PRO A O 1
ATOM 2283 N N . ARG A 1 297 ? 0.708 -9.172 -6.421 1.00 61.31 297 ARG A N 1
ATOM 2284 C CA . ARG A 1 297 ? 0.771 -9.000 -4.957 1.00 61.31 297 ARG A CA 1
ATOM 2285 C C . ARG A 1 297 ? -0.483 -8.311 -4.421 1.00 61.31 297 ARG A C 1
ATOM 2287 O O . ARG A 1 297 ? -1.072 -8.788 -3.459 1.00 61.31 297 ARG A O 1
ATOM 2294 N N . ARG A 1 298 ? -0.978 -7.290 -5.132 1.00 57.31 298 ARG A N 1
ATOM 2295 C CA . ARG A 1 298 ? -2.258 -6.624 -4.837 1.00 57.31 298 ARG A CA 1
ATOM 2296 C C . ARG A 1 298 ? -3.464 -7.572 -4.892 1.00 57.31 298 ARG A C 1
ATOM 2298 O O . ARG A 1 298 ? -4.408 -7.398 -4.128 1.00 57.31 298 ARG A O 1
ATOM 2305 N N . ARG A 1 299 ? -3.445 -8.593 -5.762 1.00 62.31 299 ARG A N 1
ATOM 2306 C CA . ARG A 1 299 ? -4.549 -9.564 -5.887 1.00 62.31 299 ARG A CA 1
ATOM 2307 C C . ARG A 1 299 ? -4.585 -10.575 -4.731 1.00 62.31 299 ARG A C 1
ATOM 2309 O O . ARG A 1 299 ? -5.646 -11.154 -4.507 1.00 62.31 299 ARG A O 1
A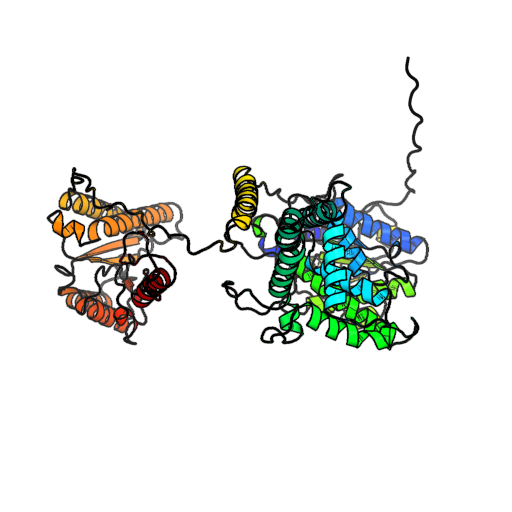TOM 2316 N N . ARG A 1 300 ? -3.492 -10.717 -3.967 1.00 71.50 300 ARG A N 1
ATOM 2317 C CA . ARG A 1 300 ? -3.390 -11.611 -2.797 1.00 71.50 300 ARG A CA 1
ATOM 2318 C C . ARG A 1 300 ? -4.045 -11.042 -1.531 1.00 71.50 300 ARG A C 1
ATOM 2320 O O . ARG A 1 300 ? -4.534 -11.813 -0.721 1.00 71.50 300 ARG A O 1
ATOM 2327 N N . ARG A 1 301 ? -4.139 -9.711 -1.394 1.00 79.25 301 ARG A N 1
ATOM 2328 C CA . ARG A 1 301 ? -4.811 -9.060 -0.256 1.00 79.25 301 ARG A CA 1
ATOM 2329 C C . ARG A 1 301 ? -6.330 -9.158 -0.394 1.00 79.25 301 ARG A C 1
ATOM 2331 O O . ARG A 1 301 ? -6.906 -8.421 -1.197 1.00 79.25 301 ARG A O 1
ATOM 2338 N N . THR A 1 302 ? -6.957 -10.066 0.347 1.00 82.62 302 THR A N 1
ATOM 2339 C CA . THR A 1 302 ? -8.412 -10.307 0.301 1.00 82.62 302 THR A CA 1
ATOM 2340 C C . THR A 1 302 ? -9.142 -9.978 1.604 1.00 82.62 302 THR A C 1
ATOM 2342 O O . THR A 1 302 ? -10.367 -9.932 1.588 1.00 82.62 302 THR A O 1
ATOM 2345 N N . ALA A 1 303 ? -8.408 -9.653 2.672 1.00 88.19 303 ALA A N 1
ATOM 2346 C CA . ALA A 1 303 ? -8.938 -9.147 3.936 1.00 88.19 303 ALA A CA 1
ATOM 2347 C C . ALA A 1 303 ? -8.090 -7.988 4.486 1.00 88.19 303 ALA A C 1
ATOM 2349 O O . ALA A 1 303 ? -6.907 -7.879 4.148 1.00 88.19 303 ALA A O 1
ATOM 2350 N N . ALA A 1 304 ? -8.680 -7.126 5.314 1.00 89.19 304 ALA A N 1
ATOM 2351 C CA . ALA A 1 304 ? -7.975 -6.100 6.076 1.00 89.19 304 ALA A CA 1
ATOM 2352 C C . ALA A 1 304 ? -7.374 -6.713 7.359 1.00 89.19 304 ALA A C 1
ATOM 2354 O O . ALA A 1 304 ? -7.989 -7.612 7.932 1.00 89.19 304 ALA A O 1
ATOM 2355 N N . PRO A 1 305 ? -6.192 -6.265 7.820 1.00 90.62 305 PRO A N 1
ATOM 2356 C CA . PRO A 1 305 ? -5.616 -6.716 9.074 1.00 90.62 305 PRO A CA 1
ATOM 2357 C C . PRO A 1 305 ? -6.423 -6.153 10.232 1.00 90.62 305 PRO A C 1
ATOM 2359 O O . PRO A 1 305 ? -6.889 -5.010 10.160 1.00 90.62 305 PRO A O 1
ATOM 2362 N N . VAL A 1 306 ? -6.531 -6.936 11.297 1.00 93.69 306 VAL A N 1
ATOM 2363 C CA . VAL A 1 306 ? -7.231 -6.545 12.519 1.00 93.69 306 VAL A CA 1
ATOM 2364 C C . VAL A 1 306 ? -6.256 -6.523 13.688 1.00 93.69 306 VAL A C 1
ATOM 2366 O O . VAL A 1 306 ? -5.488 -7.460 13.878 1.00 93.69 306 VAL A O 1
ATOM 2369 N N . LEU A 1 307 ? -6.292 -5.465 14.485 1.00 94.62 307 LEU A N 1
ATOM 2370 C CA . LEU A 1 307 ? -5.602 -5.377 15.763 1.00 94.62 307 LEU A CA 1
ATOM 2371 C C . LEU A 1 307 ? -6.649 -5.175 16.854 1.00 94.62 307 LEU A C 1
ATOM 2373 O O . LEU A 1 307 ? -7.349 -4.162 16.872 1.00 94.62 307 LEU A O 1
ATOM 2377 N N . LEU A 1 308 ? -6.766 -6.163 17.735 1.00 96.19 308 LEU A N 1
ATOM 2378 C CA . LEU A 1 308 ? -7.610 -6.115 18.922 1.00 96.19 308 LEU A CA 1
ATOM 2379 C C . LEU A 1 308 ? -6.704 -5.861 20.121 1.00 96.19 308 LEU A C 1
ATOM 2381 O O . LEU A 1 308 ? -5.764 -6.618 20.348 1.00 96.19 308 LEU A O 1
ATOM 2385 N N . VAL A 1 309 ? -6.951 -4.789 20.866 1.00 95.62 309 VAL A N 1
ATOM 2386 C CA . VAL A 1 309 ? -6.047 -4.332 21.929 1.00 95.62 309 VAL A CA 1
ATOM 2387 C C . VAL A 1 309 ? -6.780 -4.307 23.258 1.00 95.62 309 VAL A C 1
ATOM 2389 O O . VAL A 1 309 ? -7.838 -3.695 23.370 1.00 95.62 309 VAL A O 1
ATOM 2392 N N . ARG A 1 310 ? -6.216 -4.959 24.275 1.00 94.81 310 ARG A N 1
ATOM 2393 C CA . ARG A 1 310 ? -6.749 -4.936 25.643 1.00 94.81 310 ARG A CA 1
ATOM 2394 C C . ARG A 1 310 ? -6.081 -3.820 26.435 1.00 94.81 310 ARG A C 1
ATOM 2396 O O . ARG A 1 310 ? -4.860 -3.829 26.571 1.00 94.81 310 ARG A O 1
ATOM 2403 N N . ILE A 1 311 ? -6.864 -2.903 26.997 1.00 93.19 311 ILE A N 1
ATOM 2404 C CA . ILE A 1 311 ? -6.361 -1.921 27.964 1.00 93.19 311 ILE A CA 1
ATOM 2405 C C . ILE A 1 311 ? -6.512 -2.545 29.361 1.00 93.19 311 ILE A C 1
ATOM 2407 O O . ILE A 1 311 ? -7.641 -2.775 29.800 1.00 93.19 311 ILE A O 1
ATOM 2411 N N . PRO A 1 312 ? -5.422 -2.907 30.055 1.00 89.88 312 PRO A N 1
ATOM 2412 C CA . PRO A 1 312 ? -5.507 -3.449 31.410 1.00 89.88 312 PRO A CA 1
ATOM 2413 C C . PRO A 1 312 ? -5.845 -2.348 32.427 1.00 89.88 312 PRO A C 1
ATOM 2415 O O . PRO A 1 312 ? -5.635 -1.172 32.161 1.00 89.88 312 PRO A O 1
ATOM 2418 N N . GLU A 1 313 ? -6.323 -2.733 33.612 1.00 86.56 313 GLU A N 1
ATOM 2419 C CA . GLU A 1 313 ? -6.500 -1.793 34.738 1.00 86.56 313 GLU A CA 1
ATOM 2420 C C . GLU A 1 313 ? -5.177 -1.378 35.395 1.00 86.56 313 GLU A C 1
ATOM 2422 O O . GLU A 1 313 ? -5.090 -0.300 35.975 1.00 86.56 313 GLU A O 1
ATOM 2427 N N . ASP A 1 314 ? -4.150 -2.230 35.322 1.00 84.25 314 ASP A N 1
ATOM 2428 C CA . ASP A 1 314 ? -2.812 -1.924 35.834 1.00 84.25 314 ASP A CA 1
ATOM 2429 C C . ASP A 1 314 ? -2.236 -0.719 35.084 1.00 84.25 314 ASP A C 1
ATOM 2431 O O . ASP A 1 314 ? -1.978 -0.803 33.882 1.00 84.25 314 ASP A O 1
ATOM 2435 N N . THR A 1 315 ? -1.998 0.375 35.810 1.00 81.88 315 THR A N 1
ATOM 2436 C CA . THR A 1 315 ? -1.539 1.657 35.264 1.00 81.88 315 THR A CA 1
ATOM 2437 C C . THR A 1 315 ? -0.254 1.530 34.455 1.00 81.88 315 THR A C 1
ATOM 2439 O O . THR A 1 315 ? -0.170 2.096 33.369 1.00 81.88 315 THR A O 1
ATOM 2442 N N . ARG A 1 316 ? 0.729 0.735 34.897 1.00 80.81 316 ARG A N 1
ATOM 2443 C CA . ARG A 1 316 ? 2.000 0.580 34.162 1.00 80.81 316 ARG A CA 1
ATOM 2444 C C . ARG A 1 316 ? 1.808 -0.178 32.855 1.00 80.81 316 ARG A C 1
ATOM 2446 O O . ARG A 1 316 ? 2.398 0.165 31.831 1.00 80.81 316 ARG A O 1
ATOM 2453 N N . ARG A 1 317 ? 0.987 -1.229 32.879 1.00 84.81 317 ARG A N 1
ATOM 2454 C CA . ARG A 1 317 ? 0.678 -2.005 31.670 1.00 84.81 317 ARG A CA 1
ATOM 2455 C C . ARG A 1 317 ? -0.238 -1.223 30.727 1.00 84.81 317 ARG A C 1
ATOM 2457 O O . ARG A 1 317 ? -0.101 -1.361 29.513 1.00 84.81 317 ARG A O 1
ATOM 2464 N N . ALA A 1 318 ? -1.129 -0.394 31.269 1.00 88.44 318 ALA A N 1
ATOM 2465 C CA . ALA A 1 318 ? -1.971 0.516 30.506 1.00 88.44 318 ALA A CA 1
ATOM 2466 C C . ALA A 1 318 ? -1.114 1.562 29.790 1.00 88.44 318 ALA A C 1
ATOM 2468 O O . ALA A 1 318 ? -1.244 1.689 28.579 1.00 88.44 318 ALA A O 1
ATOM 2469 N N . GLU A 1 319 ? -0.149 2.193 30.470 1.00 89.69 319 GLU A N 1
ATOM 2470 C CA . GLU A 1 319 ? 0.780 3.163 29.865 1.00 89.69 319 GLU A CA 1
ATOM 2471 C C . GLU A 1 319 ? 1.470 2.613 28.599 1.00 89.69 319 GLU A C 1
ATOM 2473 O O . GLU A 1 319 ? 1.605 3.324 27.602 1.00 89.69 319 GLU A O 1
ATOM 2478 N N . ALA A 1 320 ? 1.877 1.336 28.590 1.00 90.62 320 ALA A N 1
ATOM 2479 C CA . ALA A 1 320 ? 2.482 0.712 27.409 1.00 90.62 320 ALA A CA 1
ATOM 2480 C C . ALA A 1 320 ? 1.496 0.568 26.234 1.00 90.62 320 ALA A C 1
ATOM 2482 O O . ALA A 1 320 ? 1.850 0.833 25.083 1.00 90.62 320 ALA A O 1
ATOM 2483 N N . VAL A 1 321 ? 0.252 0.179 26.522 1.00 93.44 321 VAL A N 1
ATOM 2484 C CA . VAL A 1 321 ? -0.823 0.067 25.525 1.00 93.44 321 VAL A CA 1
ATOM 2485 C C . VAL A 1 321 ? -1.221 1.437 24.990 1.00 93.44 321 VAL A C 1
ATOM 2487 O O . VAL A 1 321 ? -1.374 1.614 23.784 1.00 93.44 321 VAL A O 1
ATOM 2490 N N . GLU A 1 322 ? -1.353 2.424 25.865 1.00 94.31 322 GLU A N 1
ATOM 2491 C CA . GLU A 1 322 ? -1.740 3.784 25.505 1.00 94.31 322 GLU A CA 1
ATOM 2492 C C . GLU A 1 322 ? -0.662 4.487 24.675 1.00 94.31 322 GLU A C 1
ATOM 2494 O O . GLU A 1 322 ? -0.991 5.162 23.696 1.00 94.31 322 GLU A O 1
ATOM 2499 N N . ARG A 1 323 ? 0.623 4.252 24.975 1.00 94.50 323 ARG A N 1
ATOM 2500 C CA . ARG A 1 323 ? 1.752 4.667 24.125 1.00 94.50 323 ARG A CA 1
ATOM 2501 C C . ARG A 1 323 ? 1.627 4.106 22.707 1.00 94.50 323 ARG A C 1
ATOM 2503 O O . ARG A 1 323 ? 1.799 4.846 21.736 1.00 94.50 323 ARG A O 1
ATOM 2510 N N . PHE A 1 324 ? 1.293 2.822 22.580 1.00 94.94 324 PHE A N 1
ATOM 2511 C CA . PHE A 1 324 ? 1.082 2.170 21.286 1.00 94.94 324 PHE A CA 1
ATOM 2512 C C . PHE A 1 324 ? -0.123 2.729 20.527 1.00 94.94 324 PHE A C 1
ATOM 2514 O O . PHE A 1 324 ? -0.012 3.026 19.338 1.00 94.94 324 PHE A O 1
ATOM 2521 N N . LEU A 1 325 ? -1.257 2.937 21.200 1.00 95.12 325 LEU A N 1
ATOM 2522 C CA . LEU A 1 325 ? -2.439 3.544 20.583 1.00 95.12 325 LEU A CA 1
ATOM 2523 C C . LEU A 1 325 ? -2.148 4.979 20.120 1.00 95.12 325 LEU A C 1
ATOM 2525 O O . LEU A 1 325 ? -2.480 5.336 18.989 1.00 95.12 325 LEU A O 1
ATOM 2529 N N . SER A 1 326 ? -1.442 5.764 20.935 1.00 94.94 326 SER A N 1
ATOM 2530 C CA . SER A 1 326 ? -0.991 7.114 20.578 1.00 94.94 326 SER A CA 1
ATOM 2531 C C . SER A 1 326 ? -0.057 7.095 19.364 1.00 94.94 326 SER A C 1
ATOM 2533 O O . SER A 1 326 ? -0.242 7.873 18.428 1.00 94.94 326 SER A O 1
ATOM 2535 N N . ALA A 1 327 ? 0.888 6.148 19.313 1.00 94.00 327 ALA A N 1
ATOM 2536 C CA . ALA A 1 327 ? 1.770 5.945 18.164 1.00 94.00 327 ALA A CA 1
ATOM 2537 C C . ALA A 1 327 ? 0.994 5.555 16.891 1.00 94.00 327 ALA A C 1
ATOM 2539 O O . ALA A 1 327 ? 1.260 6.098 15.819 1.00 94.00 327 ALA A O 1
ATOM 2540 N N . CYS A 1 328 ? -0.005 4.668 16.988 1.00 93.00 328 CYS A N 1
ATOM 2541 C CA . CYS A 1 328 ? -0.889 4.325 15.869 1.00 93.00 328 CYS A CA 1
ATOM 2542 C C . CYS A 1 328 ? -1.675 5.534 15.354 1.00 93.00 328 CYS A C 1
ATOM 2544 O O . CYS A 1 328 ? -1.798 5.702 14.139 1.00 93.00 328 CYS A O 1
ATOM 2546 N N . HIS A 1 329 ? -2.189 6.380 16.250 1.00 92.31 329 HIS A N 1
ATOM 2547 C CA . HIS A 1 329 ? -2.899 7.596 15.862 1.00 92.31 329 HIS A CA 1
ATOM 2548 C C . HIS A 1 329 ? -1.971 8.599 15.166 1.00 92.31 329 HIS A C 1
ATOM 2550 O O . HIS A 1 329 ? -2.291 9.070 14.073 1.00 92.31 329 HIS A O 1
ATOM 2556 N N . ALA A 1 330 ? -0.800 8.869 15.750 1.00 89.94 330 ALA A N 1
ATOM 2557 C CA . ALA A 1 330 ? 0.198 9.769 15.178 1.00 89.94 330 ALA A CA 1
ATOM 2558 C C . ALA A 1 330 ? 0.659 9.293 13.790 1.00 89.94 330 ALA A C 1
ATOM 2560 O O . ALA A 1 330 ? 0.599 10.052 12.821 1.00 89.94 330 ALA A O 1
ATOM 2561 N N . ALA A 1 331 ? 1.022 8.013 13.661 1.00 87.75 331 ALA A N 1
ATOM 2562 C CA . ALA A 1 331 ? 1.434 7.430 12.388 1.00 87.75 331 ALA A CA 1
ATOM 2563 C C . ALA A 1 331 ? 0.295 7.436 11.352 1.00 87.75 331 ALA A C 1
ATOM 2565 O O . ALA A 1 331 ? 0.528 7.742 10.183 1.00 87.75 331 ALA A O 1
ATOM 2566 N N . GLY A 1 332 ? -0.947 7.168 11.770 1.00 82.25 332 GLY A N 1
ATOM 2567 C CA . GLY A 1 332 ? -2.126 7.160 10.900 1.00 82.25 332 GLY A CA 1
ATOM 2568 C C . GLY A 1 332 ? -2.463 8.514 10.261 1.00 82.25 332 GLY A C 1
ATOM 2569 O O . GLY A 1 332 ? -3.125 8.539 9.226 1.00 82.25 332 GLY A O 1
ATOM 2570 N N . ARG A 1 333 ? -1.984 9.632 10.826 1.00 78.81 333 ARG A N 1
ATOM 2571 C CA . ARG A 1 333 ? -2.161 10.984 10.263 1.00 78.81 333 ARG A CA 1
ATOM 2572 C C . ARG A 1 333 ? -1.207 11.309 9.112 1.00 78.81 333 ARG A C 1
ATOM 2574 O O . ARG A 1 333 ? -1.410 12.303 8.417 1.00 78.81 333 ARG A O 1
ATOM 2581 N N . THR A 1 334 ? -0.162 10.511 8.907 1.00 71.38 334 THR A N 1
ATOM 2582 C CA . THR A 1 334 ? 0.793 10.738 7.815 1.00 71.38 334 THR A CA 1
ATOM 2583 C C . THR A 1 334 ? 0.188 10.303 6.475 1.00 71.38 334 THR A C 1
ATOM 2585 O O . THR A 1 334 ? -0.408 9.232 6.366 1.00 71.38 334 THR A O 1
ATOM 2588 N N . ALA A 1 335 ? 0.360 11.113 5.423 1.00 48.84 335 ALA A N 1
ATOM 2589 C CA . ALA A 1 335 ? -0.280 10.910 4.112 1.00 48.84 335 ALA A CA 1
ATOM 2590 C C . ALA A 1 335 ? 0.072 9.572 3.417 1.00 48.84 335 ALA A C 1
ATOM 2592 O O . ALA A 1 335 ? -0.578 9.185 2.446 1.00 48.84 335 ALA A O 1
ATOM 2593 N N . ALA A 1 336 ? 1.099 8.866 3.900 1.00 58.62 336 ALA A N 1
ATOM 2594 C CA . ALA A 1 336 ? 1.571 7.596 3.356 1.00 58.62 336 ALA A CA 1
ATOM 2595 C C . ALA A 1 336 ? 1.039 6.347 4.096 1.00 58.62 336 ALA A C 1
ATOM 2597 O O . ALA A 1 336 ? 1.253 5.234 3.609 1.00 58.62 336 ALA A O 1
ATOM 2598 N N . SER A 1 337 ? 0.361 6.500 5.241 1.00 65.81 337 SER A N 1
ATOM 2599 C CA . SER A 1 337 ? 0.077 5.388 6.160 1.00 65.81 337 SER A CA 1
ATOM 2600 C C . SER A 1 337 ? -1.353 4.841 6.052 1.00 65.81 337 SER A C 1
ATOM 2602 O O . SER A 1 337 ? -2.337 5.574 6.102 1.00 65.81 337 SER A O 1
ATOM 2604 N N . HIS A 1 338 ? -1.476 3.513 5.943 1.00 77.62 338 HIS A N 1
ATOM 2605 C CA . HIS A 1 338 ? -2.743 2.774 6.045 1.00 77.62 338 HIS A CA 1
ATOM 2606 C C . HIS A 1 338 ? -2.901 2.267 7.481 1.00 77.62 338 HIS A C 1
ATOM 2608 O O . HIS A 1 338 ? -2.156 1.383 7.900 1.00 77.62 338 HIS A O 1
ATOM 2614 N N . LEU A 1 339 ? -3.928 2.737 8.199 1.00 84.25 339 LEU A N 1
ATOM 2615 C CA . LEU A 1 339 ? -4.288 2.160 9.500 1.00 84.25 339 LEU A CA 1
ATOM 2616 C C . LEU A 1 339 ? -5.140 0.882 9.322 1.00 84.25 339 LEU A C 1
ATOM 2618 O O . LEU A 1 339 ? -6.152 0.937 8.602 1.00 84.25 339 LEU A O 1
ATOM 2622 N N . PRO A 1 340 ? -4.756 -0.266 9.922 1.00 89.31 340 PRO A N 1
ATOM 2623 C CA . PRO A 1 340 ? -5.580 -1.476 9.970 1.00 89.31 340 PRO A CA 1
ATOM 2624 C C . PRO A 1 340 ? -6.850 -1.253 10.798 1.00 89.31 340 PRO A C 1
ATOM 2626 O O . PRO A 1 340 ? -7.015 -0.211 11.427 1.00 89.31 340 PRO A O 1
ATOM 2629 N N . VAL A 1 341 ? -7.755 -2.235 10.808 1.00 92.88 341 VAL A N 1
ATOM 2630 C CA . VAL A 1 341 ? -8.915 -2.195 11.708 1.00 92.88 341 VAL A CA 1
ATOM 2631 C C . VAL A 1 341 ? -8.395 -2.332 13.138 1.00 92.88 341 VAL A C 1
ATOM 2633 O O . VAL A 1 341 ? -7.973 -3.416 13.530 1.00 92.88 341 VAL A O 1
ATOM 2636 N N . LEU A 1 342 ? -8.382 -1.230 13.885 1.00 94.56 342 LEU A N 1
ATOM 2637 C CA . LEU A 1 342 ? -7.836 -1.149 15.237 1.00 94.56 342 LEU A CA 1
ATOM 2638 C C . LEU A 1 342 ? -8.972 -0.901 16.231 1.00 94.56 342 LEU A C 1
ATOM 2640 O O . LEU A 1 342 ? -9.600 0.159 16.200 1.00 94.56 342 LEU A O 1
ATOM 2644 N N . ILE A 1 343 ? -9.226 -1.882 17.096 1.00 96.62 343 ILE A N 1
ATOM 2645 C CA . ILE A 1 343 ? -10.242 -1.804 18.149 1.00 96.62 343 ILE A CA 1
ATOM 2646 C C . ILE A 1 343 ? -9.553 -2.032 19.489 1.00 96.62 343 ILE A C 1
ATOM 2648 O O . ILE A 1 343 ? -9.030 -3.116 19.752 1.00 96.62 343 ILE A O 1
ATOM 2652 N N . ALA A 1 344 ? -9.556 -1.009 20.332 1.00 96.62 344 ALA A N 1
ATOM 2653 C CA . ALA A 1 344 ? -9.066 -1.079 21.697 1.00 96.62 344 ALA A CA 1
ATOM 2654 C C . ALA A 1 344 ? -10.244 -1.189 22.666 1.00 96.62 344 ALA A C 1
ATOM 2656 O O . ALA A 1 344 ? -11.241 -0.486 22.527 1.00 96.62 344 ALA A O 1
ATOM 2657 N N . VAL A 1 345 ? -10.134 -2.093 23.633 1.00 96.75 345 VAL A N 1
ATOM 2658 C CA . VAL A 1 345 ? -11.202 -2.454 24.566 1.00 96.75 345 VAL A CA 1
ATOM 2659 C C . VAL A 1 345 ? -10.679 -2.331 25.987 1.00 96.75 345 VAL A C 1
ATOM 2661 O O . VAL A 1 345 ? -9.675 -2.955 26.339 1.00 96.75 345 VAL A O 1
ATOM 2664 N N . GLY A 1 346 ? -11.366 -1.541 26.805 1.00 94.56 346 GLY A N 1
ATOM 2665 C CA . GLY A 1 346 ? -11.029 -1.342 28.210 1.00 94.56 346 GLY A CA 1
ATOM 2666 C C . GLY A 1 346 ? -11.301 0.086 28.658 1.00 94.56 346 GLY A C 1
ATOM 2667 O O . GLY A 1 346 ? -12.212 0.713 28.141 1.00 94.56 346 GLY A O 1
ATOM 2668 N N . ARG A 1 347 ? -10.552 0.622 29.620 1.00 93.19 347 ARG A N 1
ATOM 2669 C CA . ARG A 1 347 ? -10.742 1.990 30.121 1.00 93.19 347 ARG A CA 1
ATOM 2670 C C . ARG A 1 347 ? -9.566 2.881 29.703 1.00 93.19 347 ARG A C 1
ATOM 2672 O O . ARG A 1 347 ? -8.523 2.785 30.339 1.00 93.19 347 ARG A O 1
ATOM 2679 N N . PRO A 1 348 ? -9.710 3.721 28.661 1.00 93.62 348 PRO A N 1
ATOM 2680 C CA . PRO A 1 348 ? -8.650 4.652 28.281 1.00 93.62 348 PRO A CA 1
ATOM 2681 C C . PRO A 1 348 ? -8.464 5.724 29.363 1.00 93.62 348 PRO A C 1
ATOM 2683 O O . PRO A 1 348 ? -9.453 6.197 29.929 1.00 93.62 348 PRO A O 1
ATOM 2686 N N . SER A 1 349 ? -7.218 6.109 29.634 1.00 94.00 349 SER A N 1
ATOM 2687 C CA . SER A 1 349 ? -6.889 7.240 30.501 1.00 94.00 349 SER A CA 1
ATOM 2688 C C . SER A 1 349 ? -7.215 8.582 29.841 1.00 94.00 349 SER A C 1
ATOM 2690 O O . SER A 1 349 ? -7.266 8.702 28.612 1.00 94.00 349 SER A O 1
ATOM 2692 N N . ASP A 1 350 ? -7.359 9.627 30.655 1.00 93.56 350 ASP A N 1
ATOM 2693 C CA . ASP A 1 350 ? -7.528 10.997 30.158 1.00 93.56 350 ASP A CA 1
ATOM 2694 C C . ASP A 1 350 ? -6.308 11.462 29.346 1.00 93.56 350 ASP A C 1
ATOM 2696 O O . ASP A 1 350 ? -6.444 12.219 28.387 1.00 93.56 350 ASP A O 1
ATOM 2700 N N . THR A 1 351 ? -5.112 10.959 29.674 1.00 92.31 351 THR A N 1
ATOM 2701 C CA . THR A 1 351 ? -3.883 11.237 28.921 1.00 92.31 351 THR A CA 1
ATOM 2702 C C . THR A 1 351 ? -3.946 10.655 27.511 1.00 92.31 351 THR A C 1
ATOM 2704 O O . THR A 1 351 ? -3.612 11.353 26.552 1.00 92.31 351 THR A O 1
ATOM 2707 N N . LEU A 1 352 ? -4.422 9.413 27.360 1.00 94.69 352 LEU A N 1
ATOM 2708 C CA . LEU A 1 352 ? -4.647 8.824 26.042 1.00 94.69 352 LEU A CA 1
ATOM 2709 C C . LEU A 1 352 ? -5.713 9.609 25.274 1.00 94.69 352 LEU A C 1
ATOM 2711 O O . LEU A 1 352 ? -5.503 9.941 24.110 1.00 94.69 352 LEU A O 1
ATOM 2715 N N . LEU A 1 353 ? -6.848 9.927 25.902 1.00 95.56 353 LEU A N 1
ATOM 2716 C CA . LEU A 1 353 ? -7.917 10.677 25.237 1.00 95.56 353 LEU A CA 1
ATOM 2717 C C . LEU A 1 353 ? -7.420 12.039 24.736 1.00 95.56 353 LEU A C 1
ATOM 2719 O O . LEU A 1 353 ? -7.684 12.383 23.583 1.00 95.56 353 LEU A O 1
ATOM 2723 N N . ALA A 1 354 ? -6.618 12.748 25.533 1.00 94.44 354 ALA A N 1
ATOM 2724 C CA . ALA A 1 354 ? -5.977 13.994 25.125 1.00 94.44 354 ALA A CA 1
ATOM 2725 C C . ALA A 1 354 ? -5.028 13.797 23.930 1.00 94.44 354 ALA A C 1
ATOM 2727 O O . ALA A 1 354 ? -5.105 14.552 22.958 1.00 94.44 354 ALA A O 1
ATOM 2728 N N . ALA A 1 355 ? -4.191 12.753 23.947 1.00 92.44 355 ALA A N 1
ATOM 2729 C CA . ALA A 1 355 ? -3.289 12.423 22.838 1.00 92.44 355 ALA A CA 1
ATOM 2730 C C . ALA A 1 355 ? -4.034 12.071 21.535 1.00 92.44 355 ALA A C 1
ATOM 2732 O O . ALA A 1 355 ? -3.519 12.289 20.437 1.00 92.44 355 ALA A O 1
ATOM 2733 N N . LEU A 1 356 ? -5.263 11.562 21.647 1.00 93.19 356 LEU A N 1
ATOM 2734 C CA . LEU A 1 356 ? -6.151 11.244 20.526 1.00 93.19 356 LEU A CA 1
ATOM 2735 C C . LEU A 1 356 ? -7.027 12.427 20.077 1.00 93.19 356 LEU A C 1
ATOM 2737 O O . LEU A 1 356 ? -7.875 12.265 19.199 1.00 93.19 356 LEU A O 1
ATOM 2741 N N . GLY A 1 357 ? -6.832 13.616 20.654 1.00 92.62 357 GLY A N 1
ATOM 2742 C CA . GLY A 1 357 ? -7.588 14.821 20.313 1.00 92.62 357 GLY A CA 1
ATOM 2743 C C . GLY A 1 357 ? -8.967 14.905 20.970 1.00 92.62 357 GLY A C 1
ATOM 2744 O O . GLY A 1 357 ? -9.857 15.536 20.407 1.00 92.62 357 GLY A O 1
ATOM 2745 N N . ASN A 1 358 ? -9.142 14.279 22.138 1.00 93.56 358 ASN A N 1
ATOM 2746 C CA . ASN A 1 358 ? -10.375 14.251 22.931 1.00 93.56 358 ASN A CA 1
ATOM 2747 C C . ASN A 1 358 ? -11.605 13.820 22.113 1.00 93.56 358 ASN A C 1
ATOM 2749 O O . ASN A 1 358 ? -12.527 14.616 21.911 1.00 93.56 358 ASN A O 1
ATOM 2753 N N . PRO A 1 359 ? -11.632 12.568 21.615 1.00 92.56 359 PRO A N 1
ATOM 2754 C CA . PRO A 1 359 ? -12.765 12.076 20.844 1.00 92.56 359 PRO A CA 1
ATOM 2755 C C . PRO A 1 359 ? -14.052 12.148 21.673 1.00 92.56 359 PRO A C 1
ATOM 2757 O O . PRO A 1 359 ? -14.103 11.684 22.813 1.00 92.56 359 PRO A O 1
ATOM 2760 N N . VAL A 1 360 ? -15.101 12.720 21.081 1.00 90.12 360 VAL A N 1
ATOM 2761 C CA . VAL A 1 360 ? -16.422 12.811 21.711 1.00 90.12 360 VAL A CA 1
ATOM 2762 C C . VAL A 1 360 ? -16.991 11.403 21.886 1.00 90.12 360 VAL A C 1
ATOM 2764 O O . VAL A 1 360 ? -16.910 10.580 20.970 1.00 90.12 360 VAL A O 1
ATOM 2767 N N . ALA A 1 361 ? -17.561 11.131 23.061 1.00 91.75 361 ALA A N 1
ATOM 2768 C CA . ALA A 1 361 ? -18.249 9.876 23.328 1.00 91.75 361 ALA A CA 1
ATOM 2769 C C . ALA A 1 361 ? -19.445 9.715 22.376 1.00 91.75 361 ALA A C 1
ATOM 2771 O O . ALA A 1 361 ? -20.288 10.605 22.263 1.00 91.75 361 ALA A O 1
ATOM 2772 N N . GLY A 1 362 ? -19.491 8.578 21.692 1.00 90.62 362 GLY A N 1
ATOM 2773 C CA . GLY A 1 362 ? -20.463 8.267 20.657 1.00 90.62 362 GLY A CA 1
ATOM 2774 C C . GLY A 1 362 ? -21.138 6.913 20.840 1.00 90.62 362 GLY A C 1
ATOM 2775 O O . GLY A 1 362 ? -20.891 6.210 21.814 1.00 90.62 362 GLY A O 1
ATOM 2776 N N . THR A 1 363 ? -21.989 6.531 19.887 1.00 93.81 363 THR A N 1
ATOM 2777 C CA . THR A 1 363 ? -22.708 5.241 19.902 1.00 93.81 363 THR A CA 1
ATOM 2778 C C . THR A 1 363 ? -21.994 4.163 19.081 1.00 93.81 363 THR A C 1
ATOM 2780 O O . THR A 1 363 ? -21.131 4.448 18.243 1.00 93.81 363 THR A O 1
ATOM 2783 N N . LEU A 1 364 ? -22.407 2.900 19.242 1.00 93.69 364 LEU A N 1
ATOM 2784 C CA . LEU A 1 364 ? -21.946 1.807 18.377 1.00 93.69 364 LEU A CA 1
ATOM 2785 C C . LEU A 1 364 ? -22.308 2.034 16.900 1.00 93.69 364 LEU A C 1
ATOM 2787 O O . LEU A 1 364 ? -21.542 1.637 16.019 1.00 93.69 364 LEU A O 1
ATOM 2791 N N . GLY A 1 365 ? -23.423 2.712 16.601 1.00 93.00 365 GLY A N 1
ATOM 2792 C CA . GLY A 1 365 ? -23.768 3.117 15.238 1.00 93.00 365 GLY A CA 1
ATOM 2793 C C . GLY A 1 365 ? -22.796 4.144 14.657 1.00 93.00 365 GLY A C 1
ATOM 2794 O O . GLY A 1 365 ? -22.406 4.011 13.497 1.00 93.00 365 GLY A O 1
ATOM 2795 N N . GLN A 1 366 ? -22.328 5.107 15.457 1.00 92.12 366 GLN A N 1
ATOM 2796 C CA . GLN A 1 366 ? -21.299 6.062 15.030 1.00 92.12 366 GLN A CA 1
ATOM 2797 C C . GLN A 1 366 ? -19.944 5.381 14.795 1.00 92.12 366 GLN A C 1
ATOM 2799 O O . GLN A 1 366 ? -19.271 5.679 13.808 1.00 92.12 366 GLN A O 1
ATOM 2804 N N . ALA A 1 367 ? -19.568 4.403 15.625 1.00 93.00 367 ALA A N 1
ATOM 2805 C CA . ALA A 1 367 ? -18.387 3.578 15.361 1.00 93.00 367 ALA A CA 1
ATOM 2806 C C . ALA A 1 367 ? -18.529 2.746 14.072 1.00 93.00 367 ALA A C 1
ATOM 2808 O O . ALA A 1 367 ? -17.569 2.620 13.306 1.00 93.00 367 ALA A O 1
ATOM 2809 N N . ALA A 1 368 ? -19.726 2.225 13.782 1.00 93.56 368 ALA A N 1
ATOM 2810 C CA . ALA A 1 368 ? -20.009 1.539 12.521 1.00 93.56 368 ALA A CA 1
ATOM 2811 C C . ALA A 1 368 ? -19.858 2.480 11.312 1.00 93.56 368 ALA A C 1
ATOM 2813 O O . ALA A 1 368 ? -19.271 2.105 10.293 1.00 93.56 368 ALA A O 1
ATOM 2814 N N . ASP A 1 369 ? -20.339 3.718 11.434 1.00 92.25 369 ASP A N 1
ATOM 2815 C CA . ASP A 1 369 ? -20.190 4.739 10.400 1.00 92.25 369 ASP A CA 1
ATOM 2816 C C . ASP A 1 369 ? -18.733 5.146 10.180 1.00 92.25 369 ASP A C 1
ATOM 2818 O O . ASP A 1 369 ? -18.307 5.256 9.028 1.00 92.25 369 ASP A O 1
ATOM 2822 N N . ALA A 1 370 ? -17.940 5.265 11.245 1.00 90.44 370 ALA A N 1
ATOM 2823 C CA . ALA A 1 370 ? -16.510 5.537 11.144 1.00 90.44 370 ALA A CA 1
ATOM 2824 C C . ALA A 1 370 ? -15.742 4.387 10.467 1.00 90.44 370 ALA A C 1
ATOM 2826 O O . ALA A 1 370 ? -14.916 4.629 9.585 1.00 90.44 370 ALA A O 1
ATOM 2827 N N . LEU A 1 371 ? -16.061 3.122 10.781 1.00 89.62 371 LEU A N 1
ATOM 2828 C CA . LEU A 1 371 ? -15.487 1.962 10.076 1.00 89.62 371 LEU A CA 1
ATOM 2829 C C . LEU A 1 371 ? -15.792 1.983 8.577 1.00 89.62 371 LEU A C 1
ATOM 2831 O O . LEU A 1 371 ? -14.935 1.623 7.760 1.00 89.62 371 LEU A O 1
ATOM 2835 N N . ARG A 1 372 ? -17.011 2.398 8.221 1.00 89.06 372 ARG A N 1
ATOM 2836 C CA . ARG A 1 372 ? -17.466 2.506 6.836 1.00 89.06 372 ARG A CA 1
ATOM 2837 C C . ARG A 1 372 ? -16.785 3.660 6.098 1.00 89.06 372 ARG A C 1
ATOM 2839 O O . ARG A 1 372 ? -16.346 3.452 4.967 1.00 89.06 372 ARG A O 1
ATOM 2846 N N . ALA A 1 373 ? -16.703 4.838 6.719 1.00 85.50 373 ALA A N 1
ATOM 2847 C CA . ALA A 1 373 ? -16.139 6.049 6.127 1.00 85.50 373 ALA A CA 1
ATOM 2848 C C . ALA A 1 373 ? -14.611 5.973 5.985 1.00 85.50 373 ALA A C 1
ATOM 2850 O O . ALA A 1 373 ? -14.080 6.288 4.921 1.00 85.50 373 ALA A O 1
ATOM 2851 N N . GLY A 1 374 ? -13.912 5.497 7.022 1.00 78.25 374 GLY A N 1
ATOM 2852 C CA . GLY A 1 374 ? -12.455 5.378 7.017 1.00 78.25 374 GLY A CA 1
ATOM 2853 C C . GLY A 1 374 ? -11.724 6.722 7.039 1.00 78.25 374 GLY A C 1
ATOM 2854 O O . GLY A 1 374 ? -10.728 6.893 6.340 1.00 78.25 374 GLY A O 1
ATOM 2855 N N . ASP A 1 375 ? -12.227 7.678 7.818 1.00 77.00 375 ASP A N 1
ATOM 2856 C CA . ASP A 1 375 ? -11.685 9.039 7.933 1.00 77.00 375 ASP A CA 1
ATOM 2857 C C . ASP A 1 375 ? -10.442 9.144 8.840 1.00 77.00 375 ASP A C 1
ATOM 2859 O O . ASP A 1 375 ? -9.838 10.211 8.945 1.00 77.00 375 ASP A O 1
ATOM 2863 N N . GLY A 1 376 ? -10.055 8.041 9.494 1.00 79.06 376 GLY A N 1
ATOM 2864 C CA . GLY A 1 376 ? -8.884 7.954 10.368 1.00 79.06 376 GLY A CA 1
ATOM 2865 C C . GLY A 1 376 ? -9.062 8.622 11.735 1.00 79.06 376 GLY A C 1
ATOM 2866 O O . GLY A 1 376 ? -8.118 8.633 12.528 1.00 79.06 376 GLY A O 1
ATOM 2867 N N . ARG A 1 377 ? -10.248 9.163 12.042 1.00 86.25 377 ARG A N 1
ATOM 2868 C CA . ARG A 1 377 ? -10.525 9.811 13.329 1.00 86.25 377 ARG A CA 1
ATOM 2869 C C . ARG A 1 377 ? -10.824 8.764 14.408 1.00 86.25 377 ARG A C 1
ATOM 2871 O O . ARG A 1 377 ? -11.527 7.797 14.121 1.00 86.25 377 ARG A O 1
ATOM 2878 N N . PRO A 1 378 ? -10.297 8.910 15.633 1.00 92.69 378 PRO A N 1
ATOM 2879 C CA . PRO A 1 378 ? -10.626 8.003 16.723 1.00 92.69 378 PRO A CA 1
ATOM 2880 C C . PRO A 1 378 ? -12.078 8.209 17.176 1.00 92.69 378 PRO A C 1
ATOM 2882 O O . PRO A 1 378 ? -12.558 9.339 17.239 1.00 92.69 378 PRO A O 1
ATOM 2885 N N . VAL A 1 379 ? -12.766 7.118 17.510 1.00 94.75 379 VAL A N 1
ATOM 2886 C CA . VAL A 1 379 ? -14.136 7.128 18.044 1.00 94.75 379 VAL A CA 1
ATOM 2887 C C . VAL A 1 379 ? -14.145 6.453 19.407 1.00 94.75 379 VAL A C 1
ATOM 2889 O O . VAL A 1 379 ? -13.717 5.306 19.531 1.00 94.75 379 VAL A O 1
ATOM 2892 N N . LEU A 1 380 ? -14.645 7.161 20.419 1.00 96.69 380 LEU A N 1
ATOM 2893 C CA . LEU A 1 380 ? -14.839 6.642 21.769 1.00 96.69 380 LEU A CA 1
ATOM 2894 C C . LEU A 1 380 ? -16.287 6.187 21.941 1.00 96.69 380 LEU A C 1
ATOM 2896 O O . LEU A 1 380 ? -17.199 6.979 21.743 1.00 96.69 380 LEU A O 1
ATOM 2900 N N . VAL A 1 381 ? -16.499 4.937 22.342 1.00 96.50 381 VAL A N 1
ATOM 2901 C CA . VAL A 1 381 ? -17.830 4.371 22.586 1.00 96.50 381 VAL A CA 1
ATOM 2902 C C . VAL A 1 381 ? -17.890 3.808 24.004 1.00 96.50 381 VAL A C 1
ATOM 2904 O O . VAL A 1 381 ? -17.257 2.782 24.262 1.00 96.50 381 VAL A O 1
ATOM 2907 N N . PRO A 1 382 ? -18.604 4.450 24.943 1.00 95.12 382 PRO A N 1
ATOM 2908 C CA . PRO A 1 382 ? -18.951 3.823 26.211 1.00 95.12 382 PRO A CA 1
ATOM 2909 C C . PRO A 1 382 ? -19.936 2.676 25.978 1.00 95.12 382 PRO A C 1
ATOM 2911 O O . PRO A 1 382 ? -20.894 2.835 25.230 1.00 95.12 382 PRO A O 1
ATOM 2914 N N . LEU A 1 383 ? -19.663 1.526 26.593 1.00 94.25 383 LEU A N 1
ATOM 2915 C CA . LEU A 1 383 ? -20.595 0.403 26.656 1.00 94.25 383 LEU A CA 1
ATOM 2916 C C . LEU A 1 383 ? -21.370 0.462 27.971 1.00 94.25 383 LEU A C 1
ATOM 2918 O O . LEU A 1 383 ? -20.773 0.731 29.019 1.00 94.25 383 LEU A O 1
ATOM 2922 N N . ASP A 1 384 ? -22.663 0.166 27.914 1.00 91.56 384 ASP A N 1
ATOM 2923 C CA . ASP A 1 384 ? -23.515 0.118 29.103 1.00 91.56 384 ASP A CA 1
ATOM 2924 C C . ASP A 1 384 ? -23.249 -1.146 29.942 1.00 91.56 384 ASP A C 1
ATOM 2926 O O . ASP A 1 384 ? -22.698 -2.138 29.460 1.00 91.56 384 ASP A O 1
ATOM 2930 N N . GLU A 1 385 ? -23.631 -1.134 31.224 1.00 90.19 385 GLU A N 1
ATOM 2931 C CA . GLU A 1 385 ? -23.475 -2.304 32.107 1.00 90.19 385 GLU A CA 1
ATOM 2932 C C . GLU A 1 385 ? -24.527 -3.387 31.842 1.00 90.19 385 GLU A C 1
ATOM 2934 O O . GLU A 1 385 ? -24.219 -4.579 31.855 1.00 90.19 385 GLU A O 1
ATOM 2939 N N . GLU A 1 386 ? -25.765 -2.971 31.563 1.00 89.88 386 GLU A N 1
ATOM 2940 C CA . GLU A 1 386 ? -26.924 -3.849 31.364 1.00 89.88 386 GLU A CA 1
ATOM 2941 C C . GLU A 1 386 ? -26.694 -4.949 30.299 1.00 89.88 386 GLU A C 1
ATOM 2943 O O . GLU A 1 386 ? -27.006 -6.113 30.584 1.00 89.88 386 GLU A O 1
ATOM 2948 N N . PRO A 1 387 ? -26.092 -4.674 29.118 1.00 88.75 387 PRO A N 1
ATOM 2949 C CA . PRO A 1 387 ? -25.811 -5.691 28.098 1.00 88.75 387 PRO A CA 1
ATOM 2950 C C . PRO A 1 387 ? -24.870 -6.819 28.547 1.00 88.75 387 PRO A C 1
ATOM 2952 O O . PRO A 1 387 ? -24.897 -7.915 27.976 1.00 88.75 387 PRO A O 1
ATOM 2955 N N . PHE A 1 388 ? -24.032 -6.591 29.565 1.00 88.88 388 PHE A N 1
ATOM 2956 C CA . PHE A 1 388 ? -23.132 -7.621 30.086 1.00 88.88 388 PHE A CA 1
ATOM 2957 C C . PHE A 1 388 ? -23.860 -8.655 30.958 1.00 88.88 388 PHE A C 1
ATOM 2959 O O . PHE A 1 388 ? -23.396 -9.790 31.060 1.00 88.88 388 PHE A O 1
ATOM 2966 N N . GLY A 1 389 ? -25.031 -8.315 31.506 1.00 86.69 389 GLY A N 1
ATOM 2967 C CA . GLY A 1 389 ? -25.870 -9.224 32.295 1.00 86.69 389 GLY A CA 1
ATOM 2968 C C . GLY A 1 389 ? -26.750 -10.175 31.473 1.00 86.69 389 GLY A C 1
ATOM 2969 O O . GLY A 1 389 ? -27.577 -10.881 32.045 1.00 86.69 389 GLY A O 1
ATOM 2970 N N . ARG A 1 390 ? -26.624 -10.179 30.139 1.00 88.19 390 ARG A N 1
ATOM 2971 C CA . ARG A 1 390 ? -27.469 -10.952 29.210 1.00 88.19 390 ARG A CA 1
ATOM 2972 C C . ARG A 1 390 ? -26.630 -11.726 28.188 1.00 88.19 390 ARG A C 1
ATOM 2974 O O . ARG A 1 390 ? -25.481 -11.335 27.950 1.00 88.19 390 ARG A O 1
ATOM 2981 N N . PRO A 1 391 ? -27.178 -12.776 27.539 1.00 87.31 391 PRO A N 1
ATOM 2982 C CA . PRO A 1 391 ? -26.550 -13.404 26.377 1.00 87.31 391 PRO A CA 1
ATOM 2983 C C . PRO A 1 391 ? -26.215 -12.364 25.302 1.00 87.31 391 PRO A C 1
ATOM 2985 O O . PRO A 1 391 ? -27.020 -11.485 25.011 1.00 87.31 391 PRO A O 1
ATOM 2988 N N . GLY A 1 392 ? -25.007 -12.433 24.745 1.00 86.81 392 GLY A N 1
ATOM 2989 C CA . GLY A 1 392 ? -24.559 -11.524 23.696 1.00 86.81 392 GLY A CA 1
ATOM 2990 C C . GLY A 1 392 ? -24.980 -11.977 22.304 1.00 86.81 392 GLY A C 1
ATOM 2991 O O . GLY A 1 392 ? -25.484 -13.078 22.098 1.00 86.81 392 GLY A O 1
ATOM 2992 N N . GLN A 1 393 ? -24.714 -11.125 21.321 1.00 89.00 393 GLN A N 1
ATOM 2993 C CA . GLN A 1 393 ? -24.943 -11.412 19.913 1.00 89.00 393 GLN A CA 1
ATOM 2994 C C . GLN A 1 393 ? -23.671 -11.938 19.243 1.00 89.00 393 GLN A C 1
ATOM 2996 O O . GLN A 1 393 ? -22.609 -11.310 19.287 1.00 89.00 393 GLN A O 1
ATOM 3001 N N . ASP A 1 394 ? -23.783 -13.056 18.532 1.00 88.81 394 ASP A N 1
ATOM 3002 C CA . ASP A 1 394 ? -22.647 -13.641 17.820 1.00 88.81 394 ASP A CA 1
ATOM 3003 C C . ASP A 1 394 ? -22.278 -12.852 16.570 1.00 88.81 394 ASP A C 1
ATOM 3005 O O . ASP A 1 394 ? -23.110 -12.582 15.707 1.00 88.81 394 ASP A O 1
ATOM 3009 N N . ILE A 1 395 ? -21.006 -12.507 16.400 1.00 91.12 395 ILE A N 1
ATOM 3010 C CA . ILE A 1 395 ? -20.542 -11.911 15.146 1.00 91.12 395 ILE A CA 1
ATOM 3011 C C . ILE A 1 395 ? -20.350 -13.029 14.129 1.00 91.12 395 ILE A C 1
ATOM 3013 O O . ILE A 1 395 ? -19.506 -13.905 14.297 1.00 91.12 395 ILE A O 1
ATOM 3017 N N . ALA A 1 396 ? -21.134 -12.997 13.051 1.00 90.38 396 ALA A N 1
ATOM 3018 C CA . ALA A 1 396 ? -21.009 -13.991 11.998 1.00 90.38 396 ALA A CA 1
ATOM 3019 C C . ALA A 1 396 ? -19.585 -13.997 11.411 1.00 90.38 396 ALA A C 1
ATOM 3021 O O . ALA A 1 396 ? -18.942 -12.958 11.244 1.00 90.38 396 ALA A O 1
ATOM 3022 N N . ARG A 1 397 ? -19.103 -15.188 11.063 1.00 92.00 397 ARG A N 1
ATOM 3023 C CA . ARG A 1 397 ? -17.745 -15.404 10.553 1.00 92.00 397 ARG A CA 1
ATOM 3024 C C . ARG A 1 397 ? -17.455 -14.566 9.302 1.00 92.00 397 ARG A C 1
ATOM 3026 O O . ARG A 1 397 ? -18.359 -14.314 8.494 1.00 92.00 397 ARG A O 1
ATOM 3033 N N . VAL A 1 398 ? -16.211 -14.114 9.137 1.00 91.56 398 VAL A N 1
ATOM 3034 C CA . VAL A 1 398 ? -15.776 -13.474 7.885 1.00 91.56 398 VAL A CA 1
ATOM 3035 C C . VAL A 1 398 ? -15.435 -14.531 6.836 1.00 91.56 398 VAL A C 1
ATOM 3037 O O . VAL A 1 398 ? -14.871 -15.569 7.160 1.00 91.56 398 VAL A O 1
ATOM 3040 N N . ASP A 1 399 ? -15.756 -14.263 5.571 1.00 87.69 399 ASP A N 1
ATOM 3041 C CA . ASP A 1 399 ? -15.460 -15.174 4.457 1.00 87.69 399 ASP A CA 1
ATOM 3042 C C . ASP A 1 399 ? -14.618 -14.463 3.384 1.00 87.69 399 ASP A C 1
ATOM 3044 O O . ASP A 1 399 ? -15.138 -13.959 2.381 1.00 87.69 399 ASP A O 1
ATOM 3048 N N . PRO A 1 400 ? -13.301 -14.315 3.611 1.00 86.62 400 PRO A N 1
ATOM 3049 C CA . PRO A 1 400 ? -12.433 -13.672 2.644 1.00 86.62 400 PRO A CA 1
ATOM 3050 C C . PRO A 1 400 ? -12.183 -14.595 1.449 1.00 86.62 400 PRO A C 1
ATOM 3052 O O . PRO A 1 400 ? -11.851 -15.774 1.587 1.00 86.62 400 PRO A O 1
ATOM 3055 N N . ARG A 1 401 ? -12.244 -14.041 0.231 1.00 79.75 401 ARG A N 1
ATOM 3056 C CA . ARG A 1 401 ? -11.934 -14.821 -0.977 1.00 79.75 401 ARG A CA 1
ATOM 3057 C C . ARG A 1 401 ? -10.523 -15.409 -0.912 1.00 79.75 401 ARG A C 1
ATOM 3059 O O . ARG A 1 401 ? -9.551 -14.711 -0.618 1.00 79.75 401 ARG A O 1
ATOM 3066 N N . ARG A 1 402 ? -10.391 -16.676 -1.305 1.00 72.56 402 ARG A N 1
ATOM 3067 C CA . ARG A 1 402 ? -9.093 -17.354 -1.416 1.00 72.56 402 ARG A CA 1
ATOM 3068 C C . ARG A 1 402 ? -8.431 -17.004 -2.748 1.00 72.56 402 ARG A C 1
ATOM 3070 O O . ARG A 1 402 ? -8.976 -17.280 -3.815 1.00 72.56 402 ARG A O 1
ATOM 3077 N N . PHE A 1 403 ? -7.241 -16.408 -2.703 1.00 66.50 403 PHE A N 1
ATOM 3078 C CA . PHE A 1 403 ? -6.422 -16.220 -3.899 1.00 66.50 403 PHE A CA 1
ATOM 3079 C C . PHE A 1 403 ? -5.689 -17.525 -4.237 1.00 66.50 403 PHE A C 1
ATOM 3081 O O . PHE A 1 403 ? -4.862 -17.989 -3.454 1.00 66.50 403 PHE A O 1
ATOM 3088 N N . LYS A 1 404 ? -5.967 -18.109 -5.407 1.00 62.56 404 LYS A N 1
ATOM 3089 C CA . LYS A 1 404 ? -5.215 -19.255 -5.937 1.00 62.56 404 LYS A CA 1
ATOM 3090 C C . LYS A 1 404 ? -4.173 -18.741 -6.932 1.00 62.56 404 LYS A C 1
ATOM 3092 O O . LYS A 1 404 ? -4.535 -18.093 -7.912 1.00 62.56 404 LYS A O 1
ATOM 3097 N N . LEU A 1 405 ? -2.886 -19.012 -6.692 1.00 58.44 405 LEU A N 1
ATOM 3098 C CA . LEU A 1 405 ? -1.891 -18.862 -7.755 1.00 58.44 405 LEU A CA 1
ATOM 3099 C C . LEU A 1 405 ? -2.084 -20.000 -8.764 1.00 58.44 405 LEU A C 1
ATOM 3101 O O . LEU A 1 405 ? -2.161 -21.152 -8.336 1.00 58.44 405 LEU A O 1
ATOM 3105 N N . PRO A 1 406 ? -2.108 -19.723 -10.078 1.00 57.44 406 PRO A N 1
ATOM 3106 C CA . PRO A 1 406 ? -1.956 -20.785 -11.060 1.00 57.44 406 PRO A CA 1
ATOM 3107 C C . PRO A 1 406 ? -0.576 -21.424 -10.865 1.00 57.44 406 PRO A C 1
ATOM 3109 O O . PRO A 1 406 ? 0.429 -20.716 -10.785 1.00 57.44 406 PRO A O 1
ATOM 3112 N N . TRP A 1 407 ? -0.526 -22.753 -10.774 1.00 52.56 407 TRP A N 1
ATOM 3113 C CA . TRP A 1 407 ? 0.688 -23.534 -10.491 1.00 52.56 407 TRP A CA 1
ATOM 3114 C C . TRP A 1 407 ? 1.872 -23.153 -11.403 1.00 52.56 407 TRP A C 1
ATOM 3116 O O . TRP A 1 407 ? 2.998 -23.010 -10.934 1.00 52.56 407 TRP A O 1
ATOM 3126 N N . ARG A 1 408 ? 1.604 -22.828 -12.675 1.00 50.72 408 ARG A N 1
ATOM 3127 C CA . ARG A 1 408 ? 2.598 -22.357 -13.660 1.00 50.72 408 ARG A CA 1
ATOM 3128 C C . ARG A 1 408 ? 3.371 -21.098 -13.226 1.00 50.72 408 ARG A C 1
ATOM 3130 O O . ARG A 1 408 ? 4.556 -20.979 -13.517 1.00 50.72 408 ARG A O 1
ATOM 3137 N N . ALA A 1 409 ? 2.741 -20.181 -12.483 1.00 53.25 409 ALA A N 1
ATOM 3138 C CA . ALA A 1 409 ? 3.392 -18.960 -11.993 1.00 53.25 409 ALA A CA 1
ATOM 3139 C C . ALA A 1 409 ? 4.349 -19.215 -10.814 1.00 53.25 409 ALA A C 1
ATOM 3141 O O . ALA A 1 409 ? 5.254 -18.419 -10.584 1.00 53.25 409 ALA A O 1
ATOM 3142 N N . VAL A 1 410 ? 4.161 -20.314 -10.073 1.00 51.50 410 VAL A N 1
ATOM 3143 C CA . VAL A 1 410 ? 5.064 -20.727 -8.985 1.00 51.50 410 VAL A CA 1
ATOM 3144 C C . VAL A 1 410 ? 6.361 -21.296 -9.566 1.00 51.50 410 VAL A C 1
ATOM 3146 O O . VAL A 1 410 ? 7.447 -20.945 -9.101 1.00 51.50 410 VAL A O 1
ATOM 3149 N N . HIS A 1 411 ? 6.257 -22.093 -10.635 1.00 47.34 411 HIS A N 1
ATOM 3150 C CA . HIS A 1 411 ? 7.415 -22.694 -11.299 1.00 47.34 411 HIS A CA 1
ATOM 3151 C C . HIS A 1 411 ? 8.301 -21.662 -12.005 1.00 47.34 411 HIS A C 1
ATOM 3153 O O . HIS A 1 411 ? 9.512 -21.729 -11.847 1.00 47.34 411 HIS A O 1
ATOM 3159 N N . LEU A 1 412 ? 7.733 -20.660 -12.686 1.00 48.06 412 LEU A N 1
ATOM 3160 C CA . LEU A 1 412 ? 8.519 -19.593 -13.331 1.00 48.06 412 LEU A CA 1
ATOM 3161 C C . LEU A 1 412 ? 9.399 -18.810 -12.340 1.00 48.06 412 LEU A C 1
ATOM 3163 O O . LEU A 1 412 ? 10.549 -18.509 -12.642 1.00 48.06 412 LEU A O 1
ATOM 3167 N N . THR A 1 413 ? 8.901 -18.519 -11.132 1.00 49.44 413 THR A N 1
ATOM 3168 C CA . THR A 1 413 ? 9.712 -17.851 -10.098 1.00 49.44 413 THR A CA 1
ATOM 3169 C C . THR A 1 413 ? 10.766 -18.757 -9.468 1.00 49.44 413 THR A C 1
ATOM 3171 O O . THR A 1 413 ? 11.838 -18.271 -9.124 1.00 49.44 413 THR A O 1
ATOM 3174 N N . ALA A 1 414 ? 10.478 -20.051 -9.307 1.00 47.88 414 ALA A N 1
ATOM 3175 C CA . ALA A 1 414 ? 11.437 -20.998 -8.743 1.00 47.88 414 ALA A CA 1
ATOM 3176 C C . ALA A 1 414 ? 12.580 -21.280 -9.732 1.00 47.88 414 ALA A C 1
ATOM 3178 O O . ALA A 1 414 ? 13.745 -21.173 -9.360 1.00 47.88 414 ALA A O 1
ATOM 3179 N N . TRP A 1 415 ? 12.254 -21.530 -11.004 1.00 48.19 415 TRP A N 1
ATOM 3180 C CA . TRP A 1 415 ? 13.240 -21.760 -12.061 1.00 48.19 415 TRP A CA 1
ATOM 3181 C C . TRP A 1 415 ? 14.047 -20.508 -12.404 1.00 48.19 415 TRP A C 1
ATOM 3183 O O . TRP A 1 415 ? 15.239 -20.626 -12.649 1.00 48.19 415 TRP A O 1
ATOM 3193 N N . GLY A 1 416 ? 13.455 -19.310 -12.338 1.00 50.59 416 GLY A N 1
ATOM 3194 C CA . GLY A 1 416 ? 14.201 -18.061 -12.528 1.00 50.59 416 GLY A CA 1
ATOM 3195 C C . GLY A 1 416 ? 15.265 -17.811 -11.451 1.00 50.59 416 GLY A C 1
ATOM 3196 O O . GLY A 1 416 ? 16.336 -17.302 -11.761 1.00 50.59 416 GLY A O 1
ATOM 3197 N N . ILE A 1 417 ? 15.008 -18.203 -10.196 1.00 52.53 417 ILE A N 1
ATOM 3198 C CA . ILE A 1 417 ? 15.989 -18.089 -9.101 1.00 52.53 417 ILE A CA 1
ATOM 3199 C C . ILE A 1 417 ? 17.083 -19.153 -9.236 1.00 52.53 417 ILE A C 1
ATOM 3201 O O . ILE A 1 417 ? 18.252 -18.843 -9.027 1.00 52.53 417 ILE A O 1
ATOM 3205 N N . VAL A 1 418 ? 16.719 -20.383 -9.613 1.00 53.72 418 VAL A N 1
ATOM 3206 C CA . VAL A 1 418 ? 17.691 -21.459 -9.863 1.00 53.72 418 VAL A CA 1
ATOM 3207 C C . VAL A 1 418 ? 18.583 -21.114 -11.058 1.00 53.72 418 VAL A C 1
ATOM 3209 O O . VAL A 1 418 ? 19.796 -21.197 -10.936 1.00 53.72 418 VAL A O 1
ATOM 3212 N N . ALA A 1 419 ? 18.017 -20.636 -12.169 1.00 51.88 419 ALA A N 1
ATOM 3213 C CA . ALA A 1 419 ? 18.788 -20.189 -13.328 1.00 51.88 419 ALA A CA 1
ATOM 3214 C C . ALA A 1 419 ? 19.716 -19.015 -12.978 1.00 51.88 419 ALA A C 1
ATOM 3216 O O . ALA A 1 419 ? 20.881 -19.027 -13.358 1.00 51.88 419 ALA A O 1
ATOM 3217 N N . ALA A 1 420 ? 19.242 -18.041 -12.191 1.00 52.34 420 ALA A N 1
ATOM 3218 C CA . ALA A 1 420 ? 20.078 -16.933 -11.739 1.00 52.34 420 ALA A CA 1
ATOM 3219 C C . ALA A 1 420 ? 21.248 -17.409 -10.862 1.00 52.34 420 ALA A C 1
ATOM 3221 O O . ALA A 1 420 ? 22.370 -16.979 -11.103 1.00 52.34 420 ALA A O 1
ATOM 3222 N N . LEU A 1 421 ? 21.012 -18.317 -9.903 1.00 53.84 421 LEU A N 1
ATOM 3223 C CA . LEU A 1 421 ? 22.046 -18.882 -9.020 1.00 53.84 421 LEU A CA 1
ATOM 3224 C C . LEU A 1 421 ? 23.050 -19.779 -9.757 1.00 53.84 421 LEU A C 1
ATOM 3226 O O . LEU A 1 421 ? 24.210 -19.829 -9.366 1.00 53.84 421 LEU A O 1
ATOM 3230 N N . VAL A 1 422 ? 22.623 -20.469 -10.817 1.00 55.81 422 VAL A N 1
ATOM 3231 C CA . VAL A 1 422 ? 23.505 -21.307 -11.647 1.00 55.81 422 VAL A CA 1
ATOM 3232 C C . VAL A 1 422 ? 24.337 -20.461 -12.619 1.00 55.81 422 VAL A C 1
ATOM 3234 O O . VAL A 1 422 ? 25.457 -20.841 -12.937 1.00 55.81 422 VAL A O 1
ATOM 3237 N N . LEU A 1 423 ? 23.838 -19.297 -13.050 1.00 47.06 423 LEU A N 1
ATOM 3238 C CA . LEU A 1 423 ? 24.538 -18.413 -13.992 1.00 47.06 423 LEU A CA 1
ATOM 3239 C C . LEU A 1 423 ? 25.427 -17.354 -13.312 1.00 47.06 423 LEU A C 1
ATOM 3241 O O . LEU A 1 423 ? 26.295 -16.788 -13.969 1.00 47.06 423 LEU A O 1
ATOM 3245 N N . THR A 1 424 ? 25.271 -17.087 -12.006 1.00 45.28 424 THR A N 1
ATOM 3246 C CA . THR A 1 424 ? 26.113 -16.093 -11.302 1.00 45.28 424 THR A CA 1
ATOM 3247 C C . THR A 1 424 ? 27.596 -16.476 -11.137 1.00 45.28 424 THR A C 1
ATOM 3249 O O . THR A 1 424 ? 28.416 -15.560 -11.151 1.00 45.28 424 THR A O 1
ATOM 3252 N N . PRO A 1 425 ? 28.008 -17.758 -11.020 1.00 44.72 425 PRO A N 1
ATOM 3253 C CA . PRO A 1 425 ? 29.429 -18.104 -10.950 1.00 44.72 425 PRO A CA 1
ATOM 3254 C C . PRO A 1 425 ? 30.157 -17.937 -12.292 1.00 44.72 425 PRO A C 1
ATOM 3256 O O . PRO A 1 425 ? 31.381 -17.910 -12.304 1.00 44.72 425 PRO A O 1
ATOM 3259 N N . LEU A 1 426 ? 29.432 -17.811 -13.413 1.00 45.62 426 LEU A N 1
ATOM 3260 C CA . LEU A 1 426 ? 30.021 -17.624 -14.746 1.00 45.62 426 LEU A CA 1
ATOM 3261 C C . LEU A 1 426 ? 30.313 -16.153 -15.096 1.00 45.62 426 LEU A C 1
ATOM 3263 O O . LEU A 1 426 ? 30.871 -15.889 -16.154 1.00 45.62 426 LEU A O 1
ATOM 3267 N N . ALA A 1 427 ? 29.943 -15.201 -14.233 1.00 42.25 427 ALA A N 1
ATOM 3268 C CA . ALA A 1 427 ? 30.035 -13.763 -14.510 1.00 42.25 427 ALA A CA 1
ATOM 3269 C C . ALA A 1 427 ? 31.209 -13.049 -13.803 1.00 42.25 427 ALA A C 1
ATOM 3271 O O . ALA A 1 427 ? 31.214 -11.821 -13.720 1.00 42.25 427 ALA A O 1
ATOM 3272 N N . PHE A 1 428 ? 32.202 -13.785 -13.286 1.00 37.94 428 PHE A N 1
ATOM 3273 C CA . PHE A 1 428 ? 33.512 -13.206 -12.957 1.00 37.94 428 PHE A CA 1
ATOM 3274 C C . PHE A 1 428 ? 34.416 -13.272 -14.200 1.00 37.94 428 PHE A C 1
ATOM 3276 O O . PHE A 1 428 ? 34.472 -14.325 -14.836 1.00 37.94 428 PHE A O 1
ATOM 3283 N N . PRO A 1 429 ? 35.119 -12.184 -14.571 1.00 42.69 429 PRO A N 1
ATOM 3284 C CA . PRO A 1 429 ? 35.817 -12.103 -15.843 1.00 42.69 429 PRO A CA 1
ATOM 3285 C C . PRO A 1 429 ? 37.118 -12.902 -15.766 1.00 42.69 429 PRO A C 1
ATOM 3287 O O . PRO A 1 429 ? 38.151 -12.411 -15.315 1.00 42.69 429 PRO A O 1
ATOM 3290 N N . LEU A 1 430 ? 37.077 -14.148 -16.224 1.00 39.97 430 LEU A N 1
ATOM 3291 C CA . LEU A 1 430 ? 38.274 -14.864 -16.644 1.00 39.97 430 LEU A CA 1
ATOM 3292 C C . LEU A 1 430 ? 38.522 -14.532 -18.122 1.00 39.97 430 LEU A C 1
ATOM 3294 O O . LEU A 1 430 ? 38.048 -15.227 -19.012 1.00 39.97 430 LEU A O 1
ATOM 3298 N N . GLY A 1 431 ? 39.268 -13.448 -18.360 1.00 39.66 431 GLY A N 1
ATOM 3299 C CA . GLY A 1 431 ? 39.828 -13.087 -19.669 1.00 39.66 431 GLY A CA 1
ATOM 3300 C C . GLY A 1 431 ? 38.840 -12.489 -20.685 1.00 39.66 431 GLY A C 1
ATOM 3301 O O . GLY A 1 431 ? 37.627 -12.559 -20.493 1.00 39.66 431 GLY A O 1
ATOM 3302 N N . PRO A 1 432 ? 39.342 -11.863 -21.770 1.00 41.16 432 PRO A N 1
ATOM 3303 C CA . PRO A 1 432 ? 38.505 -11.308 -22.825 1.00 41.16 432 PRO A CA 1
ATOM 3304 C C . PRO A 1 432 ? 37.905 -12.460 -23.635 1.00 41.16 432 PRO A C 1
ATOM 3306 O O . PRO A 1 432 ? 38.477 -12.916 -24.625 1.00 41.16 432 PRO A O 1
ATOM 3309 N N . GLY A 1 433 ? 36.757 -12.959 -23.183 1.00 46.69 433 GLY A N 1
ATOM 3310 C CA . GLY A 1 433 ? 35.939 -13.875 -23.962 1.00 46.69 433 GLY A CA 1
ATOM 3311 C C . GLY A 1 433 ? 35.514 -13.196 -25.261 1.00 46.69 433 GLY A C 1
ATOM 3312 O O . GLY A 1 433 ? 35.153 -12.020 -25.271 1.00 46.69 433 GLY A O 1
ATOM 3313 N N . HIS A 1 434 ? 35.608 -13.914 -26.375 1.00 51.62 434 HIS A N 1
ATOM 3314 C CA . HIS A 1 434 ? 35.047 -13.458 -27.640 1.00 51.62 434 HIS A CA 1
ATOM 3315 C C . HIS A 1 434 ? 33.528 -13.388 -27.479 1.00 51.62 434 HIS A C 1
ATOM 3317 O O . HIS A 1 434 ? 32.869 -14.415 -27.324 1.00 51.62 434 HIS A O 1
ATOM 3323 N N . GLU A 1 435 ? 32.978 -12.176 -27.444 1.00 59.78 435 GLU A N 1
ATOM 3324 C CA . GLU A 1 435 ? 31.533 -11.995 -27.444 1.00 59.78 435 GLU A CA 1
ATOM 3325 C C . GLU A 1 435 ? 31.024 -12.262 -28.864 1.00 59.78 435 GLU A C 1
ATOM 3327 O O . GLU A 1 435 ? 31.378 -11.561 -29.818 1.00 59.78 435 GLU A O 1
ATOM 3332 N N . SER A 1 436 ? 30.221 -13.318 -29.005 1.00 68.31 436 SER A N 1
ATOM 3333 C CA . SER A 1 436 ? 29.476 -13.609 -30.230 1.00 68.31 436 SER A CA 1
ATOM 3334 C C . SER A 1 436 ? 28.575 -12.426 -30.578 1.00 68.31 436 SER A C 1
ATOM 3336 O O . SER A 1 436 ? 27.966 -11.838 -29.677 1.00 68.31 436 SER A O 1
ATOM 3338 N N . CYS A 1 437 ? 28.449 -12.104 -31.862 1.00 73.25 437 CYS A N 1
ATOM 3339 C CA . CYS A 1 437 ? 27.636 -10.979 -32.303 1.00 73.25 437 CYS A CA 1
ATOM 3340 C C . CYS A 1 437 ? 26.168 -11.169 -31.899 1.00 73.25 437 CYS A C 1
ATOM 3342 O O . CYS A 1 437 ? 25.576 -12.242 -32.069 1.00 73.25 437 CYS A O 1
ATOM 3344 N N . VAL A 1 438 ? 25.561 -10.120 -31.338 1.00 73.69 438 VAL A N 1
ATOM 3345 C CA . VAL A 1 438 ? 24.130 -10.149 -31.015 1.00 73.69 438 VAL A CA 1
ATOM 3346 C C . VAL A 1 438 ? 23.345 -10.226 -32.322 1.00 73.69 438 VAL A C 1
ATOM 3348 O O . VAL A 1 438 ? 23.378 -9.300 -33.124 1.00 73.69 438 VAL A O 1
ATOM 3351 N N . GLY A 1 439 ? 22.641 -11.343 -32.521 1.00 65.88 439 GLY A N 1
ATOM 3352 C CA . GLY A 1 439 ? 21.971 -11.679 -33.784 1.00 65.88 439 GLY A CA 1
ATOM 3353 C C . GLY A 1 439 ? 22.509 -12.946 -34.457 1.00 65.88 439 GLY A C 1
ATOM 3354 O O . GLY A 1 439 ? 21.850 -13.457 -35.357 1.00 65.88 439 GLY A O 1
ATOM 3355 N N . GLY A 1 440 ? 23.626 -13.493 -33.961 1.00 63.72 440 GLY A N 1
ATOM 3356 C CA . GLY A 1 440 ? 24.329 -14.623 -34.568 1.00 63.72 440 GLY A CA 1
ATOM 3357 C C . GLY A 1 440 ? 25.288 -14.179 -35.675 1.00 63.72 440 GLY A C 1
ATOM 3358 O O . GLY A 1 440 ? 25.211 -13.053 -36.161 1.00 63.72 440 GLY A O 1
ATOM 3359 N N . ASP A 1 441 ? 26.192 -15.076 -36.065 1.00 58.31 441 ASP A N 1
ATOM 3360 C CA . ASP A 1 441 ? 27.162 -14.840 -37.147 1.00 58.31 441 ASP A CA 1
ATOM 3361 C C . ASP A 1 441 ? 26.585 -15.207 -38.534 1.00 58.31 441 ASP A C 1
ATOM 3363 O O . ASP A 1 441 ? 27.216 -14.991 -39.570 1.00 58.31 441 ASP A O 1
ATOM 3367 N N . ASP A 1 442 ? 25.363 -15.747 -38.555 1.00 54.91 442 ASP A N 1
ATOM 3368 C CA . ASP A 1 442 ? 24.647 -16.142 -39.761 1.00 54.91 442 ASP A CA 1
ATOM 3369 C C . ASP A 1 442 ? 23.865 -14.966 -40.352 1.00 54.91 442 ASP A C 1
ATOM 3371 O O . ASP A 1 442 ? 23.096 -14.274 -39.680 1.00 54.91 442 ASP A O 1
ATOM 3375 N N . THR A 1 443 ? 23.991 -14.771 -41.664 1.00 53.50 443 THR A N 1
ATOM 3376 C CA . THR A 1 443 ? 23.154 -13.801 -42.371 1.00 53.50 443 THR A CA 1
ATOM 3377 C C . THR A 1 443 ? 21.697 -14.272 -42.368 1.00 53.50 443 THR A C 1
ATOM 3379 O O . THR A 1 443 ? 21.333 -15.267 -42.990 1.00 53.50 443 THR A O 1
ATOM 3382 N N . VAL A 1 444 ? 20.815 -13.511 -41.715 1.00 52.06 444 VAL A N 1
ATOM 3383 C CA . VAL A 1 444 ? 19.356 -13.762 -41.694 1.00 52.06 444 VAL A CA 1
ATOM 3384 C C . VAL A 1 444 ? 18.696 -13.536 -43.070 1.00 52.06 444 VAL A C 1
ATOM 3386 O O . VAL A 1 444 ? 17.484 -13.666 -43.224 1.00 52.06 444 VAL A O 1
ATOM 3389 N N . ALA A 1 445 ? 19.491 -13.233 -44.101 1.00 48.81 445 ALA A N 1
ATOM 3390 C CA . ALA A 1 445 ? 19.077 -13.065 -45.490 1.00 48.81 445 ALA A CA 1
ATOM 3391 C C . ALA A 1 445 ? 18.811 -14.400 -46.223 1.00 48.81 445 ALA A C 1
ATOM 3393 O O . ALA A 1 445 ? 18.844 -14.448 -47.452 1.00 48.81 445 ALA A O 1
ATOM 3394 N N . ALA A 1 446 ? 18.491 -15.481 -45.504 1.00 47.53 446 ALA A N 1
ATOM 3395 C CA . ALA A 1 446 ? 17.833 -16.643 -46.095 1.00 47.53 446 ALA A CA 1
ATOM 3396 C C . ALA A 1 446 ? 16.359 -16.287 -46.356 1.00 47.53 446 ALA A C 1
ATOM 3398 O O . ALA A 1 446 ? 15.453 -16.610 -45.584 1.00 47.53 446 ALA A O 1
ATOM 3399 N N . ALA A 1 447 ? 16.139 -15.530 -47.431 1.00 51.19 447 ALA A N 1
ATOM 3400 C CA . ALA A 1 447 ? 14.829 -15.107 -47.889 1.00 51.19 447 ALA A CA 1
ATOM 3401 C C . ALA A 1 447 ? 13.891 -16.317 -48.018 1.00 51.19 447 ALA A C 1
ATOM 3403 O O . ALA A 1 447 ? 14.204 -17.298 -48.699 1.00 51.19 447 ALA A O 1
ATOM 3404 N N . ARG A 1 448 ? 12.706 -16.234 -47.397 1.00 47.25 448 ARG A N 1
ATOM 3405 C CA . ARG A 1 448 ? 11.582 -17.098 -47.773 1.00 47.25 448 ARG A CA 1
ATOM 3406 C C . ARG A 1 448 ? 11.367 -16.935 -49.277 1.00 47.25 448 ARG A C 1
ATOM 3408 O O . ARG A 1 448 ? 11.080 -15.838 -49.741 1.00 47.25 448 ARG A O 1
ATOM 3415 N N . THR A 1 449 ? 11.541 -18.020 -50.019 1.00 54.66 449 THR A N 1
ATOM 3416 C CA . THR A 1 449 ? 11.528 -18.037 -51.489 1.00 54.66 449 THR A CA 1
ATOM 3417 C C . THR A 1 449 ? 10.114 -17.975 -52.068 1.00 54.66 449 THR A C 1
ATOM 3419 O O . THR A 1 449 ? 9.948 -17.774 -53.267 1.00 54.66 449 THR A O 1
ATOM 3422 N N . GLU A 1 450 ? 9.088 -18.111 -51.225 1.00 55.38 450 GLU A N 1
ATOM 3423 C CA . GLU A 1 450 ? 7.691 -17.994 -51.629 1.00 55.38 450 GLU A CA 1
ATOM 3424 C C . GLU A 1 450 ? 7.101 -16.661 -51.143 1.00 55.38 450 GLU A C 1
ATOM 3426 O O . GLU A 1 450 ? 6.911 -16.480 -49.933 1.00 55.38 450 GLU A O 1
ATOM 3431 N N . PRO A 1 451 ? 6.802 -15.715 -52.054 1.00 58.34 451 PRO A N 1
ATOM 3432 C CA . PRO A 1 451 ? 6.072 -14.511 -51.692 1.00 58.34 451 PRO A CA 1
ATOM 3433 C C . PRO A 1 451 ? 4.678 -14.892 -51.180 1.00 58.34 451 PRO A C 1
ATOM 3435 O O . PRO A 1 451 ? 3.959 -15.692 -51.786 1.00 58.34 451 PRO A O 1
ATOM 3438 N N . VAL A 1 452 ? 4.282 -14.314 -50.044 1.00 59.62 452 VAL A N 1
ATOM 3439 C CA . VAL A 1 452 ? 2.903 -14.413 -49.556 1.00 59.62 452 VAL A CA 1
ATOM 3440 C C . VAL A 1 452 ? 2.019 -13.745 -50.602 1.00 59.62 452 VAL A C 1
ATOM 3442 O O . VAL A 1 452 ? 2.114 -12.538 -50.776 1.00 59.62 452 VAL A O 1
ATOM 3445 N N . ARG A 1 453 ? 1.166 -14.505 -51.301 1.00 63.56 453 ARG A N 1
ATOM 3446 C CA . ARG A 1 453 ? 0.234 -13.932 -52.286 1.00 63.56 453 ARG A CA 1
ATOM 3447 C C . ARG A 1 453 ? -0.705 -12.945 -51.594 1.00 63.56 453 ARG A C 1
ATOM 3449 O O . ARG A 1 453 ? -1.582 -13.354 -50.828 1.00 63.56 453 ARG A O 1
ATOM 3456 N N . VAL A 1 454 ? -0.536 -11.659 -51.879 1.00 67.62 454 VAL A N 1
ATOM 3457 C CA . VAL A 1 454 ? -1.398 -10.591 -51.370 1.00 67.62 454 VAL A CA 1
ATOM 3458 C C . VAL A 1 454 ? -2.463 -10.297 -52.430 1.00 67.62 454 VAL A C 1
ATOM 3460 O O . VAL A 1 454 ? -2.181 -10.300 -53.624 1.00 67.62 454 VAL A O 1
ATOM 3463 N N . ARG A 1 455 ? -3.713 -10.036 -52.022 1.00 80.19 455 ARG A N 1
ATOM 3464 C CA . ARG A 1 455 ? -4.770 -9.513 -52.918 1.00 80.19 455 ARG A CA 1
ATOM 3465 C C . ARG A 1 455 ? -5.220 -8.131 -52.423 1.00 80.19 455 ARG A C 1
ATOM 3467 O O . ARG A 1 455 ? -6.292 -8.028 -51.825 1.00 80.19 455 ARG A O 1
ATOM 3474 N N . PRO A 1 456 ? -4.408 -7.071 -52.617 1.00 78.25 456 PRO A N 1
ATOM 3475 C CA . PRO A 1 456 ? -4.585 -5.783 -51.940 1.00 78.25 456 PRO A CA 1
ATOM 3476 C C . PRO A 1 456 ? -5.944 -5.134 -52.194 1.00 78.25 456 PRO A C 1
ATOM 3478 O O . PRO A 1 456 ? -6.662 -4.804 -51.250 1.00 78.25 456 PRO A O 1
ATOM 3481 N N . ALA A 1 457 ? -6.334 -5.025 -53.467 1.00 81.69 457 ALA A N 1
ATOM 3482 C CA . ALA A 1 457 ? -7.585 -4.389 -53.860 1.00 81.69 457 ALA A CA 1
ATOM 3483 C C . ALA A 1 457 ? -8.811 -5.123 -53.293 1.00 81.69 457 ALA A C 1
ATOM 3485 O O . ALA A 1 457 ? -9.700 -4.486 -52.734 1.00 81.69 457 ALA A O 1
ATOM 3486 N N . GLU A 1 458 ? -8.825 -6.459 -53.366 1.00 85.31 458 GLU A N 1
ATOM 3487 C CA . GLU A 1 458 ? -9.911 -7.285 -52.824 1.00 85.31 458 GLU A CA 1
ATOM 3488 C C . GLU A 1 458 ? -10.008 -7.149 -51.300 1.00 85.31 458 GLU A C 1
ATOM 3490 O O . GLU A 1 458 ? -11.097 -7.023 -50.743 1.00 85.31 458 GLU A O 1
ATOM 3495 N N . TRP A 1 459 ? -8.870 -7.149 -50.605 1.00 86.56 459 TRP A N 1
ATOM 3496 C CA . TRP A 1 459 ? -8.828 -7.009 -49.153 1.00 86.56 459 TRP A CA 1
ATOM 3497 C C . TRP A 1 459 ? -9.276 -5.631 -48.681 1.00 86.56 459 TRP A C 1
ATOM 3499 O O . TRP A 1 459 ? -9.979 -5.537 -47.669 1.00 86.56 459 TRP A O 1
ATOM 3509 N N . TYR A 1 460 ? -8.890 -4.583 -49.406 1.00 88.19 460 TYR A N 1
ATOM 3510 C CA . TYR A 1 460 ? -9.360 -3.227 -49.167 1.00 88.19 460 TYR A CA 1
ATOM 3511 C C . TYR A 1 460 ? -10.878 -3.146 -49.361 1.00 88.19 460 TYR A C 1
ATOM 3513 O O . TYR A 1 460 ? -11.589 -2.756 -48.435 1.00 88.19 460 TYR A O 1
ATOM 3521 N N . ASP A 1 461 ? -11.392 -3.612 -50.504 1.00 90.44 461 ASP A N 1
ATOM 3522 C CA . ASP A 1 461 ? -12.822 -3.554 -50.835 1.00 90.44 461 ASP A CA 1
ATOM 3523 C C . ASP A 1 461 ? -13.680 -4.360 -49.858 1.00 90.44 461 ASP A C 1
ATOM 3525 O O . ASP A 1 461 ? -14.729 -3.890 -49.414 1.00 90.44 461 ASP A O 1
ATOM 3529 N N . ALA A 1 462 ? -13.216 -5.543 -49.447 1.00 89.50 462 ALA A N 1
ATOM 3530 C CA . ALA A 1 462 ? -13.893 -6.345 -48.433 1.00 89.50 462 ALA A CA 1
ATOM 3531 C C . ALA A 1 462 ? -14.012 -5.598 -47.093 1.00 89.50 462 ALA A C 1
ATOM 3533 O O . ALA A 1 462 ? -15.036 -5.692 -46.410 1.00 89.50 462 ALA A O 1
ATOM 3534 N N . THR A 1 463 ? -12.978 -4.836 -46.729 1.00 90.94 463 THR A N 1
ATOM 3535 C CA . THR A 1 463 ? -12.937 -4.075 -45.477 1.00 90.94 463 THR A CA 1
ATOM 3536 C C . THR A 1 463 ? -13.808 -2.822 -45.550 1.00 90.94 463 THR A C 1
ATOM 3538 O O . THR A 1 463 ? -14.583 -2.565 -44.629 1.00 90.94 463 THR A O 1
ATOM 3541 N N . VAL A 1 464 ? -13.762 -2.086 -46.666 1.00 94.19 464 VAL A N 1
ATOM 3542 C CA . VAL A 1 464 ? -14.693 -0.979 -46.940 1.00 94.19 464 VAL A CA 1
ATOM 3543 C C . VAL A 1 464 ? -16.133 -1.481 -46.884 1.00 94.19 464 VAL A C 1
ATOM 3545 O O . VAL A 1 464 ? -16.965 -0.870 -46.222 1.00 94.19 464 VAL A O 1
ATOM 3548 N N . GLY A 1 465 ? -16.416 -2.635 -47.494 1.00 95.00 465 GLY A N 1
ATOM 3549 C CA . GLY A 1 465 ? -17.734 -3.260 -47.453 1.00 95.00 465 GLY A CA 1
ATOM 3550 C C . GLY A 1 465 ? -18.211 -3.583 -46.034 1.00 95.00 465 GLY A C 1
ATOM 3551 O O . GLY A 1 465 ? -19.395 -3.424 -45.738 1.00 95.00 465 GLY A O 1
ATOM 3552 N N . GLU A 1 466 ? -17.314 -3.992 -45.130 1.00 95.81 466 GLU A N 1
ATOM 3553 C CA . GLU A 1 466 ? -17.655 -4.171 -43.712 1.00 95.81 466 GLU A CA 1
ATOM 3554 C C . GLU A 1 466 ? -17.988 -2.842 -43.029 1.00 95.81 466 GLU A C 1
ATOM 3556 O O . GLU A 1 466 ? -19.017 -2.749 -42.362 1.00 95.81 466 GLU A O 1
ATOM 3561 N N . ILE A 1 467 ? -17.190 -1.796 -43.245 1.00 96.62 467 ILE A N 1
ATOM 3562 C CA . ILE A 1 467 ? -17.468 -0.460 -42.696 1.00 96.62 467 ILE A CA 1
ATOM 3563 C C . ILE A 1 467 ? -18.799 0.083 -43.228 1.00 96.62 467 ILE A C 1
ATOM 3565 O O . ILE A 1 467 ? -19.591 0.629 -42.462 1.00 96.62 467 ILE A O 1
ATOM 3569 N N . THR A 1 468 ? -19.110 -0.127 -44.509 1.00 97.50 468 THR A N 1
ATOM 3570 C CA . THR A 1 468 ? -20.409 0.234 -45.091 1.00 97.50 468 THR A CA 1
ATOM 3571 C C . THR A 1 468 ? -21.560 -0.488 -44.392 1.00 97.50 468 THR A C 1
ATOM 3573 O O . THR A 1 468 ? -22.549 0.156 -44.038 1.00 97.50 468 THR A O 1
ATOM 3576 N N . ARG A 1 469 ? -21.432 -1.796 -44.120 1.00 97.31 469 ARG A N 1
ATOM 3577 C CA . ARG A 1 469 ? -22.440 -2.546 -43.349 1.00 97.31 469 ARG A CA 1
ATOM 3578 C C . ARG A 1 469 ? -22.606 -1.992 -41.933 1.00 97.31 469 ARG A C 1
ATOM 3580 O O . ARG A 1 469 ? -23.734 -1.808 -41.478 1.00 97.31 469 ARG A O 1
ATOM 3587 N N . GLN A 1 470 ? -21.506 -1.691 -41.243 1.00 97.44 470 GLN A N 1
ATOM 3588 C CA . GLN A 1 470 ? -21.560 -1.137 -39.888 1.00 97.44 470 GLN A CA 1
ATOM 3589 C C . GLN A 1 470 ? -22.113 0.295 -39.856 1.00 97.44 470 GLN A C 1
ATOM 3591 O O . GLN A 1 470 ? -22.837 0.643 -38.926 1.00 97.44 470 GLN A O 1
ATOM 3596 N N . ASN A 1 471 ? -21.849 1.107 -40.881 1.00 97.69 471 ASN A N 1
ATOM 3597 C CA . ASN A 1 471 ? -22.442 2.435 -41.036 1.00 97.69 471 ASN A CA 1
ATOM 3598 C C . ASN A 1 471 ? -23.957 2.359 -41.231 1.00 97.69 471 ASN A C 1
ATOM 3600 O O . ASN A 1 471 ? -24.678 3.086 -40.556 1.00 97.69 471 ASN A O 1
ATOM 3604 N N . ALA A 1 472 ? -24.442 1.444 -42.076 1.00 96.75 472 ALA A N 1
ATOM 3605 C CA . ALA A 1 472 ? -25.877 1.226 -42.252 1.00 96.75 472 ALA A CA 1
ATOM 3606 C C . ALA A 1 472 ? -26.553 0.819 -40.929 1.00 96.75 472 ALA A C 1
ATOM 3608 O O . ALA A 1 472 ? -27.638 1.295 -40.603 1.00 96.75 472 ALA A O 1
ATOM 3609 N N . ARG A 1 473 ? -25.885 -0.005 -40.110 1.00 95.06 473 ARG A N 1
ATOM 3610 C CA . ARG A 1 473 ? -26.364 -0.348 -38.762 1.00 95.06 473 ARG A CA 1
ATOM 3611 C C . ARG A 1 473 ? -26.353 0.849 -37.805 1.00 95.06 473 ARG A C 1
ATOM 3613 O O . ARG A 1 473 ? -27.288 1.017 -37.029 1.00 95.06 473 ARG A O 1
ATOM 3620 N N . ALA A 1 474 ? -25.329 1.698 -37.858 1.00 94.12 474 ALA A N 1
ATOM 3621 C CA . ALA A 1 474 ? -25.299 2.938 -37.085 1.00 94.12 474 ALA A CA 1
ATOM 3622 C C . ALA A 1 474 ? -26.456 3.877 -37.481 1.00 94.12 474 ALA A C 1
ATOM 3624 O O . ALA A 1 474 ? -27.102 4.458 -36.614 1.00 94.12 474 ALA A O 1
ATOM 3625 N N . GLU A 1 475 ? -26.779 3.969 -38.771 1.00 94.62 475 GLU A N 1
ATOM 3626 C CA . GLU A 1 475 ? -27.917 4.746 -39.278 1.00 94.62 475 GLU A CA 1
ATOM 3627 C C . GLU A 1 475 ? -29.270 4.181 -38.812 1.00 94.62 475 GLU A C 1
ATOM 3629 O O . GLU A 1 475 ? -30.170 4.952 -38.482 1.00 94.62 475 GLU A O 1
ATOM 3634 N N . GLN A 1 476 ? -29.405 2.858 -38.674 1.00 94.06 476 GLN A N 1
ATOM 3635 C CA . GLN A 1 476 ? -30.595 2.249 -38.062 1.00 94.06 476 GLN A CA 1
ATOM 3636 C C . GLN A 1 476 ? -30.783 2.690 -36.603 1.00 94.06 476 GLN A C 1
ATOM 3638 O O . GLN A 1 476 ? -31.898 3.030 -36.213 1.00 94.06 476 GLN A O 1
ATOM 3643 N N . TYR A 1 477 ? -29.712 2.748 -35.802 1.00 92.50 477 TYR A N 1
ATOM 3644 C CA . TYR A 1 477 ? -29.800 3.278 -34.436 1.00 92.50 477 TYR A CA 1
ATOM 3645 C C . TYR A 1 477 ? -30.182 4.766 -34.420 1.00 92.50 477 TYR A C 1
ATOM 3647 O O . TYR A 1 477 ? -30.969 5.186 -33.572 1.00 92.50 477 TYR A O 1
ATOM 3655 N N . ALA A 1 478 ? -29.679 5.560 -35.368 1.00 92.12 478 ALA A N 1
ATOM 3656 C CA . ALA A 1 478 ? -30.067 6.964 -35.499 1.00 92.12 478 ALA A CA 1
ATOM 3657 C C . ALA A 1 478 ? -31.564 7.117 -35.823 1.00 92.12 478 ALA A C 1
ATOM 3659 O O . ALA A 1 478 ? -32.244 7.935 -35.207 1.00 92.12 478 ALA A O 1
ATOM 3660 N N . ALA A 1 479 ? -32.101 6.282 -36.720 1.00 92.06 479 ALA A N 1
ATOM 3661 C CA . ALA A 1 479 ? -33.529 6.253 -37.047 1.00 92.06 479 ALA A CA 1
ATOM 3662 C C . ALA A 1 479 ? -34.416 5.861 -35.847 1.00 92.06 479 ALA A C 1
ATOM 3664 O O . ALA A 1 479 ? -35.571 6.270 -35.774 1.00 92.06 479 ALA A O 1
ATOM 3665 N N . GLN A 1 480 ? -33.867 5.123 -34.879 1.00 91.31 480 GLN A N 1
ATOM 3666 C CA . GLN A 1 480 ? -34.515 4.798 -33.600 1.00 91.31 480 GLN A CA 1
ATOM 3667 C C . GLN A 1 480 ? -34.419 5.937 -32.564 1.00 91.31 480 GLN A C 1
ATOM 3669 O O . GLN A 1 480 ? -34.806 5.758 -31.413 1.00 91.31 480 GLN A O 1
ATOM 3674 N N . GLY A 1 481 ? -33.877 7.101 -32.934 1.00 90.00 481 GLY A N 1
ATOM 3675 C CA . GLY A 1 481 ? -33.691 8.243 -32.037 1.00 90.00 481 GLY A CA 1
ATOM 3676 C C . GLY A 1 481 ? -32.446 8.156 -31.150 1.00 90.00 481 GLY A C 1
ATOM 3677 O O . GLY A 1 481 ? -32.260 9.006 -30.276 1.00 90.00 481 GLY A O 1
ATOM 3678 N N . ARG A 1 482 ? -31.565 7.164 -31.353 1.00 92.50 482 ARG A N 1
ATOM 3679 C CA . ARG A 1 482 ? -30.318 7.061 -30.585 1.00 92.50 482 ARG A CA 1
ATOM 3680 C C . ARG A 1 482 ? -29.286 8.073 -31.065 1.00 92.50 482 ARG A C 1
ATOM 3682 O O . ARG A 1 482 ? -29.176 8.399 -32.245 1.00 92.50 482 ARG A O 1
ATOM 3689 N N . THR A 1 483 ? -28.462 8.532 -30.128 1.00 92.94 483 THR A N 1
ATOM 3690 C CA . THR A 1 483 ? -27.331 9.409 -30.437 1.00 92.94 483 THR A CA 1
ATOM 3691 C C . THR A 1 483 ? -26.221 8.604 -31.105 1.00 92.94 483 THR A C 1
ATOM 3693 O O . THR A 1 483 ? -25.680 7.692 -30.493 1.00 92.94 483 THR A O 1
ATOM 3696 N N . VAL A 1 484 ? -25.849 8.977 -32.328 1.00 94.44 484 VAL A N 1
ATOM 3697 C CA . VAL A 1 484 ? -24.755 8.367 -33.101 1.00 94.44 484 VAL A CA 1
ATOM 3698 C C . VAL A 1 484 ? -23.679 9.417 -33.369 1.00 94.44 484 VAL A C 1
ATOM 3700 O O . VAL A 1 484 ? -23.976 10.614 -33.462 1.00 94.44 484 VAL A O 1
ATOM 3703 N N . ARG A 1 485 ? -22.414 8.996 -33.462 1.00 94.00 485 ARG A N 1
ATOM 3704 C CA . ARG A 1 485 ? -21.281 9.886 -33.762 1.00 94.00 485 ARG A CA 1
ATOM 3705 C C . ARG A 1 485 ? -20.445 9.359 -34.918 1.00 94.00 485 ARG A C 1
ATOM 3707 O O . ARG A 1 485 ? -20.270 8.152 -35.056 1.00 94.00 485 ARG A O 1
ATOM 3714 N N . THR A 1 486 ? -19.917 10.275 -35.730 1.00 96.06 486 THR A N 1
ATOM 3715 C CA . THR A 1 486 ? -19.037 9.951 -36.857 1.00 96.06 486 THR A CA 1
ATOM 3716 C C . THR A 1 486 ? -17.574 10.239 -36.518 1.00 96.06 486 THR A C 1
ATOM 3718 O O . THR A 1 486 ? -17.240 11.327 -36.049 1.00 96.06 486 THR A O 1
ATOM 3721 N N . VAL A 1 487 ? -16.686 9.300 -36.832 1.00 95.75 487 VAL A N 1
ATOM 3722 C CA . VAL A 1 487 ? -15.237 9.528 -36.929 1.00 95.75 487 VAL A CA 1
ATOM 3723 C C . VAL A 1 487 ? -14.836 9.492 -38.397 1.00 95.75 487 VAL A C 1
ATOM 3725 O O . VAL A 1 487 ? -15.327 8.660 -39.156 1.00 95.75 487 VAL A O 1
ATOM 3728 N N . VAL A 1 488 ? -13.960 10.406 -38.806 1.00 96.38 488 VAL A N 1
ATOM 3729 C CA . VAL A 1 488 ? -13.386 10.397 -40.155 1.00 96.38 488 VAL A CA 1
ATOM 3730 C C . VAL A 1 488 ? -12.055 9.667 -40.119 1.00 96.38 488 VAL A C 1
ATOM 3732 O O . VAL A 1 488 ? -11.206 9.996 -39.298 1.00 96.38 488 VAL A O 1
ATOM 3735 N N . TRP A 1 489 ? -11.862 8.711 -41.016 1.00 94.50 489 TRP A N 1
ATOM 3736 C CA . TRP A 1 489 ? -10.565 8.093 -41.240 1.00 94.50 489 TRP A CA 1
ATOM 3737 C C . TRP A 1 489 ? -9.952 8.662 -42.520 1.00 94.50 489 TRP A C 1
ATOM 3739 O O . TRP A 1 489 ? -10.511 8.485 -43.608 1.00 94.50 489 TRP A O 1
ATOM 3749 N N . PHE A 1 490 ? -8.852 9.402 -42.379 1.00 92.75 490 PHE A N 1
ATOM 3750 C CA . PHE A 1 490 ? -8.081 9.897 -43.513 1.00 92.75 490 PHE A CA 1
ATOM 3751 C C . PHE A 1 490 ? -7.045 8.866 -43.917 1.00 92.75 490 PHE A C 1
ATOM 3753 O O . PHE A 1 490 ? -6.191 8.518 -43.117 1.00 92.75 490 PHE A O 1
ATOM 3760 N N . SER A 1 491 ? -7.110 8.451 -45.175 1.00 87.88 491 SER A N 1
ATOM 3761 C CA . SER A 1 491 ? -6.211 7.457 -45.756 1.00 87.88 491 SER A CA 1
ATOM 3762 C C . SER A 1 491 ? -5.440 8.022 -46.929 1.00 87.88 491 SER A C 1
ATOM 3764 O O . SER A 1 491 ? -5.841 9.028 -47.535 1.00 87.88 491 SER A O 1
ATOM 3766 N N . SER A 1 492 ? -4.357 7.345 -47.280 1.00 83.44 492 SER A N 1
ATOM 3767 C CA . SER A 1 492 ? -3.770 7.448 -48.606 1.00 83.44 492 SER A CA 1
ATOM 3768 C C . SER A 1 492 ? -4.707 6.853 -49.679 1.00 83.44 492 SER A C 1
ATOM 3770 O O . SER A 1 492 ? -5.858 6.472 -49.432 1.00 83.44 492 SER A O 1
ATOM 3772 N N . GLU A 1 493 ? -4.246 6.851 -50.925 1.00 84.75 493 GLU A N 1
ATOM 3773 C CA . GLU A 1 493 ? -4.959 6.224 -52.034 1.00 84.75 493 GLU A CA 1
ATOM 3774 C C . GLU A 1 493 ? -5.040 4.698 -51.879 1.00 84.75 493 GLU A C 1
ATOM 3776 O O . GLU A 1 493 ? -4.157 4.068 -51.304 1.00 84.75 493 GLU A O 1
ATOM 3781 N N . LYS A 1 494 ? -6.123 4.096 -52.390 1.00 84.38 494 LYS A N 1
ATOM 3782 C CA . LYS A 1 494 ? -6.329 2.645 -52.333 1.00 84.38 494 LYS A CA 1
ATOM 3783 C C . LYS A 1 494 ? -5.123 1.924 -52.965 1.00 84.38 494 LYS A C 1
ATOM 3785 O O . LYS A 1 494 ? -4.847 2.183 -54.136 1.00 84.38 494 LYS A O 1
ATOM 3790 N N . PRO A 1 495 ? -4.472 0.981 -52.258 1.00 80.25 495 PRO A N 1
ATOM 3791 C CA . PRO A 1 495 ? -3.362 0.222 -52.822 1.00 80.25 495 PRO A CA 1
ATOM 3792 C C . PRO A 1 495 ? -3.855 -0.675 -53.963 1.00 80.25 495 PRO A C 1
ATOM 3794 O O . PRO A 1 495 ? -4.846 -1.404 -53.809 1.00 80.25 495 PRO A O 1
ATOM 3797 N N . VAL A 1 496 ? -3.169 -0.621 -55.107 1.00 78.75 496 VAL A N 1
ATOM 3798 C CA . VAL A 1 496 ? -3.535 -1.390 -56.310 1.00 78.75 496 VAL A CA 1
ATOM 3799 C C . VAL A 1 496 ? -2.613 -2.579 -56.567 1.00 78.75 496 VAL A C 1
ATOM 3801 O O . VAL A 1 496 ? -3.041 -3.538 -57.209 1.00 78.75 496 VAL A O 1
ATOM 3804 N N . ASP A 1 497 ? -1.399 -2.564 -56.015 1.00 74.50 497 ASP A N 1
ATOM 3805 C CA . ASP A 1 497 ? -0.417 -3.636 -56.165 1.00 74.50 497 ASP A CA 1
ATOM 3806 C C . ASP A 1 497 ? 0.308 -4.000 -54.849 1.00 74.50 497 ASP A C 1
ATOM 3808 O O . ASP A 1 497 ? 0.052 -3.453 -53.768 1.00 74.50 497 ASP A O 1
ATOM 3812 N N . GLU A 1 498 ? 1.171 -5.016 -54.922 1.00 67.56 498 GLU A N 1
ATOM 3813 C CA . GLU A 1 498 ? 1.936 -5.514 -53.773 1.00 67.56 498 GLU A CA 1
ATOM 3814 C C . GLU A 1 498 ? 2.971 -4.493 -53.274 1.00 67.56 498 GLU A C 1
ATOM 3816 O O . GLU A 1 498 ? 3.234 -4.437 -52.073 1.00 67.56 498 GLU A O 1
ATOM 3821 N N . THR A 1 499 ? 3.503 -3.646 -54.161 1.00 66.56 499 THR A N 1
ATOM 3822 C CA . THR A 1 499 ? 4.480 -2.599 -53.823 1.00 66.56 499 THR A CA 1
ATOM 3823 C C . THR A 1 499 ? 3.819 -1.506 -52.995 1.00 66.56 499 THR A C 1
ATOM 3825 O O . THR A 1 499 ? 4.349 -1.121 -51.954 1.00 66.56 499 THR A O 1
ATOM 3828 N N . ASP A 1 500 ? 2.625 -1.066 -53.393 1.00 65.38 500 ASP A N 1
ATOM 3829 C CA . ASP A 1 500 ? 1.823 -0.125 -52.612 1.00 65.38 500 ASP A CA 1
ATOM 3830 C C . ASP A 1 500 ? 1.500 -0.702 -51.223 1.00 65.38 500 ASP A C 1
ATOM 3832 O O . ASP A 1 500 ? 1.518 0.017 -50.232 1.00 65.38 500 ASP A O 1
ATOM 3836 N N . THR A 1 501 ? 1.272 -2.015 -51.118 1.00 61.06 501 THR A N 1
ATOM 3837 C CA . THR A 1 501 ? 0.954 -2.677 -49.837 1.00 61.06 501 THR A CA 1
ATOM 3838 C C . THR A 1 501 ? 2.169 -2.843 -48.919 1.00 61.06 501 THR A C 1
ATOM 3840 O O . THR A 1 501 ? 2.024 -2.848 -47.699 1.00 61.06 501 THR A O 1
ATOM 3843 N N . LEU A 1 502 ? 3.371 -2.989 -49.484 1.00 60.88 502 LEU A N 1
ATOM 3844 C CA . LEU A 1 502 ? 4.621 -3.126 -48.728 1.00 60.88 502 LEU A CA 1
ATOM 3845 C C . LEU A 1 502 ? 4.998 -1.842 -47.978 1.00 60.88 502 LEU A C 1
ATOM 3847 O O . LEU A 1 502 ? 5.590 -1.919 -46.902 1.00 60.88 502 LEU A O 1
ATOM 3851 N N . TYR A 1 503 ? 4.645 -0.680 -48.531 1.00 56.12 503 TYR A N 1
ATOM 3852 C CA . TYR A 1 503 ? 5.012 0.632 -47.987 1.00 56.12 503 TYR A CA 1
ATOM 3853 C C . TYR A 1 503 ? 3.832 1.411 -47.387 1.00 56.12 503 TYR A C 1
ATOM 3855 O O . TYR A 1 503 ? 4.033 2.516 -46.879 1.00 56.12 503 TYR A O 1
ATOM 3863 N N . ASP A 1 504 ? 2.621 0.844 -47.410 1.00 65.00 504 ASP A N 1
ATOM 3864 C CA . ASP A 1 504 ? 1.405 1.488 -46.919 1.00 65.00 504 ASP A CA 1
ATOM 3865 C C . ASP A 1 504 ? 0.589 0.579 -45.976 1.00 65.00 504 ASP A C 1
ATOM 3867 O O . ASP A 1 504 ? 0.053 -0.464 -46.359 1.00 65.00 504 ASP A O 1
ATOM 3871 N N . GLY A 1 505 ? 0.465 1.003 -44.712 1.00 71.50 505 GLY A N 1
ATOM 3872 C CA . GLY A 1 505 ? -0.290 0.320 -43.654 1.00 71.50 505 GLY A CA 1
ATOM 3873 C C . GLY A 1 505 ? -1.818 0.424 -43.775 1.00 71.50 505 GLY A C 1
ATOM 3874 O O . GLY A 1 505 ? -2.533 -0.071 -42.900 1.00 71.50 505 GLY A O 1
ATOM 3875 N N . THR A 1 506 ? -2.331 1.021 -44.854 1.00 81.38 506 THR A N 1
ATOM 3876 C CA . THR A 1 506 ? -3.757 1.293 -45.096 1.00 81.38 506 THR A CA 1
ATOM 3877 C C . THR A 1 506 ? -4.669 0.077 -44.880 1.00 81.38 506 THR A C 1
ATOM 3879 O O . THR A 1 506 ? -5.672 0.177 -44.176 1.00 81.38 506 THR A O 1
ATOM 3882 N N . ILE A 1 507 ? -4.359 -1.095 -45.454 1.00 83.12 507 ILE A N 1
ATOM 3883 C CA . ILE A 1 507 ? -5.229 -2.287 -45.340 1.00 83.12 507 ILE A CA 1
ATOM 3884 C C . ILE A 1 507 ? -5.329 -2.812 -43.895 1.00 83.12 507 ILE A C 1
ATOM 3886 O O . ILE A 1 507 ? -6.453 -2.999 -43.414 1.00 83.12 507 ILE A O 1
ATOM 3890 N N . PRO A 1 508 ? -4.221 -3.115 -43.185 1.00 84.00 508 PRO A N 1
ATOM 3891 C CA . PRO A 1 508 ? -4.309 -3.598 -41.808 1.00 84.00 508 PRO A CA 1
ATOM 3892 C C . PRO A 1 508 ? -4.907 -2.558 -40.854 1.00 84.00 508 PRO A C 1
ATOM 3894 O O . PRO A 1 508 ? -5.684 -2.942 -39.977 1.00 84.00 508 PRO A O 1
ATOM 3897 N N . GLU A 1 509 ? -4.628 -1.266 -41.048 1.00 86.62 509 GLU A N 1
ATOM 3898 C CA . GLU A 1 509 ? -5.253 -0.205 -40.256 1.00 86.62 509 GLU A CA 1
ATOM 3899 C C . GLU A 1 509 ? -6.770 -0.178 -40.465 1.00 86.62 509 GLU A C 1
ATOM 3901 O O . GLU A 1 509 ? -7.533 -0.267 -39.499 1.00 86.62 509 GLU A O 1
ATOM 3906 N N . LEU A 1 510 ? -7.221 -0.164 -41.723 1.00 89.44 510 LEU A N 1
ATOM 3907 C CA . LEU A 1 510 ? -8.642 -0.140 -42.055 1.00 89.44 510 LEU A CA 1
ATOM 3908 C C . LEU A 1 510 ? -9.380 -1.373 -41.519 1.00 89.44 510 LEU A C 1
ATOM 3910 O O . LEU A 1 510 ? -10.516 -1.272 -41.050 1.00 89.44 510 LEU A O 1
ATOM 3914 N N . ARG A 1 511 ? -8.728 -2.543 -41.524 1.00 90.00 511 ARG A N 1
ATOM 3915 C CA . ARG A 1 511 ? -9.264 -3.767 -40.905 1.00 90.00 511 ARG A CA 1
ATOM 3916 C C . ARG A 1 511 ? -9.418 -3.610 -39.398 1.00 90.00 511 ARG A C 1
ATOM 3918 O O . ARG A 1 511 ? -10.442 -4.015 -38.849 1.00 90.00 511 ARG A O 1
ATOM 3925 N N . GLY A 1 512 ? -8.435 -3.005 -38.735 1.00 90.75 512 GLY A N 1
ATOM 3926 C CA . GLY A 1 512 ? -8.519 -2.660 -37.318 1.00 90.75 512 GLY A CA 1
ATOM 3927 C C . GLY A 1 512 ? -9.696 -1.730 -37.020 1.00 90.75 512 GLY A C 1
ATOM 3928 O O . GLY A 1 512 ? -10.464 -1.995 -36.093 1.00 90.75 512 GLY A O 1
ATOM 3929 N N . VAL A 1 513 ? -9.887 -0.695 -37.843 1.00 92.62 513 VAL A N 1
ATOM 3930 C CA . VAL A 1 513 ? -11.022 0.237 -37.742 1.00 92.62 513 VAL A CA 1
ATOM 3931 C C . VAL A 1 513 ? -12.355 -0.495 -37.895 1.00 92.62 513 VAL A C 1
ATOM 3933 O O . VAL A 1 513 ? -13.237 -0.327 -37.054 1.00 92.62 513 VAL A O 1
ATOM 3936 N N . ALA A 1 514 ? -12.490 -1.360 -38.903 1.00 94.94 514 ALA A N 1
ATOM 3937 C CA . ALA A 1 514 ? -13.704 -2.144 -39.130 1.00 94.94 514 ALA A CA 1
ATOM 3938 C C . ALA A 1 514 ? -14.033 -3.073 -37.944 1.00 94.94 514 ALA A C 1
ATOM 3940 O O . ALA A 1 514 ? -15.180 -3.134 -37.495 1.00 94.94 514 ALA A O 1
ATOM 3941 N N . LEU A 1 515 ? -13.026 -3.762 -37.390 1.00 95.94 515 LEU A N 1
ATOM 3942 C CA . LEU A 1 515 ? -13.189 -4.642 -36.227 1.00 95.94 515 LEU A CA 1
ATOM 3943 C C . LEU A 1 515 ? -13.637 -3.870 -34.981 1.00 95.94 515 LEU A C 1
ATOM 3945 O O . LEU A 1 515 ? -14.561 -4.303 -34.285 1.00 95.94 515 LEU A O 1
ATOM 3949 N N . TRP A 1 516 ? -13.011 -2.723 -34.706 1.00 94.81 516 TRP A N 1
ATOM 3950 C CA . TRP A 1 516 ? -13.386 -1.880 -33.573 1.00 94.81 516 TRP A CA 1
ATOM 3951 C C . TRP A 1 516 ? -14.766 -1.259 -33.746 1.00 94.81 516 TRP A C 1
ATOM 3953 O O . TRP A 1 516 ? -15.546 -1.267 -32.796 1.00 94.81 516 TRP A O 1
ATOM 3963 N N . GLN A 1 517 ? -15.105 -0.785 -34.945 1.00 96.81 517 GLN A N 1
ATOM 3964 C CA . GLN A 1 517 ? -16.434 -0.257 -35.236 1.00 96.81 517 GLN A CA 1
ATOM 3965 C C . GLN A 1 517 ? -17.512 -1.319 -35.001 1.00 96.81 517 GLN A C 1
ATOM 3967 O O . GLN A 1 517 ? -18.488 -1.053 -34.300 1.00 96.81 517 GLN A O 1
ATOM 3972 N N . ARG A 1 518 ? -17.320 -2.533 -35.534 1.00 97.06 518 ARG A N 1
ATOM 3973 C CA . ARG A 1 518 ? -18.241 -3.653 -35.318 1.00 97.06 518 ARG A CA 1
ATOM 3974 C C . ARG A 1 518 ? -18.416 -3.941 -33.832 1.00 97.06 518 ARG A C 1
ATOM 3976 O O . ARG A 1 518 ? -19.547 -3.986 -33.360 1.00 97.06 518 ARG A O 1
ATOM 3983 N N . LYS A 1 519 ? -17.312 -4.073 -33.090 1.00 96.06 519 LYS A N 1
ATOM 3984 C CA . LYS A 1 519 ? -17.361 -4.316 -31.646 1.00 96.06 519 LYS A CA 1
ATOM 3985 C C . LYS A 1 519 ? -18.139 -3.223 -30.907 1.00 96.06 519 LYS A C 1
ATOM 3987 O O . LYS A 1 519 ? -18.995 -3.544 -30.093 1.00 96.06 519 LYS A O 1
ATOM 3992 N N . LEU A 1 520 ? -17.853 -1.951 -31.183 1.00 94.75 520 LEU A N 1
ATOM 3993 C CA . LEU A 1 520 ? -18.523 -0.830 -30.519 1.00 94.75 520 LEU A CA 1
ATOM 3994 C C . LEU A 1 520 ? -20.023 -0.795 -30.839 1.00 94.75 520 LEU A C 1
ATOM 3996 O O . LEU A 1 520 ? -20.828 -0.518 -29.956 1.00 94.75 520 LEU A O 1
ATOM 4000 N N . ASN A 1 521 ? -20.411 -1.130 -32.070 1.00 95.94 521 ASN A N 1
ATOM 4001 C CA . ASN A 1 521 ? -21.815 -1.193 -32.476 1.00 95.94 521 ASN A CA 1
ATOM 4002 C C . ASN A 1 521 ? -22.551 -2.434 -31.938 1.00 95.94 521 ASN A C 1
ATOM 4004 O O . ASN A 1 521 ? -23.766 -2.372 -31.730 1.00 95.94 521 ASN A O 1
ATOM 4008 N N . ASP A 1 522 ? -21.839 -3.541 -31.705 1.00 95.44 522 ASP A N 1
ATOM 4009 C CA . ASP A 1 522 ? -22.347 -4.732 -31.010 1.00 95.44 522 ASP A CA 1
ATOM 4010 C C . ASP A 1 522 ? -22.574 -4.445 -29.519 1.00 95.44 522 ASP A C 1
ATOM 4012 O O . ASP A 1 522 ? -23.659 -4.710 -28.994 1.00 95.44 522 ASP A O 1
ATOM 4016 N N . ASP A 1 523 ? -21.588 -3.831 -28.858 1.00 92.94 523 ASP A N 1
ATOM 4017 C CA . ASP A 1 523 ? -21.683 -3.419 -27.456 1.00 92.94 523 ASP A CA 1
ATOM 4018 C C . ASP A 1 523 ? -22.828 -2.403 -27.283 1.00 92.94 523 ASP A C 1
ATOM 4020 O O . ASP A 1 523 ? -23.687 -2.575 -26.420 1.00 92.94 523 ASP A O 1
ATOM 4024 N N . ALA A 1 524 ? -22.922 -1.402 -28.167 1.00 91.69 524 ALA A N 1
ATOM 4025 C CA . ALA A 1 524 ? -24.020 -0.436 -28.158 1.00 91.69 524 ALA A CA 1
ATOM 4026 C C . ALA A 1 524 ? -25.379 -1.052 -28.515 1.00 91.69 524 ALA A C 1
ATOM 4028 O O . ALA A 1 524 ? -26.408 -0.493 -28.150 1.00 91.69 524 ALA A O 1
ATOM 4029 N N . GLY A 1 525 ? -25.420 -2.191 -29.206 1.00 88.62 525 GLY A N 1
ATOM 4030 C CA . GLY A 1 525 ? -26.658 -2.950 -29.399 1.00 88.62 525 GLY A CA 1
ATOM 4031 C C . GLY A 1 525 ? -27.140 -3.657 -28.134 1.00 88.62 525 GLY A C 1
ATOM 4032 O O . GLY A 1 525 ? -28.328 -3.927 -28.010 1.00 88.62 525 GLY A O 1
ATOM 4033 N N . SER A 1 526 ? -26.226 -3.936 -27.203 1.00 87.19 526 SER A N 1
ATOM 4034 C CA . SER A 1 526 ? -26.513 -4.629 -25.941 1.00 87.19 526 SER A CA 1
ATOM 4035 C C . SER A 1 526 ? -26.743 -3.668 -24.767 1.00 87.19 526 SER A C 1
ATOM 4037 O O . SER A 1 526 ? -27.302 -4.074 -23.752 1.00 87.19 526 SER A O 1
ATOM 4039 N N . ASP A 1 527 ? -26.303 -2.413 -24.894 1.00 89.38 527 ASP A N 1
ATOM 4040 C CA . ASP A 1 527 ? -26.424 -1.365 -23.880 1.00 89.38 527 ASP A CA 1
ATOM 4041 C C . ASP A 1 527 ? -26.790 -0.020 -24.532 1.00 89.38 527 ASP A C 1
ATOM 4043 O O . ASP A 1 527 ? -26.024 0.558 -25.313 1.00 89.38 527 ASP A O 1
ATOM 4047 N N . GLU A 1 528 ? -27.974 0.494 -24.199 1.00 85.88 528 GLU A N 1
ATOM 4048 C CA . GLU A 1 528 ? -28.489 1.755 -24.738 1.00 85.88 528 GLU A CA 1
ATOM 4049 C C . GLU A 1 528 ? -27.719 2.990 -24.248 1.00 85.88 528 GLU A C 1
ATOM 4051 O O . GLU A 1 528 ? -27.745 4.019 -24.928 1.00 85.88 528 GLU A O 1
ATOM 4056 N N . ALA A 1 529 ? -26.984 2.895 -23.131 1.00 88.44 529 ALA A N 1
ATOM 4057 C CA . ALA A 1 529 ? -26.150 3.983 -22.617 1.00 88.44 529 ALA A CA 1
ATOM 4058 C C . ALA A 1 529 ? -24.879 4.218 -23.455 1.00 88.44 529 ALA A C 1
ATOM 4060 O O . ALA A 1 529 ? -24.221 5.253 -23.311 1.00 88.44 529 ALA A O 1
ATOM 4061 N N . LEU A 1 530 ? -24.520 3.275 -24.332 1.00 91.50 530 LEU A N 1
ATOM 4062 C CA . LEU A 1 530 ? -23.375 3.390 -25.232 1.00 91.50 530 LEU A CA 1
ATOM 4063 C C . LEU A 1 530 ? -23.774 4.027 -26.572 1.00 91.50 530 LEU A C 1
ATOM 4065 O O . LEU A 1 530 ? -24.901 3.895 -27.051 1.00 91.50 530 LEU A O 1
ATOM 4069 N N . VAL A 1 531 ? -22.821 4.729 -27.189 1.00 92.88 531 VAL A N 1
ATOM 4070 C CA . VAL A 1 531 ? -23.019 5.521 -28.413 1.00 92.88 531 VAL A CA 1
ATOM 4071 C C . VAL A 1 531 ? -22.530 4.725 -29.630 1.00 92.88 531 VAL A C 1
ATOM 4073 O O . VAL A 1 531 ? -21.329 4.455 -29.711 1.00 92.88 531 VAL A O 1
ATOM 4076 N N . PRO A 1 532 ? -23.404 4.371 -30.593 1.00 94.81 532 PRO A N 1
ATOM 4077 C CA . PRO A 1 532 ? -22.980 3.742 -31.839 1.00 94.81 532 PRO A CA 1
ATOM 4078 C C . PRO A 1 532 ? -22.067 4.648 -32.675 1.00 94.81 532 PRO A C 1
ATOM 4080 O O . PRO A 1 532 ? -22.203 5.878 -32.685 1.00 94.81 532 PRO A O 1
ATOM 4083 N N . LEU A 1 533 ? -21.156 4.019 -33.415 1.00 96.19 533 LEU A N 1
ATOM 4084 C CA . LEU A 1 533 ? -20.111 4.675 -34.188 1.00 96.19 533 LEU A CA 1
ATOM 4085 C C . LEU A 1 533 ? -20.309 4.481 -35.697 1.00 96.19 533 LEU A C 1
ATOM 4087 O O . LEU A 1 533 ? -20.395 3.360 -36.213 1.00 96.19 533 LEU A O 1
ATOM 4091 N N . ARG A 1 534 ? -20.281 5.602 -36.416 1.00 97.00 534 ARG A N 1
ATOM 4092 C CA . ARG A 1 534 ? -20.155 5.672 -37.873 1.00 97.00 534 ARG A CA 1
ATOM 4093 C C . ARG A 1 534 ? -18.714 6.034 -38.238 1.00 97.00 534 ARG A C 1
ATOM 4095 O O . ARG A 1 534 ? -18.115 6.907 -37.611 1.00 97.00 534 ARG A O 1
ATOM 4102 N N . VAL A 1 535 ? -18.166 5.395 -39.263 1.00 97.19 535 VAL A N 1
ATOM 4103 C CA . VAL A 1 535 ? -16.818 5.672 -39.773 1.00 97.19 535 VAL A CA 1
ATOM 4104 C C . VAL A 1 535 ? -16.925 6.179 -41.201 1.00 97.19 535 VAL A C 1
ATOM 4106 O O . VAL A 1 535 ? -17.489 5.522 -42.071 1.00 97.19 535 VAL A O 1
ATOM 4109 N N . GLU A 1 536 ? -16.378 7.358 -41.459 1.00 95.75 536 GLU A N 1
ATOM 4110 C CA . GLU A 1 536 ? -16.341 7.949 -42.789 1.00 95.75 536 GLU A CA 1
ATOM 4111 C C . GLU A 1 536 ? -14.925 7.890 -43.351 1.00 95.75 536 GLU A C 1
ATOM 4113 O O . GLU A 1 536 ? -14.024 8.565 -42.860 1.00 95.75 536 GLU A O 1
ATOM 4118 N N . ILE A 1 537 ? -14.740 7.082 -44.391 1.00 94.31 537 ILE A N 1
ATOM 4119 C CA . ILE A 1 537 ? -13.461 6.927 -45.083 1.00 94.31 537 ILE A CA 1
ATOM 4120 C C . ILE A 1 537 ? -13.277 8.100 -46.044 1.00 94.31 537 ILE A C 1
ATOM 4122 O O . ILE A 1 537 ? -14.161 8.394 -46.853 1.00 94.31 537 ILE A O 1
ATOM 4126 N N . ARG A 1 538 ? -12.123 8.765 -45.970 1.00 92.38 538 ARG A N 1
ATOM 4127 C CA . ARG A 1 538 ? -11.737 9.833 -46.892 1.00 92.38 538 ARG A CA 1
ATOM 4128 C C . ARG A 1 538 ? -10.310 9.620 -47.378 1.00 92.38 538 ARG A C 1
ATOM 4130 O O . ARG A 1 538 ? -9.368 9.686 -46.597 1.00 92.38 538 ARG A O 1
ATOM 4137 N N . THR A 1 539 ? -10.159 9.423 -48.678 1.00 89.06 539 THR A N 1
ATOM 4138 C CA . THR A 1 539 ? -8.851 9.383 -49.332 1.00 89.06 539 THR A CA 1
ATOM 4139 C C . THR A 1 539 ? -8.286 10.794 -49.467 1.00 89.06 539 THR A C 1
ATOM 4141 O O . THR A 1 539 ? -9.004 11.734 -49.809 1.00 89.06 539 THR A O 1
ATOM 4144 N N . THR A 1 540 ? -6.991 10.934 -49.207 1.00 89.88 540 THR A N 1
ATOM 4145 C CA . THR A 1 540 ? -6.249 12.205 -49.220 1.00 89.88 540 THR A CA 1
ATOM 4146 C C . THR A 1 540 ? -5.152 12.238 -50.288 1.00 89.88 540 THR A C 1
ATOM 4148 O O . THR A 1 540 ? -4.204 13.016 -50.200 1.00 89.88 540 THR A O 1
ATOM 4151 N N . GLY A 1 541 ? -5.307 11.405 -51.318 1.00 86.62 541 GLY A N 1
ATOM 4152 C CA . GLY A 1 541 ? -4.363 11.246 -52.421 1.00 86.62 541 GLY A CA 1
ATOM 4153 C C . GLY A 1 541 ? -3.185 10.331 -52.077 1.00 86.62 541 GLY A C 1
ATOM 4154 O O . GLY A 1 541 ? -2.960 9.980 -50.913 1.00 86.62 541 GLY A O 1
ATOM 4155 N N . LYS A 1 542 ? -2.423 9.936 -53.104 1.00 84.56 542 LYS A N 1
ATOM 4156 C CA . LYS A 1 542 ? -1.217 9.117 -52.940 1.00 84.56 542 LYS A CA 1
ATOM 4157 C C . LYS A 1 542 ? -0.262 9.775 -51.945 1.00 84.56 542 LYS A C 1
ATOM 4159 O O . LYS A 1 542 ? 0.040 10.963 -52.061 1.00 84.56 542 LYS A O 1
ATOM 4164 N N . ALA A 1 543 ? 0.187 9.000 -50.957 1.00 78.69 543 ALA A N 1
ATOM 4165 C CA . ALA A 1 543 ? 1.091 9.458 -49.902 1.00 78.69 543 ALA A CA 1
ATOM 4166 C C . ALA A 1 543 ? 0.658 10.775 -49.215 1.00 78.69 543 ALA A C 1
ATOM 4168 O O . ALA A 1 543 ? 1.515 11.569 -48.831 1.00 78.69 543 ALA A O 1
ATOM 4169 N N . PHE A 1 544 ? -0.654 11.004 -49.051 1.00 87.88 544 PHE A N 1
ATOM 4170 C CA . PHE A 1 544 ? -1.219 12.162 -48.338 1.00 87.88 544 PHE A CA 1
ATOM 4171 C C . PHE A 1 544 ? -1.023 13.529 -49.010 1.00 87.88 544 PHE A C 1
ATOM 4173 O O . PHE A 1 544 ? -1.177 14.564 -48.358 1.00 87.88 544 PHE A O 1
ATOM 4180 N N . HIS A 1 545 ? -0.737 13.567 -50.313 1.00 89.19 545 HIS A N 1
ATOM 4181 C CA . HIS A 1 545 ? -0.486 14.821 -51.032 1.00 89.19 545 HIS A CA 1
ATOM 4182 C C . HIS A 1 545 ? -1.617 15.867 -50.881 1.00 89.19 545 HIS A C 1
ATOM 4184 O O . HIS A 1 545 ? -1.361 17.065 -50.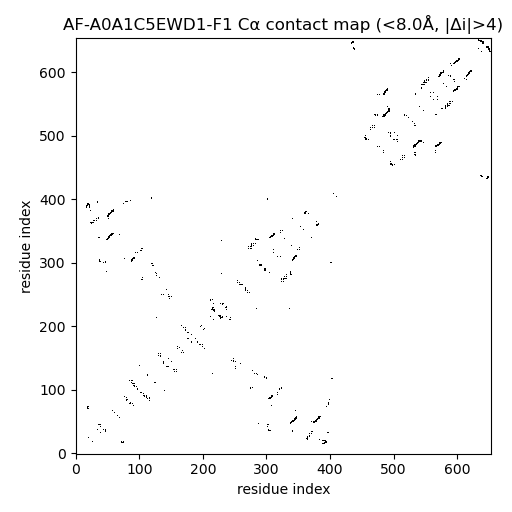782 1.00 89.19 545 HIS A O 1
ATOM 4190 N N . ASP A 1 546 ? -2.880 15.435 -50.801 1.00 93.12 546 ASP A N 1
ATOM 4191 C CA . ASP A 1 546 ? -4.051 16.308 -50.645 1.00 93.12 546 ASP A CA 1
ATOM 4192 C C . ASP A 1 546 ? -4.590 16.361 -49.200 1.00 93.12 546 ASP A C 1
ATOM 4194 O O . ASP A 1 546 ? -5.736 16.776 -48.968 1.00 93.12 546 ASP A O 1
ATOM 4198 N N . ALA A 1 547 ? -3.793 15.960 -48.205 1.00 92.06 547 ALA A N 1
ATOM 4199 C CA . ALA A 1 547 ? -4.201 15.924 -46.799 1.00 92.06 547 ALA A CA 1
ATOM 4200 C C . ALA A 1 547 ? -4.675 17.288 -46.283 1.00 92.06 547 ALA A C 1
ATOM 4202 O O . ALA A 1 547 ? -5.755 17.393 -45.693 1.00 92.06 547 ALA A O 1
ATOM 4203 N N . GLU A 1 548 ? -3.923 18.360 -46.551 1.00 94.19 548 GLU A N 1
ATOM 4204 C CA . GLU A 1 548 ? -4.290 19.704 -46.098 1.00 94.19 548 GLU A CA 1
ATOM 4205 C C . GLU A 1 548 ? -5.608 20.172 -46.732 1.00 94.19 548 GLU A C 1
ATOM 4207 O O . GLU A 1 548 ? -6.500 20.688 -46.049 1.00 94.19 548 GLU A O 1
ATOM 4212 N N . ARG A 1 549 ? -5.765 19.946 -48.042 1.00 95.62 549 ARG A N 1
ATOM 4213 C CA . ARG A 1 549 ? -6.987 20.286 -48.783 1.00 95.62 549 ARG A CA 1
ATOM 4214 C C . ARG A 1 549 ? -8.194 19.540 -48.212 1.00 95.62 549 ARG A C 1
ATOM 4216 O O . ARG A 1 549 ? -9.248 20.141 -47.993 1.00 95.62 549 ARG A O 1
ATOM 4223 N N . SER A 1 550 ? -8.026 18.253 -47.924 1.00 94.94 550 SER A N 1
ATOM 4224 C CA . SER A 1 550 ? -9.065 17.389 -47.358 1.00 94.94 550 SER A CA 1
ATOM 4225 C C . SER A 1 550 ? -9.464 17.819 -45.944 1.00 94.94 550 SER A C 1
ATOM 4227 O O . SER A 1 550 ? -10.658 17.877 -45.634 1.00 94.94 550 SER A O 1
ATOM 4229 N N . ALA A 1 551 ? -8.497 18.222 -45.114 1.00 94.00 551 ALA A N 1
ATOM 4230 C CA . ALA A 1 551 ? -8.751 18.788 -43.791 1.00 94.00 551 ALA A CA 1
ATOM 4231 C C . ALA A 1 551 ? -9.496 20.131 -43.865 1.00 94.00 551 ALA A C 1
ATOM 4233 O O . ALA A 1 551 ? -10.469 20.334 -43.137 1.00 94.00 551 ALA A O 1
ATOM 4234 N N . ARG A 1 552 ? -9.113 21.036 -44.778 1.00 95.69 552 ARG A N 1
ATOM 4235 C CA . ARG A 1 552 ? -9.824 22.315 -44.987 1.00 95.69 552 ARG A CA 1
ATOM 4236 C C . ARG A 1 552 ? -11.276 22.086 -45.401 1.00 95.69 552 ARG A C 1
ATOM 4238 O O . ARG A 1 552 ? -12.173 22.736 -44.861 1.00 95.69 552 ARG A O 1
ATOM 4245 N N . LYS A 1 553 ? -11.515 21.130 -46.305 1.00 94.81 553 LYS A N 1
ATOM 4246 C CA . LYS A 1 553 ? -12.865 20.732 -46.722 1.00 94.81 553 LYS A CA 1
ATOM 4247 C C . LYS A 1 553 ? -13.675 20.188 -45.541 1.00 94.81 553 LYS A C 1
ATOM 4249 O O . LYS A 1 553 ? -14.795 20.638 -45.320 1.00 94.81 553 LYS A O 1
ATOM 4254 N N . LEU A 1 554 ? -13.089 19.294 -44.741 1.00 93.94 554 LEU A N 1
ATOM 4255 C CA . LEU A 1 554 ? -13.726 18.749 -43.539 1.00 93.94 554 LEU A CA 1
ATOM 4256 C C . LEU A 1 554 ? -14.122 19.852 -42.545 1.00 93.94 554 LEU A C 1
ATOM 4258 O O . LEU A 1 554 ? -15.253 19.881 -42.066 1.00 93.94 554 LEU A O 1
ATOM 4262 N N . VAL A 1 555 ? -13.216 20.794 -42.270 1.00 93.69 555 VAL A N 1
ATOM 4263 C CA . VAL A 1 555 ? -13.482 21.929 -41.374 1.00 93.69 555 VAL A CA 1
ATOM 4264 C C . VAL A 1 555 ? -14.610 22.812 -41.908 1.00 93.69 555 VAL A C 1
ATOM 4266 O O . VAL A 1 555 ? -15.477 23.216 -41.134 1.00 93.69 555 VAL A O 1
ATOM 4269 N N . ALA A 1 556 ? -14.629 23.103 -43.212 1.00 93.25 556 ALA A N 1
ATOM 4270 C CA . ALA A 1 556 ? -15.701 23.883 -43.829 1.00 93.25 556 ALA A CA 1
ATOM 4271 C C . ALA A 1 556 ? -17.065 23.185 -43.692 1.00 93.25 556 ALA A C 1
ATOM 4273 O O . ALA A 1 556 ? -18.054 23.824 -43.332 1.00 93.25 556 ALA A O 1
ATOM 4274 N N . GLU A 1 557 ? -17.115 21.867 -43.897 1.00 89.69 557 GLU A N 1
ATOM 4275 C CA . GLU A 1 557 ? -18.334 21.077 -43.710 1.00 89.69 557 GLU A CA 1
ATOM 4276 C C . GLU A 1 557 ? -18.822 21.091 -42.255 1.00 89.69 557 GLU A C 1
ATOM 4278 O O . GLU A 1 557 ? -20.009 21.314 -42.016 1.00 89.69 557 GLU A O 1
ATOM 4283 N N . VAL A 1 558 ? -17.924 20.905 -41.280 1.00 88.75 558 VAL A N 1
ATOM 4284 C CA . VAL A 1 558 ? -18.265 20.952 -39.846 1.00 88.75 558 VAL A CA 1
ATOM 4285 C C . VAL A 1 558 ? -18.776 22.340 -39.451 1.00 88.75 558 VAL A C 1
ATOM 4287 O O . VAL A 1 558 ? -19.805 22.452 -38.787 1.00 88.75 558 VAL A O 1
ATOM 4290 N N . ARG A 1 559 ? -18.111 23.409 -39.907 1.00 88.19 559 ARG A N 1
ATOM 4291 C CA . ARG A 1 559 ? -18.505 24.798 -39.613 1.00 88.19 559 ARG A CA 1
ATOM 4292 C C . ARG A 1 559 ? -19.808 25.220 -40.279 1.00 88.19 559 ARG A C 1
ATOM 4294 O O . ARG A 1 559 ? -20.484 26.094 -39.752 1.00 88.19 559 ARG A O 1
ATOM 4301 N N . SER A 1 560 ? -20.177 24.604 -41.402 1.00 87.06 560 SER A N 1
ATOM 4302 C CA . SER A 1 560 ? -21.437 24.910 -42.090 1.00 87.06 560 SER A CA 1
ATOM 4303 C C . SER A 1 560 ? -22.688 24.572 -41.267 1.00 87.06 560 SER A C 1
ATOM 4305 O O . SER A 1 560 ? -23.786 24.957 -41.655 1.00 87.06 560 SER A O 1
ATOM 4307 N N . GLY A 1 561 ? -22.550 23.808 -40.173 1.00 76.38 561 GLY A N 1
ATOM 4308 C CA . GLY A 1 561 ? -23.665 23.389 -39.321 1.00 76.38 561 GLY A CA 1
ATOM 4309 C C . GLY A 1 561 ? -24.577 22.330 -39.949 1.00 76.38 561 GLY A C 1
ATOM 4310 O O . GLY A 1 561 ? -25.472 21.826 -39.283 1.00 76.38 561 GLY A O 1
ATOM 4311 N N . LYS A 1 562 ? -24.330 21.927 -41.204 1.00 77.19 562 LYS A N 1
ATOM 4312 C CA . LYS A 1 562 ? -25.135 20.932 -41.939 1.00 77.19 562 LYS A CA 1
ATOM 4313 C C . LYS A 1 562 ? -24.923 19.488 -41.469 1.00 77.19 562 LYS A C 1
ATOM 4315 O O . LYS A 1 562 ? -25.611 18.582 -41.931 1.00 77.19 562 LYS A O 1
ATOM 4320 N N . ARG A 1 563 ? -23.946 19.252 -40.589 1.00 80.50 563 ARG A N 1
ATOM 4321 C CA . ARG A 1 563 ? -23.578 17.928 -40.069 1.00 80.50 563 ARG A CA 1
ATOM 4322 C C . ARG A 1 563 ? -24.109 17.744 -38.647 1.00 80.50 563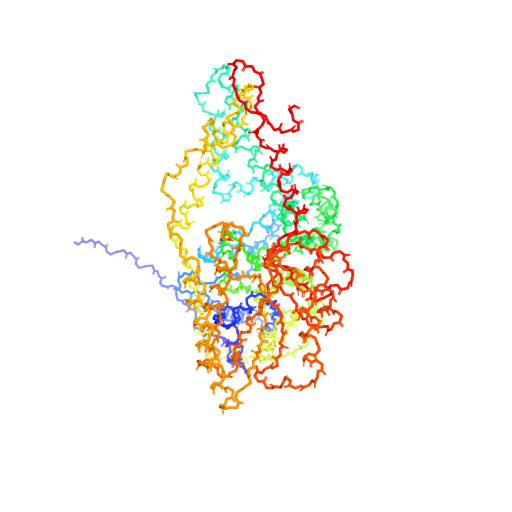 ARG A C 1
ATOM 4324 O O . ARG A 1 563 ? -23.362 17.876 -37.681 1.00 80.50 563 ARG A O 1
ATOM 4331 N N . THR A 1 564 ? -25.402 17.460 -38.537 1.00 76.19 564 THR A N 1
ATOM 4332 C CA . THR A 1 564 ? -26.103 17.196 -37.270 1.00 76.19 564 THR A CA 1
ATOM 4333 C C . THR A 1 564 ? -26.362 15.699 -37.072 1.00 76.19 564 THR A C 1
ATOM 4335 O O . THR A 1 564 ? -26.102 14.893 -37.969 1.00 76.19 564 THR A O 1
ATOM 4338 N N . GLY A 1 565 ? -26.819 15.318 -35.874 1.00 80.94 565 GLY A N 1
ATOM 4339 C CA . GLY A 1 565 ? -27.202 13.938 -35.564 1.00 80.94 565 GLY A CA 1
ATOM 4340 C C . GLY A 1 565 ? -26.053 12.945 -35.740 1.00 80.94 565 GLY A C 1
ATOM 4341 O O . GLY A 1 565 ? -24.946 13.155 -35.242 1.00 80.94 565 GLY A O 1
ATOM 4342 N N . GLU A 1 566 ? -26.313 11.876 -36.483 1.00 80.19 566 GLU A N 1
ATOM 4343 C CA . GLU A 1 566 ? -25.375 10.798 -36.792 1.00 80.19 566 GLU A CA 1
ATOM 4344 C C . GLU A 1 566 ? -24.178 11.243 -37.640 1.00 80.19 566 GLU A C 1
ATOM 4346 O O . GLU A 1 566 ? -23.108 10.633 -37.581 1.00 80.19 566 GLU A O 1
ATOM 4351 N N . ARG A 1 567 ? -24.321 12.342 -38.392 1.00 83.62 567 ARG A N 1
ATOM 4352 C CA . ARG A 1 567 ? -23.270 12.902 -39.260 1.00 83.62 567 ARG A CA 1
ATOM 4353 C C . ARG A 1 567 ? -22.326 13.849 -38.528 1.00 83.62 567 ARG A C 1
ATOM 4355 O O . ARG A 1 567 ? -21.358 14.316 -39.144 1.00 83.62 567 ARG A O 1
ATOM 4362 N N . GLN A 1 568 ? -22.595 14.133 -37.251 1.00 88.62 568 GLN A N 1
ATOM 4363 C CA . GLN A 1 568 ? -21.740 14.958 -36.407 1.00 88.62 568 GLN A CA 1
ATOM 4364 C C . GLN A 1 568 ? -20.375 14.286 -36.225 1.00 88.62 568 GLN A C 1
ATOM 4366 O O . GLN A 1 568 ? -20.281 13.152 -35.748 1.00 88.62 568 GLN A O 1
ATOM 4371 N N . ILE A 1 569 ? -19.315 14.999 -36.604 1.00 92.69 569 ILE A N 1
ATOM 4372 C CA . ILE A 1 569 ? -17.941 14.499 -36.539 1.00 92.69 569 ILE A CA 1
ATOM 4373 C C . ILE A 1 569 ? -17.361 14.777 -35.155 1.00 92.69 569 ILE A C 1
ATOM 4375 O O . ILE A 1 569 ? -17.386 15.919 -34.698 1.00 92.69 569 ILE A O 1
ATOM 4379 N N . VAL A 1 570 ? -16.822 13.744 -34.508 1.00 92.25 570 VAL A N 1
ATOM 4380 C CA . VAL A 1 570 ? -16.193 13.851 -33.178 1.00 92.25 570 VAL A CA 1
ATOM 4381 C C . VAL A 1 570 ? -14.674 13.812 -33.214 1.00 92.25 570 VAL A C 1
ATOM 4383 O O . VAL A 1 570 ? -14.044 14.202 -32.237 1.00 92.25 570 VAL A O 1
ATOM 4386 N N . GLY A 1 571 ? -14.082 13.374 -34.324 1.00 93.50 571 GLY A N 1
ATOM 4387 C CA . GLY A 1 571 ? -12.636 13.319 -34.475 1.00 93.50 571 GLY A CA 1
ATOM 4388 C C . GLY A 1 571 ? -12.187 12.702 -35.791 1.00 93.50 571 GLY A C 1
ATOM 4389 O O . GLY A 1 571 ? -13.002 12.232 -36.594 1.00 93.50 571 GLY A O 1
ATOM 4390 N N . VAL A 1 572 ? -10.874 12.732 -35.985 1.00 94.88 572 VAL A N 1
ATOM 4391 C CA . VAL A 1 572 ? -10.161 12.206 -37.147 1.00 94.88 572 VAL A CA 1
ATOM 4392 C C . VAL A 1 572 ? -9.168 11.132 -36.695 1.00 94.88 572 VAL A C 1
ATOM 4394 O O . VAL A 1 572 ? -8.517 11.285 -35.663 1.00 94.88 572 VAL A O 1
ATOM 4397 N N . LEU A 1 573 ? -9.046 10.062 -37.471 1.00 93.00 573 LEU A N 1
ATOM 4398 C CA . LEU A 1 573 ? -8.059 8.992 -37.325 1.00 93.00 573 LEU A CA 1
ATOM 4399 C C . LEU A 1 573 ? -7.261 8.860 -38.632 1.00 93.00 573 LEU A C 1
ATOM 4401 O O . LEU A 1 573 ? -7.821 9.115 -39.698 1.00 93.00 573 LEU A O 1
ATOM 4405 N N . GLY A 1 574 ? -6.001 8.440 -38.552 1.00 86.31 574 GLY A N 1
ATOM 4406 C CA . GLY A 1 574 ? -5.173 8.074 -39.707 1.00 86.31 574 GLY A CA 1
ATOM 4407 C C . GLY A 1 574 ? -3.875 8.866 -39.732 1.00 86.31 574 GLY A C 1
ATOM 4408 O O . GLY A 1 574 ? -3.294 9.124 -38.675 1.00 86.31 574 GLY A O 1
ATOM 4409 N N . PHE A 1 575 ? -3.475 9.306 -40.926 1.00 82.75 575 PHE A N 1
ATOM 4410 C CA . PHE A 1 575 ? -2.205 9.997 -41.177 1.00 82.75 575 PHE A CA 1
ATOM 4411 C C . PHE A 1 575 ? -1.000 9.079 -40.992 1.00 82.75 575 PHE A C 1
ATOM 4413 O O . PHE A 1 575 ? -0.139 9.294 -40.135 1.00 82.75 575 PHE A O 1
ATOM 4420 N N . GLU A 1 576 ? -0.933 8.066 -41.850 1.00 79.12 576 GLU A N 1
ATOM 4421 C CA . GLU A 1 576 ? 0.055 7.000 -41.724 1.00 79.12 576 GLU A CA 1
ATOM 4422 C C . GLU A 1 576 ? 1.503 7.437 -42.031 1.00 79.12 576 GLU A C 1
ATOM 4424 O O . GLU A 1 576 ? 2.458 6.720 -41.726 1.00 79.12 576 GLU A O 1
ATOM 4429 N N . GLN A 1 577 ? 1.698 8.617 -42.630 1.00 82.56 577 GLN A N 1
ATOM 4430 C CA . GLN A 1 577 ? 3.015 9.104 -43.045 1.00 82.56 577 GLN A CA 1
ATOM 4431 C C . GLN A 1 577 ? 3.346 10.483 -42.464 1.00 82.56 577 GLN A C 1
ATOM 4433 O O . GLN A 1 577 ? 2.573 11.440 -42.587 1.00 82.56 577 GLN A O 1
ATOM 4438 N N . SER A 1 578 ? 4.557 10.613 -41.913 1.00 85.69 578 SER A N 1
ATOM 4439 C CA . SER A 1 578 ? 5.144 11.879 -41.451 1.00 85.69 578 SER A CA 1
ATOM 4440 C C . SER A 1 578 ? 5.575 12.774 -42.620 1.00 85.69 578 SER A C 1
ATOM 4442 O O . SER A 1 578 ? 6.754 12.872 -42.955 1.00 85.69 578 SER A O 1
ATOM 4444 N N . ARG A 1 579 ? 4.604 13.424 -43.267 1.00 87.06 579 ARG A N 1
ATOM 4445 C CA . ARG A 1 579 ? 4.818 14.359 -44.383 1.00 87.06 579 ARG A CA 1
ATOM 4446 C C . ARG A 1 579 ? 4.502 15.799 -43.979 1.00 87.06 579 ARG A C 1
ATOM 4448 O O . ARG A 1 579 ? 3.785 16.045 -43.006 1.00 87.06 579 ARG A O 1
ATOM 4455 N N . LYS A 1 580 ? 4.998 16.767 -44.755 1.00 88.88 580 LYS A N 1
ATOM 4456 C CA . LYS A 1 580 ? 4.705 18.194 -44.527 1.00 88.88 580 LYS A CA 1
ATOM 4457 C C . LYS A 1 580 ? 3.212 18.480 -44.692 1.00 88.88 580 LYS A C 1
ATOM 4459 O O . LYS A 1 580 ? 2.633 19.225 -43.909 1.00 88.88 580 LYS A O 1
ATOM 4464 N N . GLU A 1 581 ? 2.587 17.833 -45.665 1.00 90.50 581 GLU A N 1
ATOM 4465 C CA . GLU A 1 581 ? 1.167 17.905 -45.995 1.00 90.50 581 GLU A CA 1
ATOM 4466 C C . GLU A 1 581 ? 0.311 17.353 -44.847 1.00 90.50 581 GLU A C 1
ATOM 4468 O O . GLU A 1 581 ? -0.688 17.963 -44.460 1.00 90.50 581 GLU A O 1
ATOM 4473 N N . THR A 1 582 ? 0.753 16.250 -44.234 1.00 89.25 582 THR A N 1
ATOM 4474 C CA . THR A 1 582 ? 0.165 15.681 -43.015 1.00 89.25 582 THR A CA 1
ATOM 4475 C C . THR A 1 582 ? 0.229 16.673 -41.852 1.00 89.25 582 THR A C 1
ATOM 4477 O O . THR A 1 582 ? -0.786 16.964 -41.218 1.00 89.25 582 THR A O 1
ATOM 4480 N N . ALA A 1 583 ? 1.405 17.251 -41.590 1.00 88.62 583 ALA A N 1
ATOM 4481 C CA . ALA A 1 583 ? 1.581 18.249 -40.535 1.00 88.62 583 ALA A CA 1
ATOM 4482 C C . ALA A 1 583 ? 0.726 19.510 -40.781 1.00 88.62 583 ALA A C 1
ATOM 4484 O O . ALA A 1 583 ? 0.143 20.072 -39.848 1.00 88.62 583 ALA A O 1
ATOM 4485 N N . ALA A 1 584 ? 0.593 19.945 -42.037 1.00 89.62 584 ALA A N 1
ATOM 4486 C CA . ALA A 1 584 ? -0.267 21.062 -42.416 1.00 89.62 584 ALA A CA 1
ATOM 4487 C C . ALA A 1 584 ? -1.756 20.745 -42.182 1.00 89.62 584 ALA A C 1
ATOM 4489 O O . ALA A 1 584 ? -2.483 21.568 -41.612 1.00 89.62 584 ALA A O 1
ATOM 4490 N N . ALA A 1 585 ? -2.201 19.536 -42.538 1.00 91.31 585 ALA A N 1
ATOM 4491 C CA . ALA A 1 585 ? -3.556 19.053 -42.283 1.00 91.31 585 ALA A CA 1
ATOM 4492 C C . ALA A 1 585 ? -3.892 19.036 -40.783 1.00 91.31 585 ALA A C 1
ATOM 4494 O O . ALA A 1 585 ? -4.934 19.559 -40.378 1.00 91.31 585 ALA A O 1
ATOM 4495 N N . LEU A 1 586 ? -2.987 18.523 -39.944 1.00 90.44 586 LEU A N 1
ATOM 4496 C CA . LEU A 1 586 ? -3.138 18.540 -38.486 1.00 90.44 586 LEU A CA 1
ATOM 4497 C C . LEU A 1 586 ? -3.229 19.962 -37.926 1.00 90.44 586 LEU A C 1
ATOM 4499 O O . LEU A 1 586 ? -4.016 20.214 -37.016 1.00 90.44 586 LEU A O 1
ATOM 4503 N N . GLY A 1 587 ? -2.492 20.917 -38.499 1.00 88.56 587 GLY A N 1
ATOM 4504 C CA . GLY A 1 587 ? -2.590 22.329 -38.120 1.00 88.56 587 GLY A CA 1
ATOM 4505 C C . GLY A 1 587 ? -3.962 22.926 -38.442 1.00 88.56 587 GLY A C 1
ATOM 4506 O O . GLY A 1 587 ? -4.528 23.680 -37.648 1.00 88.56 587 GLY A O 1
ATOM 4507 N N . VAL A 1 588 ? -4.540 22.557 -39.589 1.00 91.50 588 VAL A N 1
ATOM 4508 C CA . VAL A 1 588 ? -5.902 22.957 -39.973 1.00 91.50 588 VAL A CA 1
ATOM 4509 C C . VAL A 1 588 ? -6.943 22.385 -39.004 1.00 91.50 588 VAL A C 1
ATOM 4511 O O . VAL A 1 588 ? -7.798 23.136 -38.526 1.00 91.50 588 VAL A O 1
ATOM 4514 N N . LEU A 1 589 ? -6.856 21.092 -38.676 1.00 91.50 589 LEU A N 1
ATOM 4515 C CA . LEU A 1 589 ? -7.760 20.434 -37.722 1.00 91.50 589 LEU A CA 1
ATOM 4516 C C . LEU A 1 589 ? -7.612 21.011 -36.306 1.00 91.50 589 LEU A C 1
ATOM 4518 O O . LEU A 1 589 ? -8.613 21.331 -35.661 1.00 91.50 589 LEU A O 1
ATOM 4522 N N . GLY A 1 590 ? -6.372 21.247 -35.869 1.00 89.88 590 GLY A N 1
ATOM 4523 C CA . GLY A 1 590 ? -6.040 21.817 -34.565 1.00 89.88 590 GLY A CA 1
ATOM 4524 C C . GLY A 1 590 ? -6.628 23.205 -34.345 1.00 89.88 590 GLY A C 1
ATOM 4525 O O . GLY A 1 590 ? -7.303 23.439 -33.339 1.00 89.88 590 GLY A O 1
ATOM 4526 N N . ARG A 1 591 ? -6.488 24.107 -35.326 1.00 89.44 591 ARG A N 1
ATOM 4527 C CA . ARG A 1 591 ? -7.113 25.443 -35.283 1.00 89.44 591 ARG A CA 1
ATOM 4528 C C . ARG A 1 591 ? -8.641 25.388 -35.271 1.00 89.44 591 ARG A C 1
ATOM 4530 O O . ARG A 1 591 ? -9.287 26.288 -34.738 1.00 89.44 591 ARG A O 1
ATOM 4537 N N . ALA A 1 592 ? -9.231 24.339 -35.839 1.00 89.38 592 ALA A N 1
ATOM 4538 C CA . ALA A 1 592 ? -10.668 24.093 -35.788 1.00 89.38 592 ALA A CA 1
ATOM 4539 C C . ALA A 1 592 ? -11.125 23.334 -34.527 1.00 89.38 592 ALA A C 1
ATOM 4541 O O . ALA A 1 592 ? -12.325 23.117 -34.375 1.00 89.38 592 ALA A O 1
ATOM 4542 N N . ARG A 1 593 ? -10.202 22.970 -33.621 1.00 89.81 593 ARG A N 1
ATOM 4543 C CA . ARG A 1 593 ? -10.443 22.150 -32.419 1.00 89.81 593 ARG A CA 1
ATOM 4544 C C . ARG A 1 593 ? -11.054 20.775 -32.723 1.00 89.81 593 ARG A C 1
ATOM 4546 O O . ARG A 1 593 ? -11.816 20.250 -31.915 1.00 89.81 593 ARG A O 1
ATOM 4553 N N . ILE A 1 594 ? -10.725 20.196 -33.877 1.00 91.25 594 ILE A N 1
ATOM 4554 C CA . ILE A 1 594 ? -11.122 18.830 -34.232 1.00 91.25 594 ILE A CA 1
ATOM 4555 C C . ILE A 1 594 ? -9.996 17.890 -33.791 1.00 91.25 594 ILE A C 1
ATOM 4557 O O . ILE A 1 594 ? -8.892 18.014 -34.323 1.00 91.25 594 ILE A O 1
ATOM 4561 N N . PRO A 1 595 ? -10.238 16.965 -32.844 1.00 92.88 595 PRO A N 1
ATOM 4562 C CA . PRO A 1 595 ? -9.198 16.061 -32.378 1.00 92.88 595 PRO A CA 1
ATOM 4563 C C . PRO A 1 595 ? -8.787 15.082 -33.474 1.00 92.88 595 PRO A C 1
ATOM 4565 O O . PRO A 1 595 ? -9.635 14.553 -34.196 1.00 92.88 595 PRO A O 1
ATOM 4568 N N . ALA A 1 596 ? -7.484 14.839 -33.570 1.00 91.94 596 ALA A N 1
ATOM 4569 C CA . ALA A 1 596 ? -6.886 13.921 -34.525 1.00 91.94 596 ALA A CA 1
ATOM 4570 C C . ALA A 1 596 ? -5.995 12.911 -33.796 1.00 91.94 596 ALA A C 1
ATOM 4572 O O . ALA A 1 596 ? -5.198 13.295 -32.940 1.00 91.94 596 ALA A O 1
ATOM 4573 N N . VAL A 1 597 ? -6.117 11.631 -34.139 1.00 92.25 597 VAL A N 1
ATOM 4574 C CA . VAL A 1 597 ? -5.269 10.555 -33.615 1.00 92.25 597 VAL A CA 1
ATOM 4575 C C . VAL A 1 597 ? -4.388 10.033 -34.743 1.00 92.25 597 VAL A C 1
ATOM 4577 O O . VAL A 1 597 ? -4.910 9.575 -35.758 1.00 92.25 597 VAL A O 1
ATOM 4580 N N . GLY A 1 598 ? -3.072 10.124 -34.554 1.00 88.12 598 GLY A N 1
ATOM 4581 C CA . GLY A 1 598 ? -2.077 9.623 -35.503 1.00 88.12 598 GLY A CA 1
ATOM 4582 C C . GLY A 1 598 ? -1.708 8.179 -35.204 1.00 88.12 598 GLY A C 1
ATOM 4583 O O . GLY A 1 598 ? -1.407 7.855 -34.052 1.00 88.12 598 GLY A O 1
ATOM 4584 N N . THR A 1 599 ? -1.726 7.320 -36.219 1.00 82.62 599 THR A N 1
ATOM 4585 C CA . THR A 1 599 ? -1.479 5.879 -36.054 1.00 82.62 599 THR A CA 1
ATOM 4586 C C . THR A 1 599 ? -0.022 5.488 -36.251 1.00 82.62 599 THR A C 1
ATOM 4588 O O . THR A 1 599 ? 0.452 4.636 -35.504 1.00 82.62 599 THR A O 1
ATOM 4591 N N . THR A 1 600 ? 0.693 6.106 -37.198 1.00 81.88 600 THR A N 1
ATOM 4592 C CA . THR A 1 600 ? 2.084 5.723 -37.525 1.00 81.88 600 THR A CA 1
ATOM 4593 C C . THR A 1 600 ? 3.020 6.887 -37.866 1.00 81.88 600 THR A C 1
ATOM 4595 O O . THR A 1 600 ? 4.182 6.658 -38.185 1.00 81.88 600 THR A O 1
ATOM 4598 N N . ALA A 1 601 ? 2.575 8.144 -37.783 1.00 82.56 601 ALA A N 1
ATOM 4599 C CA . ALA A 1 601 ? 3.453 9.298 -37.990 1.00 82.56 601 ALA A CA 1
ATOM 4600 C C . ALA A 1 601 ? 4.339 9.563 -36.753 1.00 82.56 601 ALA A C 1
ATOM 4602 O O . ALA A 1 601 ? 3.872 10.124 -35.758 1.00 82.56 601 ALA A O 1
ATOM 4603 N N . THR A 1 602 ? 5.620 9.196 -36.834 1.00 82.62 602 THR A N 1
ATOM 4604 C CA . THR A 1 602 ? 6.593 9.209 -35.723 1.00 82.62 602 THR A CA 1
ATOM 4605 C C . THR A 1 602 ? 7.581 10.383 -35.731 1.00 82.62 602 THR A C 1
ATOM 4607 O O . THR A 1 602 ? 8.279 10.587 -34.739 1.00 82.62 602 THR A O 1
ATOM 4610 N N . ALA A 1 603 ? 7.663 11.180 -36.804 1.00 84.94 603 ALA A N 1
ATOM 4611 C CA . ALA A 1 603 ? 8.613 12.298 -36.866 1.00 84.94 603 ALA A CA 1
ATOM 4612 C C . ALA A 1 603 ? 8.405 13.313 -35.726 1.00 84.94 603 ALA A C 1
ATOM 4614 O O . ALA A 1 603 ? 7.272 13.688 -35.409 1.00 84.94 603 ALA A O 1
ATOM 4615 N N . ASP A 1 604 ? 9.499 13.783 -35.124 1.00 84.25 604 ASP A N 1
ATOM 4616 C CA . ASP A 1 604 ? 9.471 14.677 -33.961 1.00 84.25 604 ASP A CA 1
ATOM 4617 C C . ASP A 1 604 ? 8.726 15.990 -34.260 1.00 84.25 604 ASP A C 1
ATOM 4619 O O . ASP A 1 604 ? 7.995 16.527 -33.418 1.00 84.25 604 ASP A O 1
ATOM 4623 N N . GLU A 1 605 ? 8.845 16.481 -35.493 1.00 80.31 605 GLU A N 1
ATOM 4624 C CA . GLU A 1 605 ? 8.227 17.709 -35.993 1.00 80.31 605 GLU A CA 1
ATOM 4625 C C . GLU A 1 605 ? 6.691 17.650 -36.003 1.00 80.31 605 GLU A C 1
ATOM 4627 O O . GLU A 1 605 ? 6.037 18.694 -36.027 1.00 80.31 605 GLU A O 1
ATOM 4632 N N . MET A 1 606 ? 6.098 16.453 -35.907 1.00 80.38 606 MET A N 1
ATOM 4633 C CA . MET A 1 606 ? 4.643 16.264 -35.850 1.00 80.38 606 MET A CA 1
ATOM 4634 C C . MET A 1 606 ? 4.010 16.800 -34.555 1.00 80.38 606 MET A C 1
ATOM 4636 O O . MET A 1 606 ? 2.801 17.024 -34.522 1.00 80.38 606 MET A O 1
ATOM 4640 N N . ILE A 1 607 ? 4.796 17.017 -33.490 1.00 75.19 607 ILE A N 1
ATOM 4641 C CA . ILE A 1 607 ? 4.312 17.525 -32.188 1.00 75.19 607 ILE A CA 1
ATOM 4642 C C . ILE A 1 607 ? 4.863 18.929 -31.864 1.00 75.19 607 ILE A C 1
ATOM 4644 O O . ILE A 1 607 ? 4.279 19.651 -31.058 1.00 75.19 607 ILE A O 1
ATOM 4648 N N . HIS A 1 608 ? 5.957 19.360 -32.502 1.00 61.53 608 HIS A N 1
ATOM 4649 C CA . HIS A 1 608 ? 6.726 20.534 -32.060 1.00 61.53 608 HIS A CA 1
ATOM 4650 C C . HIS A 1 608 ? 6.171 21.909 -32.476 1.00 61.53 608 HIS A C 1
ATOM 4652 O O . HIS A 1 608 ? 6.618 22.917 -31.928 1.00 61.53 608 HIS A O 1
ATOM 4658 N N . ASN A 1 609 ? 5.169 21.997 -33.358 1.00 56.34 609 ASN A N 1
ATOM 4659 C CA . ASN A 1 609 ? 4.544 23.289 -33.668 1.00 56.34 609 ASN A CA 1
ATOM 4660 C C . ASN A 1 609 ? 3.325 23.493 -32.755 1.00 56.34 609 ASN A C 1
ATOM 4662 O O . ASN A 1 609 ? 2.342 22.763 -32.858 1.00 56.34 609 ASN A O 1
ATOM 4666 N N . GLY A 1 610 ? 3.368 24.490 -31.863 1.00 55.38 610 GLY A N 1
ATOM 4667 C CA . GLY A 1 610 ? 2.382 24.759 -30.793 1.00 55.38 610 GLY A CA 1
ATOM 4668 C C . GLY A 1 610 ? 0.896 24.919 -31.186 1.00 55.38 610 GLY A C 1
ATOM 4669 O O . GLY A 1 610 ? 0.057 25.150 -30.309 1.00 55.38 610 GLY A O 1
ATOM 4670 N N . ASP A 1 611 ? 0.563 24.749 -32.466 1.00 56.56 611 ASP A N 1
ATOM 4671 C CA . ASP A 1 611 ? -0.779 24.721 -33.054 1.00 56.56 611 ASP A CA 1
ATOM 4672 C C . ASP A 1 611 ? -1.471 23.340 -32.960 1.00 56.56 611 ASP A C 1
ATOM 4674 O O . ASP A 1 611 ? -2.695 23.254 -33.090 1.00 56.56 611 ASP A O 1
ATOM 4678 N N . TYR A 1 612 ? -0.743 22.248 -32.687 1.00 65.62 612 TYR A N 1
ATOM 4679 C CA . TYR A 1 612 ? -1.279 20.872 -32.699 1.00 65.62 612 TYR A CA 1
ATOM 4680 C C . TYR A 1 612 ? -1.893 20.406 -31.366 1.00 65.62 612 TYR A C 1
ATOM 4682 O O . TYR A 1 612 ? -1.816 19.234 -31.009 1.00 65.62 612 TYR A O 1
ATOM 4690 N N . ARG A 1 613 ? -2.557 21.290 -30.608 1.00 67.44 613 ARG A N 1
ATOM 4691 C CA . ARG A 1 613 ? -3.086 20.988 -29.251 1.00 67.44 613 ARG A CA 1
ATOM 4692 C C . ARG A 1 613 ? -4.137 19.869 -29.176 1.00 67.44 613 ARG A C 1
ATOM 4694 O O . ARG A 1 613 ? -4.573 19.511 -28.088 1.00 67.44 613 ARG A O 1
ATOM 4701 N N . THR A 1 614 ? -4.593 19.371 -30.320 1.00 82.75 614 THR A N 1
ATOM 4702 C CA . THR A 1 614 ? -5.629 18.333 -30.420 1.00 82.75 614 THR A CA 1
ATOM 4703 C C . THR A 1 614 ? -5.158 17.098 -31.192 1.00 82.75 614 THR A C 1
ATOM 4705 O O . THR A 1 614 ? -5.969 16.216 -31.467 1.00 82.75 614 THR A O 1
ATOM 4708 N N . TYR A 1 615 ? -3.862 17.026 -31.517 1.00 88.25 615 TYR A N 1
ATOM 4709 C CA . TYR A 1 615 ? -3.236 15.854 -32.117 1.00 88.25 615 TYR A CA 1
ATOM 4710 C C . TYR A 1 615 ? -2.696 14.909 -31.037 1.00 88.25 615 TYR A C 1
ATOM 4712 O O . TYR A 1 615 ? -2.014 15.344 -30.110 1.00 88.25 615 TYR A O 1
ATOM 4720 N N . TRP A 1 616 ? -2.993 13.618 -31.174 1.00 88.62 616 TRP A N 1
ATOM 4721 C CA . TRP A 1 616 ? -2.603 12.563 -30.242 1.00 88.62 616 TRP A CA 1
ATOM 4722 C C . TRP A 1 616 ? -1.945 11.411 -31.011 1.00 88.62 616 TRP A C 1
ATOM 4724 O O . TRP A 1 616 ? -2.656 10.571 -31.566 1.00 88.62 616 TRP A O 1
ATOM 4734 N N . PRO A 1 617 ? -0.607 11.351 -31.082 1.00 87.00 617 PRO A N 1
ATOM 4735 C CA . PRO A 1 617 ? 0.071 10.216 -31.690 1.00 87.00 617 PRO A CA 1
ATOM 4736 C C . PRO A 1 617 ? -0.016 8.995 -30.773 1.00 87.00 617 PRO A C 1
ATOM 4738 O O . PRO A 1 617 ? 0.187 9.093 -29.560 1.00 87.00 617 PRO A O 1
ATOM 4741 N N . PHE A 1 618 ? -0.327 7.840 -31.356 1.00 84.62 618 PHE A N 1
ATOM 4742 C CA . PHE A 1 618 ? -0.322 6.557 -30.654 1.00 84.62 618 PHE A CA 1
ATOM 4743 C C . PHE A 1 618 ? 1.078 5.923 -30.612 1.00 84.62 618 PHE A C 1
ATOM 4745 O O . PHE A 1 618 ? 1.388 5.166 -29.690 1.00 84.62 618 PHE A O 1
ATOM 4752 N N . THR A 1 619 ? 1.931 6.248 -31.584 1.00 84.44 619 THR A N 1
ATOM 4753 C CA . THR A 1 619 ? 3.309 5.761 -31.695 1.00 84.44 619 THR A CA 1
ATOM 4754 C C . THR A 1 619 ? 4.308 6.667 -30.973 1.00 84.44 619 THR A C 1
ATOM 4756 O O . THR A 1 619 ? 4.079 7.876 -30.860 1.00 84.44 619 THR A O 1
ATOM 4759 N N . PRO A 1 620 ? 5.422 6.107 -30.458 1.00 84.44 620 PRO A N 1
ATOM 4760 C CA . PRO A 1 620 ? 6.520 6.916 -29.942 1.00 84.44 620 PRO A CA 1
ATOM 4761 C C . PRO A 1 620 ? 7.131 7.782 -31.053 1.00 84.44 620 PRO A C 1
ATOM 4763 O O . PRO A 1 620 ? 6.960 7.518 -32.240 1.00 84.44 620 PRO A O 1
ATOM 4766 N N . LEU A 1 621 ? 7.837 8.836 -30.651 1.00 86.38 621 LEU A N 1
ATOM 4767 C CA . LEU A 1 621 ? 8.554 9.700 -31.584 1.00 86.38 621 LEU A CA 1
ATOM 4768 C C . LEU A 1 621 ? 9.893 9.086 -32.017 1.00 86.38 621 LEU A C 1
ATOM 4770 O O . LEU A 1 621 ? 10.522 8.386 -31.218 1.00 86.38 621 LEU A O 1
ATOM 4774 N N . ASN A 1 622 ? 10.387 9.461 -33.201 1.00 85.88 622 ASN A N 1
ATOM 4775 C CA . ASN A 1 622 ? 11.692 9.050 -33.733 1.00 85.88 622 ASN A CA 1
ATOM 4776 C C . ASN A 1 622 ? 12.838 9.314 -32.752 1.00 85.88 622 ASN A C 1
ATOM 4778 O O . ASN A 1 622 ? 13.711 8.470 -32.597 1.00 85.88 622 ASN A O 1
ATOM 4782 N N . LYS A 1 623 ? 12.828 10.427 -32.006 1.00 87.31 623 LYS A N 1
ATOM 4783 C CA . LYS A 1 623 ? 13.836 10.673 -30.963 1.00 87.31 623 LYS A CA 1
ATOM 4784 C C . LYS A 1 623 ? 13.850 9.610 -29.860 1.00 87.31 623 LYS A C 1
ATOM 4786 O O . LYS A 1 623 ? 14.895 9.349 -29.269 1.00 87.31 623 LYS A O 1
ATOM 4791 N N . THR A 1 624 ? 12.697 9.019 -29.551 1.00 86.56 624 THR A N 1
ATOM 4792 C CA . THR A 1 624 ? 12.605 7.921 -28.577 1.00 86.56 624 THR A CA 1
ATOM 4793 C C . THR A 1 624 ? 13.170 6.635 -29.168 1.00 86.56 624 THR A C 1
ATOM 4795 O O . THR A 1 624 ? 13.932 5.953 -28.491 1.00 86.56 624 THR A O 1
ATOM 4798 N N . GLU A 1 625 ? 12.839 6.328 -30.423 1.00 86.88 625 GLU A N 1
ATOM 4799 C CA . GLU A 1 625 ? 13.365 5.161 -31.141 1.00 86.88 625 GLU A CA 1
ATOM 4800 C C . GLU A 1 625 ? 14.886 5.254 -31.314 1.00 86.88 625 GLU A C 1
ATOM 4802 O O . GLU A 1 625 ? 15.602 4.361 -30.872 1.00 86.88 625 GLU A O 1
ATOM 4807 N N . ALA A 1 626 ? 15.391 6.393 -31.790 1.00 88.94 626 ALA A N 1
ATOM 4808 C CA . ALA A 1 626 ? 16.820 6.669 -31.916 1.00 88.94 626 ALA A CA 1
ATOM 4809 C C . ALA A 1 626 ? 17.556 6.581 -30.569 1.00 88.94 626 ALA A C 1
ATOM 4811 O O . ALA A 1 626 ? 18.690 6.116 -30.509 1.00 88.94 626 ALA A O 1
ATOM 4812 N N . GLY A 1 627 ? 16.918 6.996 -29.469 1.00 89.38 627 GLY A N 1
ATOM 4813 C CA . GLY A 1 627 ? 17.476 6.825 -28.127 1.00 89.38 627 GLY A CA 1
ATOM 4814 C C . GLY A 1 627 ? 17.628 5.352 -27.737 1.00 89.38 627 GLY A C 1
ATOM 4815 O O . GLY A 1 627 ? 18.653 4.968 -27.183 1.00 89.38 627 GLY A O 1
ATOM 4816 N N . ILE A 1 628 ? 16.634 4.522 -28.065 1.00 88.31 628 ILE A N 1
ATOM 4817 C CA . ILE A 1 628 ? 16.670 3.074 -27.816 1.00 88.31 628 ILE A CA 1
ATOM 4818 C C . ILE A 1 628 ? 17.737 2.402 -28.683 1.00 88.31 628 ILE A C 1
ATOM 4820 O O . ILE A 1 628 ? 18.493 1.577 -28.176 1.00 88.31 628 ILE A O 1
ATOM 4824 N N . GLU A 1 629 ? 17.818 2.753 -29.965 1.00 88.94 629 GLU A N 1
ATOM 4825 C CA . GLU A 1 629 ? 18.829 2.228 -30.887 1.00 88.94 629 GLU A CA 1
ATOM 4826 C C . GLU A 1 629 ? 20.242 2.624 -30.460 1.00 88.94 629 GLU A C 1
ATOM 4828 O O . GLU A 1 629 ? 21.130 1.774 -30.422 1.00 88.94 629 GLU A O 1
ATOM 4833 N N . ALA A 1 630 ? 20.445 3.885 -30.066 1.00 87.44 630 ALA A N 1
ATOM 4834 C CA . ALA A 1 630 ? 21.721 4.355 -29.543 1.00 87.44 630 ALA A CA 1
ATOM 4835 C C . ALA A 1 630 ? 22.109 3.596 -28.270 1.00 87.44 630 ALA A C 1
ATOM 4837 O O . ALA A 1 630 ? 23.239 3.132 -28.155 1.00 87.44 630 ALA A O 1
ATOM 4838 N N . ASP A 1 631 ? 21.180 3.414 -27.330 1.00 87.19 631 ASP A N 1
ATOM 4839 C CA . ASP A 1 631 ? 21.445 2.651 -26.110 1.00 87.19 631 ASP A CA 1
ATOM 4840 C C . ASP A 1 631 ? 21.723 1.172 -26.401 1.00 87.19 631 ASP A C 1
ATOM 4842 O O . ASP A 1 631 ? 22.587 0.574 -25.756 1.00 87.19 631 ASP A O 1
ATOM 4846 N N . PHE A 1 632 ? 21.050 0.584 -27.393 1.00 85.81 632 PHE A N 1
ATOM 4847 C CA . PHE A 1 632 ? 21.334 -0.771 -27.854 1.00 85.81 632 PHE A CA 1
ATOM 4848 C C . PHE A 1 632 ? 22.747 -0.869 -28.445 1.00 85.81 632 PHE A C 1
ATOM 4850 O O . PHE A 1 632 ? 23.534 -1.702 -27.998 1.00 85.81 632 PHE A O 1
ATOM 4857 N N . ALA A 1 633 ? 23.104 0.025 -29.368 1.00 85.94 633 ALA A N 1
ATOM 4858 C CA . ALA A 1 633 ? 24.429 0.072 -29.986 1.00 85.94 633 ALA A CA 1
ATOM 4859 C C . ALA A 1 633 ? 25.553 0.296 -28.961 1.00 85.94 633 ALA A C 1
ATOM 4861 O O . ALA A 1 633 ? 26.625 -0.299 -29.070 1.00 85.94 633 ALA A O 1
ATOM 4862 N N . ARG A 1 634 ? 25.289 1.108 -27.932 1.00 82.31 634 ARG A N 1
ATOM 4863 C CA . ARG A 1 634 ? 26.205 1.379 -26.816 1.00 82.31 634 ARG A CA 1
ATOM 4864 C C . ARG A 1 634 ? 26.456 0.159 -25.934 1.00 82.31 634 ARG A C 1
ATOM 4866 O O . ARG A 1 634 ? 27.533 0.008 -25.369 1.00 82.31 634 ARG A O 1
ATOM 4873 N N . THR A 1 635 ? 25.432 -0.670 -25.756 1.00 82.56 635 THR A N 1
ATOM 4874 C CA . THR A 1 635 ? 25.413 -1.711 -24.720 1.00 82.56 635 THR A CA 1
ATOM 4875 C C . THR A 1 635 ? 25.784 -3.085 -25.266 1.00 82.56 635 THR A C 1
ATOM 4877 O O . THR A 1 635 ? 26.372 -3.884 -24.542 1.00 82.56 635 THR A O 1
ATOM 4880 N N . PHE A 1 636 ? 25.420 -3.386 -26.513 1.00 82.50 636 PHE A N 1
ATOM 4881 C CA . PHE A 1 636 ? 25.493 -4.740 -27.059 1.00 82.50 636 PHE A CA 1
ATOM 4882 C C . PHE A 1 636 ? 26.573 -4.884 -28.138 1.00 82.50 636 PHE A C 1
ATOM 4884 O O . PHE A 1 636 ? 26.752 -3.969 -28.941 1.00 82.50 636 PHE A O 1
ATOM 4891 N N . PRO A 1 637 ? 27.270 -6.036 -28.204 1.00 82.50 637 PRO A N 1
ATOM 4892 C CA . PRO A 1 637 ? 28.320 -6.272 -29.185 1.00 82.50 637 PRO A CA 1
ATOM 4893 C C . PRO A 1 637 ? 27.739 -6.491 -30.588 1.00 82.50 637 PRO A C 1
ATOM 4895 O O . PRO A 1 637 ? 27.269 -7.583 -30.916 1.00 82.50 637 PRO A O 1
ATOM 4898 N N . ILE A 1 638 ? 27.783 -5.438 -31.411 1.00 80.94 638 ILE A N 1
ATOM 4899 C CA . ILE A 1 638 ? 27.215 -5.404 -32.773 1.00 80.94 638 ILE A CA 1
ATOM 4900 C C . ILE A 1 638 ? 28.226 -5.028 -33.865 1.00 80.94 638 ILE A C 1
ATOM 4902 O O . ILE A 1 638 ? 27.935 -5.218 -35.043 1.00 80.94 638 ILE A O 1
ATOM 4906 N N . VAL A 1 639 ? 29.400 -4.495 -33.506 1.00 81.62 639 VAL A N 1
ATOM 4907 C CA . VAL A 1 639 ? 30.440 -4.113 -34.473 1.00 81.62 639 VAL A CA 1
ATOM 4908 C C . VAL A 1 639 ? 31.499 -5.210 -34.547 1.00 81.62 639 VAL A C 1
ATOM 4910 O O . VAL A 1 639 ? 32.119 -5.501 -33.522 1.00 81.62 639 VAL A O 1
ATOM 4913 N N . PRO A 1 640 ? 31.744 -5.821 -35.718 1.00 79.06 640 PRO A N 1
ATOM 4914 C CA . PRO A 1 640 ? 32.743 -6.874 -35.849 1.00 79.06 640 PRO A CA 1
ATOM 4915 C C . PRO A 1 640 ? 34.152 -6.319 -35.619 1.00 79.06 640 PRO A C 1
ATOM 4917 O O . PRO A 1 640 ? 34.534 -5.299 -36.195 1.00 79.06 640 PRO A O 1
ATOM 4920 N N . ARG A 1 641 ? 34.950 -7.005 -34.797 1.00 74.81 641 ARG A N 1
ATOM 4921 C CA . ARG A 1 641 ? 36.360 -6.656 -34.599 1.00 74.81 641 ARG A CA 1
ATOM 4922 C C . ARG A 1 641 ? 37.206 -7.175 -35.767 1.00 74.81 641 ARG A C 1
ATOM 4924 O O . ARG A 1 641 ? 37.078 -8.344 -36.133 1.00 74.81 641 ARG A O 1
ATOM 4931 N N . PRO A 1 642 ? 38.120 -6.364 -36.326 1.00 59.62 642 PRO A N 1
ATOM 4932 C CA . PRO A 1 642 ? 39.058 -6.844 -37.331 1.00 59.62 642 PRO A CA 1
ATOM 4933 C C . PRO A 1 642 ? 40.107 -7.768 -36.692 1.00 59.62 642 PRO A C 1
ATOM 4935 O O . PRO A 1 642 ? 40.807 -7.379 -35.759 1.00 59.62 642 PRO A O 1
ATOM 4938 N N . GLY A 1 643 ? 40.234 -8.996 -37.199 1.00 61.62 643 GLY A N 1
ATOM 4939 C CA . GLY A 1 643 ? 41.275 -9.939 -36.782 1.00 61.62 643 GLY A CA 1
ATOM 4940 C C . GLY A 1 643 ? 40.872 -11.414 -36.924 1.00 61.62 643 GLY A C 1
ATOM 4941 O O . GLY A 1 643 ? 39.694 -11.719 -37.091 1.00 61.62 643 GLY A O 1
ATOM 4942 N N . PRO A 1 644 ? 41.838 -12.347 -36.829 1.00 49.69 644 PRO A N 1
ATOM 4943 C CA . PRO A 1 644 ? 41.623 -13.782 -37.063 1.00 49.69 644 PRO A CA 1
ATOM 4944 C C . PRO A 1 644 ? 40.783 -14.480 -35.981 1.00 49.69 644 PRO A C 1
ATOM 4946 O O . PRO A 1 644 ? 40.445 -15.649 -36.131 1.00 49.69 644 PRO A O 1
ATOM 4949 N N . ALA A 1 645 ? 40.473 -13.783 -34.886 1.00 57.59 645 ALA A N 1
ATOM 4950 C CA . ALA A 1 645 ? 39.847 -14.348 -33.699 1.00 57.59 645 ALA A CA 1
ATOM 4951 C C . ALA A 1 645 ? 38.302 -14.322 -33.732 1.00 57.59 645 ALA A C 1
ATOM 4953 O O . ALA A 1 645 ? 37.678 -15.080 -32.997 1.00 57.59 645 ALA A O 1
ATOM 4954 N N . GLY A 1 646 ? 37.691 -13.510 -34.608 1.00 67.19 646 GLY A N 1
ATOM 4955 C CA . GLY A 1 646 ? 36.231 -13.360 -34.704 1.00 67.19 646 GLY A CA 1
ATOM 4956 C C . GLY A 1 646 ? 35.583 -12.747 -33.448 1.00 67.19 646 GLY A C 1
ATOM 4957 O O . GLY A 1 646 ? 36.105 -12.840 -32.339 1.00 67.19 646 GLY A O 1
ATOM 4958 N N . GLY A 1 647 ? 34.446 -12.069 -33.614 1.00 72.88 647 GLY A N 1
ATOM 4959 C CA . GLY A 1 647 ? 33.654 -11.512 -32.507 1.00 72.88 647 GLY A CA 1
ATOM 4960 C C . GLY A 1 647 ? 33.287 -10.040 -32.678 1.00 72.88 647 GLY A C 1
ATOM 4961 O O . GLY A 1 647 ? 33.869 -9.328 -33.500 1.00 72.88 647 GLY A O 1
ATOM 4962 N N . CYS A 1 648 ? 32.318 -9.583 -31.885 1.00 79.50 648 CYS A N 1
ATOM 4963 C CA . CYS A 1 648 ? 31.802 -8.218 -31.940 1.00 79.50 648 CYS A CA 1
ATOM 4964 C C . CYS A 1 648 ? 32.126 -7.407 -30.673 1.00 79.50 648 CYS A C 1
ATOM 4966 O O . CYS A 1 648 ? 32.439 -7.949 -29.614 1.00 79.50 648 CYS A O 1
ATOM 4968 N N . ALA A 1 649 ? 32.048 -6.084 -30.789 1.00 80.81 649 ALA A N 1
ATOM 4969 C CA . ALA A 1 649 ? 32.130 -5.126 -29.694 1.00 80.81 649 ALA A CA 1
ATOM 4970 C C . ALA A 1 649 ? 30.964 -4.129 -29.763 1.00 80.81 649 ALA A C 1
ATOM 4972 O O . ALA A 1 649 ? 30.381 -3.941 -30.838 1.00 80.81 649 ALA A O 1
ATOM 4973 N N . PRO A 1 650 ? 30.584 -3.500 -28.638 1.00 82.06 650 PRO A N 1
ATOM 4974 C CA . PRO A 1 650 ? 29.651 -2.383 -28.673 1.00 82.06 650 PRO A CA 1
ATOM 4975 C C . PRO A 1 650 ? 30.222 -1.212 -29.472 1.00 82.06 650 PRO A C 1
ATOM 4977 O O . PRO A 1 650 ? 31.440 -1.048 -29.548 1.00 82.06 650 PRO A O 1
ATOM 4980 N N . ALA A 1 651 ? 29.346 -0.387 -30.043 1.00 77.94 651 ALA A N 1
ATOM 4981 C CA . ALA A 1 651 ? 29.742 0.706 -30.931 1.00 77.94 651 ALA A CA 1
ATOM 4982 C C . ALA A 1 651 ? 30.635 1.756 -30.242 1.00 77.94 651 ALA A C 1
ATOM 4984 O O . ALA A 1 651 ? 31.526 2.300 -30.881 1.00 77.94 651 ALA A O 1
ATOM 4985 N N . ASP A 1 652 ? 30.462 1.984 -28.936 1.00 73.19 652 ASP A N 1
ATOM 4986 C CA . ASP A 1 652 ? 31.306 2.896 -28.139 1.00 73.19 652 ASP A CA 1
ATOM 4987 C C . ASP A 1 652 ? 32.767 2.416 -28.000 1.00 73.19 652 ASP A C 1
ATOM 4989 O O . ASP A 1 652 ? 33.640 3.182 -27.593 1.00 73.19 652 ASP A O 1
ATOM 4993 N N . HIS A 1 653 ? 33.034 1.142 -28.300 1.00 55.53 653 HIS A N 1
ATOM 4994 C CA . HIS A 1 653 ? 34.336 0.490 -28.149 1.00 55.53 653 HIS A CA 1
ATOM 4995 C C . HIS A 1 653 ? 34.974 0.078 -29.486 1.00 55.53 653 HIS A C 1
ATOM 4997 O O . HIS A 1 653 ? 35.996 -0.617 -29.466 1.00 55.53 653 HIS A O 1
ATOM 5003 N N . ALA A 1 654 ? 34.349 0.438 -30.610 1.00 52.44 654 ALA A N 1
ATOM 5004 C CA . ALA A 1 654 ? 34.807 0.122 -31.960 1.00 52.44 654 ALA A CA 1
ATOM 5005 C C . ALA A 1 654 ? 35.730 1.198 -32.543 1.00 52.44 654 ALA A C 1
ATOM 5007 O O . ALA A 1 654 ? 35.504 2.397 -32.260 1.00 52.44 654 ALA A O 1
#